Protein AF-0000000085952277 (afdb_homodimer)

Radius of gyration: 28.89 Å; Cα contacts (8 Å, |Δi|>4): 367; chains: 2; bounding box: 128×76×56 Å

Nearest PDB structures (foldseek):
  5wy4-assembly1_A  TM=2.335E-01  e=4.746E+00  Thermochaetoides thermophila DSM 1495
  7o3v-assembly1_I  TM=2.030E-01  e=6.833E+00  Escherichia coli
  6m6z-assembly1_D  TM=2.401E-01  e=1.126E+00  Escherichia coli
  7o3v-assembly1_I  TM=2.055E-01  e=8.198E+00  Escherichia coli

Foldseek 3Di:
DPDPPDDPPPPPPPPPPPPPPCVVPPVVVVVVVVVVVLVVVVVVVVPDDPPCDDPPVVVVQVVLLVVVQVVLVVVVVVLVVCVVPDDPPCVPSLLVNLVVLLVVLLVQLLDQDCSSPPPSCLVSSLVSLLSSLLSLLVCVVVPNCRCLCSLLVSVLSNLVSLLPVLVQNDDNRPSNVSSLVSLLSSLLNRQDPVSLVSSLVSLVVVLVVLVVVCVVPVPVVSSVSSNVSSVVSSVSSVVSNVVD/DPDPPDDPPPPPPPPPPPVPPVPVPPVVVVVVVVVVVLVVVVVVVVPPDPDPDDPPVVVVQVVLLVVVQVVLVVVVVVLVVCVVPDDPPCVPVLLVNLVVLLVVLLVQLLDQDCSSPPPSCLVSSLVSLLSSLLSLLVCVVVPNCRCLCSLLVSVLSNLVSLLPVLVQNDDNRPSNVSSLVSLLSSLLNRQDLVSLVVSLVSLVVVLVVLVVVCVVPVPVVSSVSSNVSSVVSSVSSVVSNVVD

Structure (mmCIF, N/CA/C/O backbone):
data_AF-0000000085952277-model_v1
#
loop_
_entity.id
_entity.type
_entity.pdbx_description
1 polymer 'Uncharacterized protein'
#
loop_
_atom_site.group_PDB
_atom_site.id
_atom_site.type_symbol
_atom_site.label_atom_id
_atom_site.label_alt_id
_atom_site.label_comp_id
_atom_site.label_asym_id
_atom_site.label_entity_id
_atom_site.label_seq_id
_atom_site.pdbx_PDB_ins_code
_atom_site.Cartn_x
_atom_site.Cartn_y
_atom_site.Cartn_z
_atom_site.occupancy
_atom_site.B_iso_or_equiv
_atom_site.auth_seq_id
_atom_site.auth_comp_id
_atom_site.auth_asym_id
_atom_site.auth_atom_id
_atom_site.pdbx_PDB_model_num
ATOM 1 N N . MET A 1 1 ? 59.969 20.516 -31.469 1 25.95 1 MET A N 1
ATOM 2 C CA . MET A 1 1 ? 58.812 20.672 -32.344 1 25.95 1 MET A CA 1
ATOM 3 C C . MET A 1 1 ? 57.594 19.953 -31.781 1 25.95 1 MET A C 1
ATOM 5 O O . MET A 1 1 ? 57.562 18.734 -31.688 1 25.95 1 MET A O 1
ATOM 9 N N . VAL A 1 2 ? 56.969 20.562 -30.719 1 31 2 VAL A N 1
ATOM 10 C CA . VAL A 1 2 ? 56 20.25 -29.656 1 31 2 VAL A CA 1
ATOM 11 C C . VAL A 1 2 ? 54.625 20.047 -30.266 1 31 2 VAL A C 1
ATOM 13 O O . VAL A 1 2 ? 54.094 20.938 -30.938 1 31 2 VAL A O 1
ATOM 16 N N . GLY A 1 3 ? 54.375 18.844 -30.797 1 26.98 3 GLY A N 1
ATOM 17 C CA . GLY A 1 3 ? 53.219 18.453 -31.578 1 26.98 3 GLY A CA 1
ATOM 18 C C . GLY A 1 3 ? 51.906 18.875 -30.953 1 26.98 3 GLY A C 1
ATOM 19 O O . GLY A 1 3 ? 51.812 18.953 -29.719 1 26.98 3 GLY A O 1
ATOM 20 N N . GLU A 1 4 ? 51.031 19.75 -31.609 1 25.86 4 GLU A N 1
ATOM 21 C CA . GLU A 1 4 ? 49.781 20.484 -31.422 1 25.86 4 GLU A CA 1
ATOM 22 C C . GLU A 1 4 ? 48.625 19.531 -31.109 1 25.86 4 GLU A C 1
ATOM 24 O O . GLU A 1 4 ? 48.25 18.719 -31.953 1 25.86 4 GLU A O 1
ATOM 29 N N . VAL A 1 5 ? 48.688 18.906 -29.953 1 27.78 5 VAL A N 1
ATOM 30 C CA . VAL A 1 5 ? 47.625 17.984 -29.594 1 27.78 5 VAL A CA 1
ATOM 31 C C . VAL A 1 5 ? 46.25 18.672 -29.766 1 27.78 5 VAL A C 1
ATOM 33 O O . VAL A 1 5 ? 45.969 19.672 -29.094 1 27.78 5 VAL A O 1
ATOM 36 N N . LYS A 1 6 ? 45.688 18.625 -30.938 1 25.23 6 LYS A N 1
ATOM 37 C CA . LYS A 1 6 ? 44.406 19.203 -31.344 1 25.23 6 LYS A CA 1
ATOM 38 C C . LYS A 1 6 ? 43.312 18.875 -30.312 1 25.23 6 LYS A C 1
ATOM 40 O O . LYS A 1 6 ? 43.281 17.781 -29.766 1 25.23 6 LYS A O 1
ATOM 45 N N . GLU A 1 7 ? 42.719 19.891 -29.75 1 22.47 7 GLU A N 1
ATOM 46 C CA . GLU A 1 7 ? 41.625 20.094 -28.781 1 22.47 7 GLU A CA 1
ATOM 47 C C . GLU A 1 7 ? 40.375 19.375 -29.219 1 22.47 7 GLU A C 1
ATOM 49 O O . GLU A 1 7 ? 39.875 19.594 -30.328 1 22.47 7 GLU A O 1
ATOM 54 N N . LYS A 1 8 ? 40.281 18.078 -28.922 1 27.97 8 LYS A N 1
ATOM 55 C CA . LYS A 1 8 ? 39.094 17.281 -29.219 1 27.97 8 LYS A CA 1
ATOM 56 C C . LYS A 1 8 ? 37.812 18.062 -28.969 1 27.97 8 LYS A C 1
ATOM 58 O O . LYS A 1 8 ? 37.688 18.75 -27.953 1 27.97 8 LYS A O 1
ATOM 63 N N . THR A 1 9 ? 37.188 18.469 -30.031 1 23.06 9 THR A N 1
ATOM 64 C CA . THR A 1 9 ? 35.938 19.188 -30.156 1 23.06 9 THR A CA 1
ATOM 65 C C . THR A 1 9 ? 34.875 18.609 -29.25 1 23.06 9 THR A C 1
ATOM 67 O O . THR A 1 9 ? 34.594 17.406 -29.281 1 23.06 9 THR A O 1
ATOM 70 N N . LYS A 1 10 ? 34.531 19.281 -28.141 1 24.97 10 LYS A N 1
ATOM 71 C CA . LYS A 1 10 ? 33.469 19.125 -27.156 1 24.97 10 LYS A CA 1
ATOM 72 C C . LYS A 1 10 ? 32.125 18.875 -27.859 1 24.97 10 LYS A C 1
ATOM 74 O O . LYS A 1 10 ? 31.656 19.703 -28.641 1 24.97 10 LYS A O 1
ATOM 79 N N . VAL A 1 11 ? 31.984 17.688 -28.391 1 25.67 11 VAL A N 1
ATOM 80 C CA . VAL A 1 11 ? 30.672 17.359 -28.922 1 25.67 11 VAL A CA 1
ATOM 81 C C . VAL A 1 11 ? 29.594 17.875 -27.969 1 25.67 11 VAL A C 1
ATOM 83 O O . VAL A 1 11 ? 29.562 17.5 -26.797 1 25.67 11 VAL A O 1
ATOM 86 N N . GLU A 1 12 ? 29.156 19.094 -28.141 1 23.73 12 GLU A N 1
ATOM 87 C CA . GLU A 1 12 ? 28.047 19.812 -27.531 1 23.73 12 GLU A CA 1
ATOM 88 C C . GLU A 1 12 ? 26.781 18.969 -27.531 1 23.73 12 GLU A C 1
ATOM 90 O O . GLU A 1 12 ? 26.281 18.594 -28.594 1 23.73 12 GLU A O 1
ATOM 95 N N . MET A 1 13 ? 26.766 18 -26.703 1 24.03 13 MET A N 1
ATOM 96 C CA . MET A 1 13 ? 25.531 17.234 -26.531 1 24.03 13 MET A CA 1
ATOM 97 C C . MET A 1 13 ? 24.328 18.172 -26.422 1 24.03 13 MET A C 1
ATOM 99 O O . MET A 1 13 ? 24.375 19.156 -25.672 1 24.03 13 MET A O 1
ATOM 103 N N . ASP A 1 14 ? 23.656 18.328 -27.484 1 24.89 14 ASP A N 1
ATOM 104 C CA . ASP A 1 14 ? 22.469 19.156 -27.594 1 24.89 14 ASP A CA 1
ATOM 105 C C . ASP A 1 14 ? 21.516 18.891 -26.422 1 24.89 14 ASP A C 1
ATOM 107 O O . ASP A 1 14 ? 21.172 17.75 -26.141 1 24.89 14 ASP A O 1
ATOM 111 N N . PRO A 1 15 ? 21.438 19.781 -25.375 1 24.91 15 PRO A N 1
ATOM 112 C CA . PRO A 1 15 ? 20.719 19.797 -24.109 1 24.91 15 PRO A CA 1
ATOM 113 C C . PRO A 1 15 ? 19.234 19.5 -24.25 1 24.91 15 PRO A C 1
ATOM 115 O O . PRO A 1 15 ? 18.516 19.422 -23.25 1 24.91 15 PRO A O 1
ATOM 118 N N . GLU A 1 16 ? 18.672 19.719 -25.438 1 24.97 16 GLU A N 1
ATOM 119 C CA . GLU A 1 16 ? 17.234 19.984 -25.469 1 24.97 16 GLU A CA 1
ATOM 120 C C . GLU A 1 16 ? 16.438 18.734 -25.094 1 24.97 16 GLU A C 1
ATOM 122 O O . GLU A 1 16 ? 15.25 18.812 -24.797 1 24.97 16 GLU A O 1
ATOM 127 N N . THR A 1 17 ? 16.891 17.609 -25.547 1 26.03 17 THR A N 1
ATOM 128 C CA . THR A 1 17 ? 15.812 16.625 -25.625 1 26.03 17 THR A CA 1
ATOM 129 C C . THR A 1 17 ? 15.398 16.156 -24.219 1 26.03 17 THR A C 1
ATOM 131 O O . THR A 1 17 ? 16.016 15.266 -23.656 1 26.03 17 THR A O 1
ATOM 134 N N . SER A 1 18 ? 15.289 17.109 -23.297 1 21.12 18 SER A N 1
ATOM 135 C CA . SER A 1 18 ? 14.875 16.766 -21.938 1 21.12 18 SER A CA 1
ATOM 136 C C . SER A 1 18 ? 13.547 16.016 -21.953 1 21.12 18 SER A C 1
ATOM 138 O O . SER A 1 18 ? 12.523 16.562 -22.359 1 21.12 18 SER A O 1
ATOM 140 N N . VAL A 1 19 ? 13.555 14.812 -22.297 1 26.55 19 VAL A N 1
ATOM 141 C CA . VAL A 1 19 ? 12.391 13.945 -22.156 1 26.55 19 VAL A CA 1
ATOM 142 C C . VAL A 1 19 ? 11.82 14.094 -20.75 1 26.55 19 VAL A C 1
ATOM 144 O O . VAL A 1 19 ? 12.414 13.625 -19.766 1 26.55 19 VAL A O 1
ATOM 147 N N . SER A 1 20 ? 11.43 15.367 -20.391 1 22.56 20 SER A N 1
ATOM 148 C CA . SER A 1 20 ? 10.68 15.648 -19.172 1 22.56 20 SER A CA 1
ATOM 149 C C . SER A 1 20 ? 9.516 14.672 -19.016 1 22.56 20 SER A C 1
ATOM 151 O O . SER A 1 20 ? 8.727 14.477 -19.938 1 22.56 20 SER A O 1
ATOM 153 N N . PHE A 1 21 ? 9.586 13.789 -18.156 1 23.69 21 PHE A N 1
ATOM 154 C CA . PHE A 1 21 ? 8.727 12.711 -17.672 1 23.69 21 PHE A CA 1
ATOM 155 C C . PHE A 1 21 ? 7.316 13.227 -17.422 1 23.69 21 PHE A C 1
ATOM 157 O O . PHE A 1 21 ? 7.094 14.023 -16.516 1 23.69 21 PHE A O 1
ATOM 164 N N . ASP A 1 22 ? 6.449 13.461 -18.438 1 25.16 22 ASP A N 1
ATOM 165 C CA . ASP A 1 22 ? 5.031 13.766 -18.594 1 25.16 22 ASP A CA 1
ATOM 166 C C . ASP A 1 22 ? 4.168 12.805 -17.781 1 25.16 22 ASP A C 1
ATOM 168 O O . ASP A 1 22 ? 2.979 12.641 -18.047 1 25.16 22 ASP A O 1
ATOM 172 N N . LEU A 1 23 ? 4.793 11.945 -17.109 1 25.41 23 LEU A N 1
ATOM 173 C CA . LEU A 1 23 ? 3.992 11.016 -16.312 1 25.41 23 LEU A CA 1
ATOM 174 C C . LEU A 1 23 ? 3.125 11.773 -15.312 1 25.41 23 LEU A C 1
ATOM 176 O O . LEU A 1 23 ? 2.148 11.227 -14.797 1 25.41 23 LEU A O 1
ATOM 180 N N . SER A 1 24 ? 3.463 13.023 -14.961 1 27.33 24 SER A N 1
ATOM 181 C CA . SER A 1 24 ? 2.773 13.852 -13.977 1 27.33 24 SER A CA 1
ATOM 182 C C . SER A 1 24 ? 1.347 14.164 -14.422 1 27.33 24 SER A C 1
ATOM 184 O O . SER A 1 24 ? 0.438 14.242 -13.586 1 27.33 24 SER A O 1
ATOM 186 N N . LEU A 1 25 ? 1.096 14.391 -15.703 1 26.22 25 LEU A N 1
ATOM 187 C CA . LEU A 1 25 ? -0.133 15.023 -16.172 1 26.22 25 LEU A CA 1
ATOM 188 C C . LEU A 1 25 ? -1.284 14.023 -16.203 1 26.22 25 LEU A C 1
ATOM 190 O O . LEU A 1 25 ? -2.414 14.359 -15.844 1 26.22 25 LEU A O 1
ATOM 194 N N . ALA A 1 26 ? -1.001 12.82 -16.609 1 28.67 26 ALA A N 1
ATOM 195 C CA . ALA A 1 26 ? -2.143 11.938 -16.828 1 28.67 26 ALA A CA 1
ATOM 196 C C . ALA A 1 26 ? -2.791 11.539 -15.516 1 28.67 26 ALA A C 1
ATOM 198 O O . ALA A 1 26 ? -4.02 11.5 -15.406 1 28.67 26 ALA A O 1
ATOM 199 N N . ALA A 1 27 ? -2.006 11.25 -14.586 1 28.81 27 ALA A N 1
ATOM 200 C CA . ALA A 1 27 ? -2.592 10.883 -13.297 1 28.81 27 ALA A CA 1
ATOM 201 C C . ALA A 1 27 ? -3.305 12.07 -12.664 1 28.81 27 ALA A C 1
ATOM 203 O O . ALA A 1 27 ? -4.293 11.898 -11.945 1 28.81 27 ALA A O 1
ATOM 204 N N . SER A 1 28 ? -2.955 13.25 -13.055 1 29.56 28 SER A N 1
ATOM 205 C CA . SER A 1 28 ? -3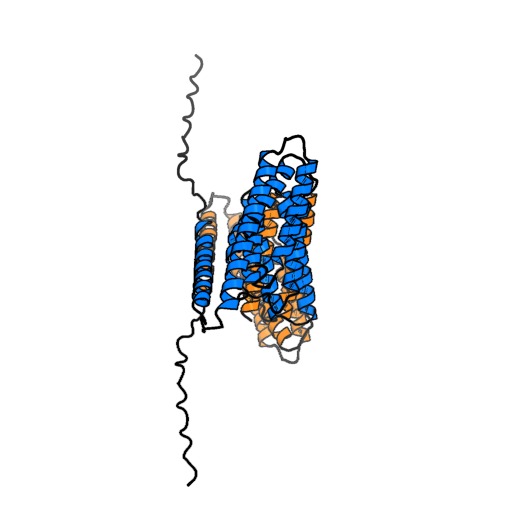.6 14.477 -12.594 1 29.56 28 SER A CA 1
ATOM 206 C C . SER A 1 28 ? -4.992 14.625 -13.195 1 29.56 28 SER A C 1
ATOM 208 O O . SER A 1 28 ? -5.93 15.039 -12.508 1 29.56 28 SER A O 1
ATOM 210 N N . HIS A 1 29 ? -5.129 14.18 -14.391 1 29.33 29 HIS A N 1
ATOM 211 C CA . HIS A 1 29 ? -6.395 14.469 -15.055 1 29.33 29 HIS A CA 1
ATOM 212 C C . HIS A 1 29 ? -7.52 13.609 -14.492 1 29.33 29 HIS A C 1
ATOM 214 O O . HIS A 1 29 ? -8.625 14.109 -14.258 1 29.33 29 HIS A O 1
ATOM 220 N N . GLU A 1 30 ? -7.219 12.344 -14.312 1 31.75 30 GLU A N 1
ATOM 221 C CA . GLU A 1 30 ? -8.312 11.523 -13.812 1 31.75 30 GLU A CA 1
ATOM 222 C C . GLU A 1 30 ? -8.703 11.922 -12.391 1 31.75 30 GLU A C 1
ATOM 224 O O . GLU A 1 30 ? -9.883 11.938 -12.047 1 31.75 30 GLU A O 1
ATOM 229 N N . PHE A 1 31 ? -7.812 12.336 -11.695 1 30.73 31 PHE A N 1
ATOM 230 C CA . PHE A 1 31 ? -8.109 12.891 -10.383 1 30.73 31 PHE A CA 1
ATOM 231 C C . PHE A 1 31 ? -8.891 14.188 -10.508 1 30.73 31 PHE A C 1
ATOM 233 O O . PHE A 1 31 ? -9.875 14.398 -9.789 1 30.73 31 PHE A O 1
ATOM 240 N N . HIS A 1 32 ? -8.516 14.945 -11.461 1 33.5 32 HIS A N 1
ATOM 241 C CA . HIS A 1 32 ? -9.281 16.156 -11.672 1 33.5 32 HIS A CA 1
ATOM 242 C C . HIS A 1 32 ? -10.703 15.844 -12.133 1 33.5 32 HIS A C 1
ATOM 244 O O . HIS A 1 32 ? -11.664 16.484 -11.68 1 33.5 32 HIS A O 1
ATOM 250 N N . ARG A 1 33 ? -10.805 14.875 -12.93 1 34.5 33 ARG A N 1
ATOM 251 C CA . ARG A 1 33 ? -12.148 14.547 -13.391 1 34.5 33 ARG A CA 1
ATOM 252 C C . ARG A 1 33 ? -13 13.977 -12.258 1 34.5 33 ARG A C 1
ATOM 254 O O . ARG A 1 33 ? -14.156 14.359 -12.094 1 34.5 33 ARG A O 1
ATOM 261 N N . ARG A 1 34 ? -12.461 13.211 -11.547 1 32.09 34 ARG A N 1
ATOM 262 C CA . ARG A 1 34 ? -13.227 12.672 -10.422 1 32.09 34 ARG A CA 1
ATOM 263 C C . ARG A 1 34 ? -13.469 13.742 -9.367 1 32.09 34 ARG A C 1
ATOM 265 O O . ARG A 1 34 ? -14.547 13.805 -8.773 1 32.09 34 ARG A O 1
ATOM 272 N N . ARG A 1 35 ? -12.578 14.633 -9.281 1 31.61 35 ARG A N 1
ATOM 273 C CA . ARG A 1 35 ? -12.789 15.805 -8.43 1 31.61 35 ARG A CA 1
ATOM 274 C C . ARG A 1 35 ? -13.945 16.656 -8.953 1 31.61 35 ARG A C 1
ATOM 276 O O . ARG A 1 35 ? -14.789 17.109 -8.172 1 31.61 35 ARG A O 1
ATOM 283 N N . LYS A 1 36 ? -13.875 16.766 -10.211 1 34.78 36 LYS A N 1
ATOM 284 C CA . LYS A 1 36 ? -14.961 17.562 -10.789 1 34.78 36 LYS A CA 1
ATOM 285 C C . LYS A 1 36 ? -16.312 16.891 -10.578 1 34.78 36 LYS A C 1
ATOM 287 O O . LYS A 1 36 ? -17.297 17.547 -10.227 1 34.78 36 LYS A O 1
ATOM 292 N N . ARG A 1 37 ? -16.312 15.688 -10.719 1 34.47 37 ARG A N 1
ATOM 293 C CA . ARG A 1 37 ? -17.594 15 -10.555 1 34.47 37 ARG A CA 1
ATOM 294 C C . ARG A 1 37 ? -18.047 15.031 -9.102 1 34.47 37 ARG A C 1
ATOM 296 O O . ARG A 1 37 ? -19.234 15.234 -8.828 1 34.47 37 ARG A O 1
ATOM 303 N N . ILE A 1 38 ? -17.125 14.883 -8.258 1 32.69 38 ILE A N 1
ATOM 304 C CA . ILE A 1 38 ? -17.484 14.945 -6.848 1 32.69 38 ILE A CA 1
ATOM 305 C C . ILE A 1 38 ? -17.891 16.375 -6.484 1 32.69 38 ILE A C 1
ATOM 307 O O . ILE A 1 38 ? -18.891 16.594 -5.801 1 32.69 38 ILE A O 1
ATOM 311 N N . LEU A 1 39 ? -17.109 17.25 -7.012 1 34.78 39 LEU A N 1
ATOM 312 C CA . LEU A 1 39 ? -17.484 18.641 -6.797 1 34.78 39 LEU A CA 1
ATOM 313 C C . LEU A 1 39 ? -18.812 18.953 -7.484 1 34.78 39 LEU A C 1
ATOM 315 O O . LEU A 1 39 ? -19.672 19.641 -6.922 1 34.78 39 LEU A O 1
ATOM 319 N N . GLU A 1 40 ? -18.969 18.438 -8.602 1 37.88 40 GLU A N 1
ATOM 320 C CA . GLU A 1 40 ? -20.234 18.625 -9.297 1 37.88 40 GLU A CA 1
ATOM 321 C C . GLU A 1 40 ? -21.375 17.938 -8.555 1 37.88 40 GLU A C 1
ATOM 323 O O . GLU A 1 40 ? -22.469 18.5 -8.438 1 37.88 40 GLU A O 1
ATOM 328 N N . ASN A 1 41 ? -21.109 16.828 -8.07 1 32.25 41 ASN A N 1
ATOM 329 C CA . ASN A 1 41 ? -22.156 16.172 -7.293 1 32.25 41 ASN A CA 1
ATOM 330 C C . ASN A 1 41 ? -22.391 16.875 -5.961 1 32.25 41 ASN A C 1
ATOM 332 O O . ASN A 1 41 ? -23.516 16.938 -5.477 1 32.25 41 ASN A O 1
ATOM 336 N N . MET A 1 42 ? -21.297 17.375 -5.445 1 30.84 42 MET A N 1
ATOM 337 C CA . MET A 1 42 ? -21.484 18.219 -4.266 1 30.84 42 MET A CA 1
ATOM 338 C C . MET A 1 42 ? -22.266 19.484 -4.617 1 30.84 42 MET A C 1
ATOM 340 O O . MET A 1 42 ? -23.047 19.969 -3.81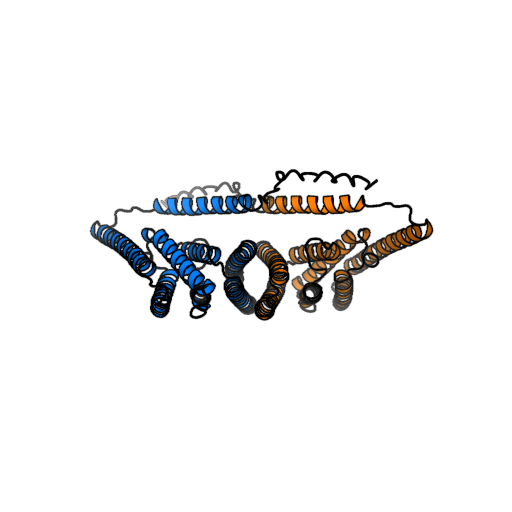2 1 30.84 42 MET A O 1
ATOM 344 N N . SER A 1 43 ? -21.969 19.922 -5.727 1 30.03 43 SER A N 1
ATOM 345 C CA . SER A 1 43 ? -22.766 21.062 -6.18 1 30.03 43 SER A CA 1
ATOM 346 C C . SER A 1 43 ? -24.234 20.688 -6.359 1 30.03 43 SER A C 1
ATOM 348 O O . SER A 1 43 ? -25.125 21.469 -6.023 1 30.03 43 SER A O 1
ATOM 350 N N . ASN A 1 44 ? -24.391 19.562 -6.918 1 33.22 44 ASN A N 1
ATOM 351 C CA . ASN A 1 44 ? -25.797 19.188 -7.109 1 33.22 44 ASN A CA 1
ATOM 352 C C . ASN A 1 44 ? -26.5 18.969 -5.777 1 33.22 44 ASN A C 1
ATOM 354 O O . ASN A 1 44 ? -27.719 19.125 -5.684 1 33.22 44 ASN A O 1
ATOM 358 N N . PHE A 1 45 ? -25.75 18.469 -4.832 1 29.89 45 PHE A N 1
ATOM 359 C CA . PHE A 1 45 ? -26.406 18.344 -3.541 1 29.89 45 PHE A CA 1
ATOM 360 C C . PHE A 1 45 ? -26.781 19.703 -2.982 1 29.89 45 PHE A C 1
ATOM 362 O O . PHE A 1 45 ? -27.625 19.812 -2.088 1 29.89 45 PHE A O 1
ATOM 369 N N . SER A 1 46 ? -26.031 20.641 -3.459 1 29.11 46 SER A N 1
ATOM 370 C CA . SER A 1 46 ? -26.453 21.969 -3.027 1 29.11 46 SER A CA 1
ATOM 371 C C . SER A 1 46 ? -27.844 22.297 -3.555 1 29.11 46 SER A C 1
ATOM 373 O O . SER A 1 46 ? -28.484 23.25 -3.098 1 29.11 46 SER A O 1
ATOM 375 N N . LEU A 1 47 ? -28.078 21.75 -4.723 1 29.78 47 LEU A N 1
ATOM 376 C CA . LEU A 1 47 ? -29.375 22.141 -5.234 1 29.78 47 LEU A CA 1
ATOM 377 C C . LEU A 1 47 ? -30.5 21.469 -4.441 1 29.78 47 LEU A C 1
ATOM 379 O O . LEU A 1 47 ? -31.672 21.609 -4.781 1 29.78 47 LEU A O 1
ATOM 383 N N . LEU A 1 48 ? -30.141 20.484 -3.668 1 27.11 48 LEU A N 1
ATOM 384 C CA . LEU A 1 48 ? -31.312 19.891 -3.035 1 27.11 48 LEU A CA 1
ATOM 385 C C . LEU A 1 48 ? -32.188 20.953 -2.402 1 27.11 48 LEU A C 1
ATOM 387 O O . LEU A 1 48 ? -31.766 22.094 -2.229 1 27.11 48 LEU A O 1
ATOM 391 N N . THR A 1 49 ? -33.031 20.391 -1.212 1 27.09 49 THR A N 1
ATOM 392 C CA . THR A 1 49 ? -34.375 20.656 -0.724 1 27.09 49 THR A CA 1
ATOM 393 C C . THR A 1 49 ? -34.438 22 -0.015 1 27.09 49 THR A C 1
ATOM 395 O O . THR A 1 49 ? -33.969 22.156 1.105 1 27.09 49 THR A O 1
ATOM 398 N N . THR A 1 50 ? -34.125 23.047 -0.618 1 26.58 50 THR A N 1
ATOM 399 C CA . THR A 1 50 ? -34.594 24.344 -0.108 1 26.58 50 THR A CA 1
ATOM 400 C C . THR A 1 50 ? -36.062 24.25 0.341 1 26.58 50 THR A C 1
ATOM 402 O O . THR A 1 50 ? -36.969 24.656 -0.387 1 26.58 50 THR A O 1
ATOM 405 N N . LYS A 1 51 ? -36.594 23.109 0.815 1 30.48 51 LYS A N 1
ATOM 406 C CA . LYS A 1 51 ? -37.938 23.344 1.356 1 30.48 51 LYS A CA 1
ATOM 407 C C . LYS A 1 51 ? -37.906 24.453 2.412 1 30.48 51 LYS A C 1
ATOM 409 O O . LYS A 1 51 ? -36.906 24.625 3.117 1 30.48 51 LYS A O 1
ATOM 414 N N . SER A 1 52 ? -38.875 25.344 2.475 1 28.16 52 SER A N 1
ATOM 415 C CA . SER A 1 52 ? -39.312 26.484 3.279 1 28.16 52 SER A CA 1
ATOM 416 C C . SER A 1 52 ? -39.219 26.188 4.77 1 28.16 52 SER A C 1
ATOM 418 O O . SER A 1 52 ? -40.156 25.672 5.375 1 28.16 52 SER A O 1
ATOM 420 N N . PHE A 1 53 ? -38.188 25.453 5.254 1 33.03 53 PHE A N 1
ATOM 421 C CA . PHE A 1 53 ? -38.25 25.453 6.711 1 33.03 53 PHE A CA 1
ATOM 422 C C . PHE A 1 53 ? -38.281 26.875 7.254 1 33.03 53 PHE A C 1
ATOM 424 O O . PHE A 1 53 ? -37.812 27.797 6.59 1 33.03 53 PHE A O 1
ATOM 431 N N . GLY A 1 54 ? -38.875 27.141 8.461 1 35.25 54 GLY A N 1
ATOM 432 C CA . GLY A 1 54 ? -39.156 28.406 9.109 1 35.25 54 GLY A CA 1
ATOM 433 C C . GLY A 1 54 ? -37.938 29.312 9.188 1 35.25 54 GLY A C 1
ATOM 434 O O . GLY A 1 54 ? -36.812 28.844 9.117 1 35.25 54 GLY A O 1
ATOM 435 N N . GLY A 1 55 ? -37.938 30.562 8.812 1 39.69 55 GLY A N 1
ATOM 436 C CA . GLY A 1 55 ? -37.094 31.75 8.695 1 39.69 55 GLY A CA 1
ATOM 437 C C . GLY A 1 55 ? -35.969 31.797 9.734 1 39.69 55 GLY A C 1
ATOM 438 O O . GLY A 1 55 ? -34.844 32.188 9.438 1 39.69 55 GLY A O 1
ATOM 439 N N . ASN A 1 56 ? -36.188 31.453 10.984 1 46.84 56 ASN A N 1
ATOM 440 C CA . ASN A 1 56 ? -35.281 31.672 12.117 1 46.84 56 ASN A CA 1
ATOM 441 C C . ASN A 1 56 ? -34.125 30.688 12.117 1 46.84 56 ASN A C 1
ATOM 443 O O . ASN A 1 56 ? -33 31.047 12.453 1 46.84 56 ASN A O 1
ATOM 447 N N . THR A 1 57 ? -34.25 29.469 11.758 1 48.25 57 THR A N 1
ATOM 448 C CA . THR A 1 57 ? -33.219 28.438 11.758 1 48.25 57 THR A CA 1
ATOM 449 C C . THR A 1 57 ? -32.25 28.672 10.617 1 48.25 57 THR A C 1
ATOM 451 O O . THR A 1 57 ? -31.047 28.406 10.766 1 48.25 57 THR A O 1
ATOM 454 N N . THR A 1 58 ? -32.625 29.219 9.578 1 49.59 58 THR A N 1
ATOM 455 C CA . THR A 1 58 ? -31.781 29.516 8.422 1 49.59 58 THR A CA 1
ATOM 456 C C . THR A 1 58 ? -30.812 30.656 8.75 1 49.59 58 THR A C 1
ATOM 458 O O . THR A 1 58 ? -29.641 30.594 8.383 1 49.59 58 THR A O 1
ATOM 461 N N . LEU A 1 59 ? -31.422 31.609 9.438 1 48 59 LEU A N 1
ATOM 462 C CA . LEU A 1 59 ? -30.578 32.75 9.797 1 48 59 LEU A CA 1
ATOM 463 C C . LEU A 1 59 ? -29.516 32.344 10.805 1 48 59 LEU A C 1
ATOM 465 O O . LEU A 1 59 ? -28.375 32.781 10.719 1 48 59 LEU A O 1
ATOM 469 N N . LYS A 1 60 ? -29.828 31.578 11.867 1 52.31 60 LYS A N 1
ATOM 470 C CA . LYS A 1 60 ? -28.859 31.078 12.852 1 52.31 60 LYS A CA 1
ATOM 471 C C . LYS A 1 60 ? -27.781 30.219 12.18 1 52.31 60 LYS A C 1
ATOM 473 O O . LYS A 1 60 ? -26.609 30.312 12.531 1 52.31 60 LYS A O 1
ATOM 478 N N . ARG A 1 61 ? -28.234 29.562 11.172 1 55.16 61 ARG A N 1
ATOM 479 C CA . ARG A 1 61 ? -27.312 28.719 10.43 1 55.16 61 ARG A CA 1
ATOM 480 C C . ARG A 1 61 ? -26.344 29.547 9.586 1 55.16 61 ARG A C 1
ATOM 482 O O . ARG A 1 61 ? -25.156 29.25 9.523 1 55.16 61 ARG A O 1
ATOM 489 N N . ILE A 1 62 ? -26.797 30.562 9.047 1 51.28 62 ILE A N 1
ATOM 490 C CA . ILE A 1 62 ? -25.969 31.438 8.234 1 51.28 62 ILE A CA 1
ATOM 491 C C . ILE A 1 62 ? -24.969 32.156 9.133 1 51.28 62 ILE A C 1
ATOM 493 O O . ILE A 1 62 ? -23.781 32.281 8.797 1 51.28 62 ILE A O 1
ATOM 497 N N . ARG A 1 63 ? -25.516 32.656 10.297 1 57.62 63 ARG A N 1
ATOM 498 C CA . ARG A 1 63 ? -24.625 33.344 11.227 1 57.62 63 ARG A CA 1
ATOM 499 C C . ARG A 1 63 ? -23.547 32.438 11.773 1 57.62 63 ARG A C 1
ATOM 501 O O . ARG A 1 63 ? -22.391 32.812 11.898 1 57.62 63 ARG A O 1
ATOM 508 N N . SER A 1 64 ? -23.984 31.234 12 1 71.75 64 SER A N 1
ATOM 509 C CA . SER A 1 64 ? -23.031 30.25 12.539 1 71.75 64 SER A CA 1
ATOM 510 C C . SER A 1 64 ? -21.984 29.875 11.5 1 71.75 64 SER A C 1
ATOM 512 O O . SER A 1 64 ? -20.812 29.734 11.82 1 71.75 64 SER A O 1
ATOM 514 N N . LEU A 1 65 ? -22.375 29.922 10.281 1 73.69 65 LEU A N 1
ATOM 515 C CA . LEU A 1 65 ? -21.453 29.594 9.195 1 73.69 65 LEU A CA 1
ATOM 516 C C . LEU A 1 65 ? -20.422 30.719 9 1 73.69 65 LEU A C 1
ATOM 518 O O . LEU A 1 65 ? -19.234 30.438 8.844 1 73.69 65 LEU A O 1
ATOM 522 N N . THR A 1 66 ? -20.953 31.859 9.047 1 76.5 66 THR A N 1
ATOM 523 C CA . THR A 1 66 ? -20.078 33.031 8.883 1 76.5 66 THR A CA 1
ATOM 524 C C . THR A 1 66 ? -19.109 33.125 10.055 1 76.5 66 THR A C 1
ATOM 526 O O . THR A 1 66 ? -17.938 33.469 9.867 1 76.5 66 THR A O 1
ATOM 529 N N . ALA A 1 67 ? -19.625 32.781 11.188 1 86.19 67 ALA A N 1
ATOM 530 C CA . ALA A 1 67 ? -18.781 32.844 12.375 1 86.19 67 ALA A CA 1
ATOM 531 C C . ALA A 1 67 ? -17.641 31.828 12.297 1 86.19 67 ALA A C 1
ATOM 533 O O . ALA A 1 67 ? -16.5 32.125 12.672 1 86.19 67 ALA A O 1
ATOM 534 N N . LYS A 1 68 ? -17.969 30.75 11.758 1 88 68 LYS A N 1
ATOM 535 C CA . LYS A 1 68 ? -16.938 29.719 11.641 1 88 68 LYS A CA 1
ATOM 536 C C . LYS A 1 68 ? -15.883 30.109 10.609 1 88 68 LYS A C 1
ATOM 538 O O . LYS A 1 68 ? -14.695 29.859 10.797 1 88 68 LYS A O 1
ATOM 543 N N . SER A 1 69 ? -16.328 30.719 9.594 1 87.69 69 SER A N 1
ATOM 544 C CA . SER A 1 69 ? -15.391 31.188 8.57 1 87.69 69 SER A CA 1
ATOM 545 C C . SER A 1 69 ? -14.445 32.25 9.125 1 87.69 69 SER A C 1
ATOM 547 O O . SER A 1 69 ? -13.234 32.188 8.891 1 87.69 69 SER A O 1
ATOM 549 N N . VAL A 1 70 ? -14.992 33.094 9.844 1 89 70 VAL A N 1
ATOM 550 C CA . VAL A 1 70 ? -14.188 34.156 10.445 1 89 70 VAL A CA 1
ATOM 551 C C . VAL A 1 70 ? -13.211 33.562 11.445 1 89 70 VAL A C 1
ATOM 553 O O . VAL A 1 70 ? -12.039 33.938 11.484 1 89 70 VAL A O 1
ATOM 556 N N . GLU A 1 71 ? -13.68 32.656 12.203 1 90.38 71 GLU A N 1
ATOM 557 C CA . GLU A 1 71 ? -12.836 31.984 13.188 1 90.38 71 GLU A CA 1
ATOM 558 C C . GLU A 1 71 ? -11.617 31.344 12.531 1 90.38 71 GLU A C 1
ATOM 560 O O . GLU A 1 71 ? -10.492 31.484 13.023 1 90.38 71 GLU A O 1
ATOM 565 N N . TRP A 1 72 ? -11.773 30.719 11.422 1 90.62 72 TRP A N 1
ATOM 566 C CA . TRP A 1 72 ? -10.68 30.047 10.734 1 90.62 72 TRP A CA 1
ATOM 567 C C . TRP A 1 72 ? -9.758 31.047 10.047 1 90.62 72 TRP A C 1
ATOM 569 O O . TRP A 1 72 ? -8.547 30.844 9.992 1 90.62 72 TRP A O 1
ATOM 579 N N . GLU A 1 73 ? -10.328 32.094 9.586 1 86.75 73 GLU A N 1
ATOM 580 C CA . GLU A 1 73 ? -9.5 33.156 9.023 1 86.75 73 GLU A CA 1
ATOM 581 C C . GLU A 1 73 ? -8.594 33.781 10.078 1 86.75 73 GLU A C 1
ATOM 583 O O . GLU A 1 73 ? -7.41 34.031 9.828 1 86.75 73 GLU A O 1
ATOM 588 N N . GLU A 1 74 ? -9.141 33.969 11.188 1 88.75 74 GLU A N 1
ATOM 589 C CA . GLU A 1 74 ? -8.367 34.5 12.297 1 88.75 74 GLU A CA 1
ATOM 590 C C . GLU A 1 74 ? -7.285 33.531 12.742 1 88.75 74 GLU A C 1
ATOM 592 O O . GLU A 1 74 ? -6.168 33.938 13.07 1 88.75 74 GLU A O 1
ATOM 597 N N . ARG A 1 75 ? -7.633 32.312 12.789 1 88 75 ARG A N 1
ATOM 598 C CA . ARG A 1 75 ? -6.66 31.266 13.133 1 88 75 ARG A CA 1
ATOM 599 C C . ARG A 1 75 ? -5.477 31.281 12.172 1 88 75 ARG A C 1
ATOM 601 O O . ARG A 1 75 ? -4.324 31.203 12.594 1 88 75 ARG A O 1
ATOM 608 N N . LEU A 1 76 ? -5.758 31.438 10.945 1 89.5 76 LEU A N 1
ATOM 609 C CA . LEU A 1 76 ? -4.719 31.484 9.922 1 89.5 76 LEU A CA 1
ATOM 610 C C . LEU A 1 76 ? -3.859 32.719 10.07 1 89.5 76 LEU A C 1
ATOM 612 O O . LEU A 1 76 ? -2.633 32.656 9.961 1 89.5 76 LEU A O 1
ATOM 616 N N . LYS A 1 77 ? -4.535 33.781 10.328 1 84.88 77 LYS A N 1
ATOM 617 C CA . LYS A 1 77 ? -3.818 35.031 10.523 1 84.88 77 LYS A CA 1
ATOM 618 C C . LYS A 1 77 ? -2.904 34.969 11.742 1 84.88 77 LYS A C 1
ATOM 620 O O . LYS A 1 77 ? -1.752 35.375 11.688 1 84.88 77 LYS A O 1
ATOM 625 N N . ARG A 1 78 ? -3.422 34.469 12.812 1 85.81 78 ARG A N 1
ATOM 626 C CA . ARG A 1 78 ? -2.627 34.312 14.023 1 85.81 78 ARG A CA 1
ATOM 627 C C . ARG A 1 78 ? -1.401 33.438 13.766 1 85.81 78 ARG A C 1
ATOM 629 O O . ARG A 1 78 ? -0.305 33.75 14.242 1 85.81 78 ARG A O 1
ATOM 636 N N . PHE A 1 79 ? -1.616 32.375 13.062 1 87.81 79 PHE A N 1
ATOM 637 C CA . PHE A 1 79 ? -0.509 31.469 12.734 1 87.81 79 PHE A CA 1
ATOM 638 C C . PHE A 1 79 ? 0.538 32.219 11.898 1 87.81 79 PHE A C 1
ATOM 640 O O . PHE A 1 79 ? 1.735 32.094 12.172 1 87.81 79 PHE A O 1
ATOM 647 N N . ALA A 1 80 ? 0.111 32.938 10.977 1 83.69 80 ALA A N 1
ATOM 648 C CA . ALA A 1 80 ? 1.014 33.688 10.109 1 83.69 80 ALA A CA 1
ATOM 649 C C . ALA A 1 80 ? 1.816 34.719 10.906 1 83.69 80 ALA A C 1
ATOM 651 O O . ALA A 1 80 ? 3.012 34.906 10.664 1 83.69 80 ALA A O 1
ATOM 652 N N . ASP A 1 81 ? 1.196 35.312 11.805 1 81.25 81 ASP A N 1
ATOM 653 C CA . ASP A 1 81 ? 1.85 36.312 12.648 1 81.25 81 ASP A CA 1
ATOM 654 C C . ASP A 1 81 ? 2.953 35.688 13.492 1 81.25 81 ASP A C 1
ATOM 656 O O . ASP A 1 81 ? 4.043 36.25 13.617 1 81.25 81 ASP A O 1
ATOM 660 N N . VAL A 1 82 ? 2.594 34.562 14.008 1 77.88 82 VAL A N 1
ATOM 661 C CA . VAL A 1 82 ? 3.566 33.844 14.836 1 77.88 82 VAL A CA 1
ATOM 662 C C . VAL A 1 82 ? 4.766 33.438 13.984 1 77.88 82 VAL A C 1
ATOM 664 O O . VAL A 1 82 ? 5.918 33.594 14.398 1 77.88 82 VAL A O 1
ATOM 667 N N . VAL A 1 83 ? 4.555 33 12.766 1 79.56 83 VAL A N 1
ATOM 668 C CA . VAL A 1 83 ? 5.617 32.531 11.875 1 79.56 83 VAL A CA 1
ATOM 669 C C . VAL A 1 83 ? 6.469 33.719 11.43 1 79.56 83 VAL A C 1
ATOM 671 O O . VAL A 1 83 ? 7.695 33.594 11.336 1 79.56 83 VAL A O 1
ATOM 674 N N . SER A 1 84 ? 5.762 34.812 11.188 1 76.62 84 SER A N 1
ATOM 675 C CA . SER A 1 84 ? 6.473 35.969 10.703 1 76.62 84 SER A CA 1
ATOM 676 C C . SER A 1 84 ? 7.324 36.594 11.805 1 76.62 84 SER A C 1
ATOM 678 O O . SER A 1 84 ? 8.344 37.25 11.523 1 76.62 84 SER A O 1
ATOM 680 N N . ASN A 1 85 ? 6.941 36.531 12.953 1 73.94 85 ASN A N 1
ATOM 681 C CA . ASN A 1 85 ? 7.656 37.125 14.07 1 73.94 85 ASN A CA 1
ATOM 682 C C . ASN A 1 85 ? 8.617 36.156 14.727 1 73.94 85 ASN A C 1
ATOM 684 O O . ASN A 1 85 ? 9.078 36.375 15.844 1 73.94 85 ASN A O 1
ATOM 688 N N . PHE A 1 86 ? 8.68 35.031 14.086 1 67.19 86 PHE A N 1
ATOM 689 C CA . PHE A 1 86 ? 9.539 34 14.672 1 67.19 86 PHE A CA 1
ATOM 690 C C . PHE A 1 86 ? 11.008 34.375 14.57 1 67.19 86 PHE A C 1
ATOM 692 O O . PHE A 1 86 ? 11.484 34.75 13.492 1 67.19 86 PHE A O 1
ATOM 699 N N . ASP A 1 87 ? 11.461 34.844 15.82 1 61.38 87 ASP A N 1
ATOM 700 C CA . ASP A 1 87 ? 12.914 35 15.859 1 61.38 87 ASP A CA 1
ATOM 701 C C . ASP A 1 87 ? 13.617 33.656 15.82 1 61.38 87 ASP A C 1
ATOM 703 O O . ASP A 1 87 ? 13.117 32.688 16.359 1 61.38 87 ASP A O 1
ATOM 707 N N 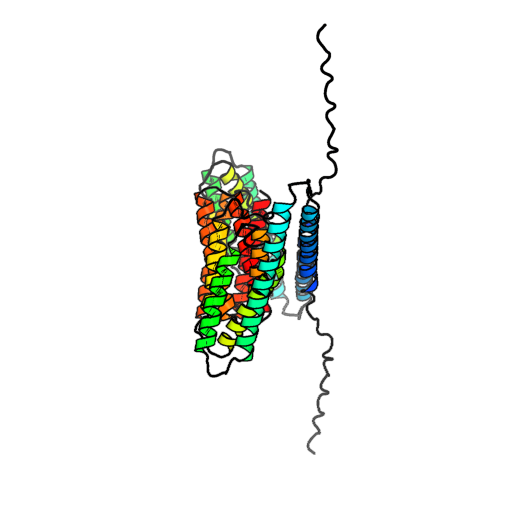. LYS A 1 88 ? 14.531 33.375 14.75 1 59.28 88 LYS A N 1
ATOM 708 C CA . LYS A 1 88 ? 15.32 32.156 14.617 1 59.28 88 LYS A CA 1
ATOM 709 C C . LYS A 1 88 ? 15.719 31.594 15.984 1 59.28 88 LYS A C 1
ATOM 711 O O . LYS A 1 88 ? 15.953 30.391 16.141 1 59.28 88 LYS A O 1
ATOM 716 N N . ASN A 1 89 ? 15.516 32.531 17.031 1 60.47 89 ASN A N 1
ATOM 717 C CA . ASN A 1 89 ? 16.031 32.156 18.328 1 60.47 89 ASN A CA 1
ATOM 718 C C . ASN A 1 89 ? 14.93 31.656 19.266 1 60.47 89 ASN A C 1
ATOM 720 O O . ASN A 1 89 ? 15.164 31.391 20.438 1 60.47 89 ASN A O 1
ATOM 724 N N . CYS A 1 90 ? 13.758 31.422 18.688 1 70.81 90 CYS A N 1
ATOM 725 C CA . CYS A 1 90 ? 12.773 30.969 19.672 1 70.81 90 CYS A CA 1
ATOM 726 C C . CYS A 1 90 ? 12.141 29.641 19.219 1 70.81 90 CYS A C 1
ATOM 728 O O . CYS A 1 90 ? 10.945 29.594 18.922 1 70.81 90 CYS A O 1
ATOM 730 N N . PRO A 1 91 ? 12.945 28.656 19.219 1 72.06 91 PRO A N 1
ATOM 731 C CA . PRO A 1 91 ? 12.492 27.328 18.781 1 72.06 91 PRO A CA 1
ATOM 732 C C . PRO A 1 91 ? 11.383 26.766 19.656 1 72.06 91 PRO A C 1
ATOM 734 O O . PRO A 1 91 ? 10.492 26.062 19.156 1 72.06 91 PRO A O 1
ATOM 737 N N . GLU A 1 92 ? 11.336 27.219 20.906 1 77.06 92 GLU A N 1
ATOM 738 C CA . GLU A 1 92 ? 10.359 26.688 21.844 1 77.06 92 GLU A CA 1
ATOM 739 C C . GLU A 1 92 ? 8.953 27.203 21.531 1 77.06 92 GLU A C 1
ATOM 741 O O . GLU A 1 92 ? 7.98 26.453 21.625 1 77.06 92 GLU A O 1
ATOM 746 N N . ARG A 1 93 ? 8.922 28.359 21.141 1 79.44 93 ARG A N 1
ATOM 747 C CA . ARG A 1 93 ? 7.629 28.953 20.797 1 79.44 93 ARG A CA 1
ATOM 748 C C . ARG A 1 93 ? 7.043 28.297 19.547 1 79.44 93 ARG A C 1
ATOM 750 O O . ARG A 1 93 ? 5.84 28.047 19.484 1 79.44 93 ARG A O 1
ATOM 757 N N . MET A 1 94 ? 7.898 28 18.656 1 83.44 94 MET A N 1
ATOM 758 C CA . MET A 1 94 ? 7.449 27.344 17.422 1 83.44 94 MET A CA 1
ATOM 759 C C . MET A 1 94 ? 6.902 25.953 17.719 1 83.44 94 MET A C 1
ATOM 761 O O . MET A 1 94 ? 5.891 25.547 17.156 1 83.44 94 MET A O 1
ATOM 765 N N . LYS A 1 95 ? 7.539 25.375 18.641 1 85.31 95 LYS A N 1
ATOM 766 C CA . LYS A 1 95 ? 7.098 24.047 19.047 1 85.31 95 LYS A CA 1
ATOM 767 C C . LYS A 1 95 ? 5.699 24.094 19.656 1 85.31 95 LYS A C 1
ATOM 769 O O . LYS A 1 95 ? 4.855 23.25 19.359 1 85.31 95 LYS A O 1
ATOM 774 N N . GLU A 1 96 ? 5.512 25.062 20.484 1 88.12 96 GLU A N 1
ATOM 775 C CA . GLU A 1 96 ? 4.207 25.203 21.125 1 88.12 96 GLU A CA 1
ATOM 776 C C . GLU A 1 96 ? 3.113 25.484 20.094 1 88.12 96 GLU A C 1
ATOM 778 O O . GLU A 1 96 ? 2.029 24.906 20.172 1 88.12 96 GLU A O 1
ATOM 783 N N . VAL A 1 97 ? 3.438 26.297 19.156 1 87.81 97 VAL A N 1
ATOM 784 C CA . VAL A 1 97 ? 2.488 26.672 18.109 1 87.81 97 VAL A CA 1
ATOM 785 C C . VAL A 1 97 ? 2.148 25.438 17.266 1 87.81 97 VAL A C 1
ATOM 787 O O . VAL A 1 97 ? 0.985 25.203 16.938 1 87.81 97 VAL A O 1
ATOM 790 N N . LEU A 1 98 ? 3.141 24.672 17.031 1 93.12 98 LEU A N 1
ATOM 791 C CA . LEU A 1 98 ? 2.943 23.469 16.219 1 93.12 98 LEU A CA 1
ATOM 792 C C . LEU A 1 98 ? 2.113 22.438 16.984 1 93.12 98 LEU A C 1
ATOM 794 O O . LEU A 1 98 ? 1.163 21.875 16.453 1 93.12 98 LEU A O 1
ATOM 798 N N . ASN A 1 99 ? 2.412 22.25 18.219 1 93.69 99 ASN A N 1
ATOM 799 C CA . ASN A 1 99 ? 1.665 21.312 19.031 1 93.69 99 ASN A CA 1
ATOM 800 C C . ASN A 1 99 ? 0.186 21.672 19.109 1 93.69 99 ASN A C 1
ATOM 802 O O . ASN A 1 99 ? -0.68 20.828 18.875 1 93.69 99 ASN A O 1
ATOM 806 N N . GLU A 1 100 ? -0.025 22.938 19.359 1 93.06 100 GLU A N 1
ATOM 807 C CA . GLU A 1 100 ? -1.403 23.406 19.438 1 93.06 100 GLU A CA 1
ATOM 808 C C . GLU A 1 100 ? -2.09 23.328 18.078 1 93.06 100 GLU A C 1
ATOM 810 O O . GLU A 1 100 ? -3.254 22.938 17.984 1 93.06 100 GLU A O 1
ATOM 815 N N . GLY A 1 101 ? -1.352 23.703 17.078 1 94.5 101 GLY A N 1
ATOM 816 C CA . GLY A 1 101 ? -1.898 23.672 15.734 1 94.5 101 GLY A CA 1
ATOM 817 C C . GLY A 1 101 ? -2.305 22.281 15.281 1 94.5 101 GLY A C 1
ATOM 818 O O . GLY A 1 101 ? -3.406 22.094 14.766 1 94.5 101 GLY A O 1
ATOM 819 N N . PHE A 1 102 ? -1.479 21.312 15.5 1 97.06 102 PHE A N 1
ATOM 820 C CA . PHE A 1 102 ? -1.771 19.953 15.086 1 97.06 102 PHE A CA 1
ATOM 821 C C . PHE A 1 102 ? -2.885 19.359 15.93 1 97.06 102 PHE A C 1
ATOM 823 O O . PHE A 1 102 ? -3.688 18.562 15.438 1 97.06 102 PHE A O 1
ATOM 830 N N . LYS A 1 103 ? -2.912 19.719 17.141 1 95.5 103 LYS A N 1
ATOM 831 C CA . LYS A 1 103 ? -4.008 19.281 18 1 95.5 103 LYS A CA 1
ATOM 832 C C . LYS A 1 103 ? -5.348 19.812 17.484 1 95.5 103 LYS A C 1
ATOM 834 O O . LYS A 1 103 ? -6.316 19.047 17.391 1 95.5 103 LYS A O 1
ATOM 839 N N . ASP A 1 104 ? -5.395 21.078 17.188 1 94 104 ASP A N 1
ATOM 840 C CA . ASP A 1 104 ? -6.602 21.703 16.672 1 94 104 ASP A CA 1
ATOM 841 C C . ASP A 1 104 ? -7.016 21.062 15.344 1 94 104 ASP A C 1
ATOM 843 O O . ASP A 1 104 ? -8.195 20.797 15.117 1 94 104 ASP A O 1
ATOM 847 N N . LEU A 1 105 ? -6.055 20.859 14.523 1 97.19 105 LEU A N 1
ATOM 848 C CA . LEU A 1 105 ? -6.34 20.281 13.219 1 97.19 105 LEU A CA 1
ATOM 849 C C . LEU A 1 105 ? -6.898 18.859 13.367 1 97.19 105 LEU A C 1
ATOM 851 O O . LEU A 1 105 ? -7.879 18.5 12.719 1 97.19 105 LEU A O 1
ATOM 855 N N . SER A 1 106 ? -6.289 18.109 14.219 1 97.31 106 SER A N 1
ATOM 856 C CA . SER A 1 106 ? -6.758 16.75 14.461 1 97.31 106 SER A CA 1
ATOM 857 C C . SER A 1 106 ? -8.203 16.734 14.945 1 97.31 106 SER A C 1
ATOM 859 O O . SER A 1 106 ? -9 15.906 14.516 1 97.31 106 SER A O 1
ATOM 861 N N . ALA A 1 107 ? -8.516 17.672 15.758 1 96.06 107 ALA A N 1
ATOM 862 C CA . ALA A 1 107 ? -9.859 17.766 16.328 1 96.06 107 ALA A CA 1
ATOM 863 C C . ALA A 1 107 ? -10.891 18.078 15.242 1 96.06 107 ALA A C 1
ATOM 865 O O . ALA A 1 107 ? -12.008 17.562 15.266 1 96.06 107 ALA A O 1
ATOM 866 N N . VAL A 1 108 ? -10.531 18.844 14.359 1 96.88 108 VAL A N 1
ATOM 867 C CA . VAL A 1 108 ? -11.484 19.266 13.344 1 96.88 108 VAL A CA 1
ATOM 868 C C . VAL A 1 108 ? -11.633 18.172 12.281 1 96.88 108 VAL A C 1
ATOM 870 O O . VAL A 1 108 ? -12.719 17.969 11.742 1 96.88 108 VAL A O 1
ATOM 873 N N . LEU A 1 109 ? -10.594 17.422 11.969 1 98 109 LEU A N 1
ATOM 874 C CA . LEU A 1 109 ? -10.594 16.453 10.891 1 98 109 LEU A CA 1
ATOM 875 C C . LEU A 1 109 ? -11.445 15.234 11.25 1 98 109 LEU A C 1
ATOM 877 O O . LEU A 1 109 ? -11.805 14.445 10.375 1 98 109 LEU A O 1
ATOM 881 N N . ILE A 1 110 ? -11.797 15.102 12.516 1 97.25 110 ILE A N 1
ATOM 882 C CA . ILE A 1 110 ? -12.602 13.945 12.898 1 97.25 110 ILE A CA 1
ATOM 883 C C . ILE A 1 110 ? -14.039 14.383 13.156 1 97.25 110 ILE A C 1
ATOM 885 O O . ILE A 1 110 ? -14.875 13.586 13.586 1 97.25 110 ILE A O 1
ATOM 889 N N . GLN A 1 111 ? -14.359 15.633 12.836 1 95.44 111 GLN A N 1
ATOM 890 C CA . GLN A 1 111 ? -15.719 16.125 13 1 95.44 111 GLN A CA 1
ATOM 891 C C . GLN A 1 111 ? -16.594 15.719 11.812 1 95.44 111 GLN A C 1
ATOM 893 O O . GLN A 1 111 ? -16.312 16.062 10.672 1 95.44 111 GLN A O 1
ATOM 898 N N . ILE A 1 112 ? -17.672 15.109 12.117 1 94.06 112 ILE A N 1
ATOM 899 C CA . ILE A 1 112 ? -18.594 14.625 11.102 1 94.06 112 ILE A CA 1
ATOM 900 C C . ILE A 1 112 ? -19.734 15.625 10.922 1 94.06 112 ILE A C 1
ATOM 902 O O . ILE A 1 112 ? -20.297 15.75 9.828 1 94.06 112 ILE A O 1
ATOM 906 N N . SER A 1 113 ? -20.016 16.344 11.961 1 91.31 113 SER A N 1
ATOM 907 C CA . SER A 1 113 ? -21.172 17.25 11.984 1 91.31 113 SER A CA 1
ATOM 908 C C . SER A 1 113 ? -20.969 18.422 11.039 1 91.31 113 SER A C 1
ATOM 910 O O . SER A 1 113 ? -19.906 19.062 11.055 1 91.31 113 SER A O 1
ATOM 912 N N . THR A 1 114 ? -21.969 18.781 10.352 1 89.56 114 THR A N 1
ATOM 913 C CA . THR A 1 114 ? -21.938 19.891 9.414 1 89.56 114 THR A CA 1
ATOM 914 C C . THR A 1 114 ? -21.922 21.234 10.156 1 89.56 114 THR A C 1
ATOM 916 O O . THR A 1 114 ? -21.453 22.234 9.625 1 89.56 114 THR A O 1
ATOM 919 N N . SER A 1 115 ? -22.469 21.203 11.312 1 89 115 SER A N 1
ATOM 920 C CA . SER A 1 115 ? -22.469 22.438 12.102 1 89 115 SER A CA 1
ATOM 921 C C . SER A 1 115 ? -21.078 22.766 12.625 1 89 115 SER A C 1
ATOM 923 O O . SER A 1 115 ? -20.719 23.938 12.742 1 89 115 SER A O 1
ATOM 925 N N . LYS A 1 116 ? -20.328 21.734 12.852 1 90 116 LYS A N 1
ATOM 926 C CA . LYS A 1 116 ? -18.984 21.938 13.398 1 90 116 LYS A CA 1
ATOM 927 C C . LYS A 1 116 ? -17.953 22.125 12.289 1 90 116 LYS A C 1
ATOM 929 O O . LYS A 1 116 ? -16.938 22.766 12.492 1 90 116 LYS A O 1
ATOM 934 N N . ARG A 1 117 ? -18.266 21.562 11.156 1 92.88 117 ARG A N 1
ATOM 935 C CA . ARG A 1 117 ? -17.375 21.656 10 1 92.88 117 ARG A CA 1
ATOM 936 C C . ARG A 1 117 ? -18.156 21.906 8.719 1 92.88 117 ARG A C 1
ATOM 938 O O . ARG A 1 117 ? -18.219 21.047 7.836 1 92.88 117 ARG A O 1
ATOM 945 N N . PRO A 1 118 ? -18.641 23.172 8.672 1 92.31 118 PRO A N 1
ATOM 946 C CA . PRO A 1 118 ? -19.391 23.516 7.465 1 92.31 118 PRO A CA 1
ATOM 947 C C . PRO A 1 118 ? -18.5 23.625 6.23 1 92.31 118 PRO A C 1
ATOM 949 O O . PRO A 1 118 ? -17.281 23.797 6.352 1 92.31 118 PRO A O 1
ATOM 952 N N . LEU A 1 119 ? -19.047 23.562 5.082 1 91.5 119 LEU A N 1
ATOM 953 C CA . LEU A 1 119 ? -18.344 23.531 3.803 1 91.5 119 LEU A CA 1
ATOM 954 C C . LEU A 1 119 ? -17.516 24.797 3.621 1 91.5 119 LEU A C 1
ATOM 956 O O . LEU A 1 119 ? -16.422 24.75 3.035 1 91.5 119 LEU A O 1
ATOM 960 N N . CYS A 1 120 ? -17.984 25.891 4.152 1 90.69 120 CYS A N 1
ATOM 961 C CA . CYS A 1 120 ? -17.359 27.188 3.91 1 90.69 120 CYS A CA 1
ATOM 962 C C . CYS A 1 120 ? -15.992 27.25 4.57 1 90.69 120 CYS A C 1
ATOM 964 O O . CYS A 1 120 ? -15.18 28.125 4.23 1 90.69 120 CYS A O 1
ATOM 966 N N . VAL A 1 121 ? -15.656 26.312 5.445 1 94.25 121 VAL A N 1
ATOM 967 C CA . VAL A 1 121 ? -14.375 26.406 6.148 1 94.25 121 VAL A CA 1
ATOM 968 C C . VAL A 1 121 ? -13.383 25.406 5.566 1 94.25 121 VAL A C 1
ATOM 970 O O . VAL A 1 121 ? -12.227 25.359 5.988 1 94.25 121 VAL A O 1
ATOM 973 N N . PHE A 1 122 ? -13.68 24.625 4.578 1 95.06 122 PHE A N 1
ATOM 974 C CA . PHE A 1 122 ? -12.852 23.547 4.035 1 95.06 122 PHE A CA 1
ATOM 975 C C . PHE A 1 122 ? -11.523 24.094 3.523 1 95.06 122 PHE A C 1
ATOM 977 O O . PHE A 1 122 ? -10.461 23.578 3.871 1 95.06 122 PHE A O 1
ATOM 984 N N . GLN A 1 123 ? -11.664 25.125 2.816 1 93.44 123 GLN A N 1
ATOM 985 C CA . GLN A 1 123 ? -10.461 25.703 2.215 1 93.44 123 GLN A CA 1
ATOM 986 C C . GLN A 1 123 ? -9.516 26.25 3.281 1 93.44 123 GLN A C 1
ATOM 988 O O . GLN A 1 123 ? -8.297 26.094 3.176 1 93.44 123 GLN A O 1
ATOM 993 N N . SER A 1 124 ? -10.094 26.906 4.227 1 92.94 124 SER A N 1
ATOM 994 C CA . SER A 1 124 ? -9.281 27.453 5.305 1 92.94 124 SER A CA 1
ATOM 995 C C . SER A 1 124 ? -8.602 26.359 6.105 1 92.94 124 SER A C 1
ATOM 997 O O . SER A 1 124 ? -7.43 26.484 6.48 1 92.94 124 SER A O 1
ATOM 999 N N . ILE A 1 125 ? -9.312 25.297 6.312 1 96.06 125 ILE A N 1
ATOM 1000 C CA . ILE A 1 125 ? -8.75 24.156 7.027 1 96.06 125 ILE A CA 1
ATOM 1001 C C . ILE A 1 125 ? -7.586 23.578 6.23 1 96.06 125 ILE A C 1
ATOM 1003 O O . ILE A 1 125 ? -6.527 23.281 6.793 1 96.06 125 ILE A O 1
ATOM 1007 N N . ASN A 1 126 ? -7.746 23.469 4.953 1 96.5 126 ASN A N 1
ATOM 1008 C CA . ASN A 1 126 ? -6.695 22.953 4.078 1 96.5 126 ASN A CA 1
ATOM 1009 C C . ASN A 1 126 ? -5.449 23.828 4.121 1 96.5 126 ASN A C 1
ATOM 1011 O O . ASN A 1 126 ? -4.336 23.328 4.277 1 96.5 126 ASN A O 1
ATOM 1015 N N . ALA A 1 127 ? -5.688 25.047 4.062 1 93.44 127 ALA A N 1
ATOM 1016 C CA . ALA A 1 127 ? -4.578 26 4.094 1 93.44 127 ALA A CA 1
ATOM 1017 C C . ALA A 1 127 ? -3.832 25.922 5.426 1 93.44 127 ALA A C 1
ATOM 1019 O O . ALA A 1 127 ? -2.6 25.984 5.453 1 93.44 127 ALA A O 1
ATOM 1020 N N . PHE A 1 128 ? -4.574 25.859 6.43 1 94.81 128 PHE A N 1
ATOM 1021 C CA . PHE A 1 128 ? -4 25.75 7.766 1 94.81 128 PHE A CA 1
ATOM 1022 C C . PHE A 1 128 ? -3.148 24.484 7.887 1 94.81 128 PHE A C 1
ATOM 1024 O O . PHE A 1 128 ? -2.035 24.531 8.414 1 94.81 128 PHE A O 1
ATOM 1031 N N . ALA A 1 129 ? -3.682 23.359 7.352 1 97.56 129 ALA A N 1
ATOM 1032 C CA . ALA A 1 129 ? -2.969 22.094 7.395 1 97.56 129 ALA A CA 1
ATOM 1033 C C . ALA A 1 129 ? -1.639 22.188 6.648 1 97.56 129 ALA A C 1
ATOM 1035 O O . ALA A 1 129 ? -0.6 21.766 7.168 1 97.56 129 ALA A O 1
ATOM 1036 N N . ILE A 1 130 ? -1.668 22.75 5.508 1 96 130 ILE A N 1
ATOM 1037 C CA . ILE A 1 130 ? -0.471 22.891 4.688 1 96 130 ILE A CA 1
ATOM 1038 C C . ILE A 1 130 ? 0.547 23.781 5.406 1 96 130 ILE A C 1
ATOM 1040 O O . ILE A 1 130 ? 1.736 23.453 5.453 1 96 130 ILE A O 1
ATOM 1044 N N . ALA A 1 131 ? 0.08 24.828 5.957 1 93.5 131 ALA A N 1
ATOM 1045 C CA . ALA A 1 131 ? 0.956 25.75 6.672 1 93.5 131 ALA A CA 1
ATOM 1046 C C . ALA A 1 131 ? 1.64 25.062 7.848 1 93.5 131 ALA A C 1
ATOM 1048 O O . ALA A 1 131 ? 2.838 25.25 8.07 1 93.5 131 ALA A O 1
ATOM 1049 N N . LEU A 1 132 ? 0.902 24.312 8.562 1 94.94 132 LEU A N 1
ATOM 1050 C CA . LEU A 1 132 ? 1.449 23.578 9.695 1 94.94 132 LEU A CA 1
ATOM 1051 C C . LEU A 1 132 ? 2.559 22.625 9.258 1 94.94 132 LEU A C 1
ATOM 1053 O O . LEU A 1 132 ? 3.627 22.594 9.867 1 94.94 132 LEU A O 1
ATOM 1057 N N . VAL A 1 133 ? 2.312 21.875 8.203 1 96.5 133 VAL A N 1
ATOM 1058 C CA . VAL A 1 133 ? 3.293 20.922 7.707 1 96.5 133 VAL A CA 1
ATOM 1059 C C . VAL A 1 133 ? 4.547 21.656 7.242 1 96.5 133 VAL A C 1
ATOM 1061 O O . VAL A 1 133 ? 5.668 21.25 7.57 1 96.5 133 VAL A O 1
ATOM 1064 N N . LYS A 1 134 ? 4.344 22.719 6.543 1 91.88 134 LYS A N 1
ATOM 1065 C CA . LYS A 1 134 ? 5.488 23.484 6.047 1 91.88 134 LYS A CA 1
ATOM 1066 C C . LYS A 1 134 ? 6.336 24.016 7.199 1 91.88 134 LYS A C 1
ATOM 1068 O O . LYS A 1 134 ? 7.566 23.984 7.133 1 91.88 134 LYS A O 1
ATOM 1073 N N . LEU A 1 135 ? 5.684 24.5 8.188 1 91.5 135 LEU A N 1
ATOM 1074 C CA . LEU A 1 135 ? 6.422 25 9.352 1 91.5 135 LEU A CA 1
ATOM 1075 C C . LEU A 1 135 ? 7.164 23.859 10.047 1 91.5 135 LEU A C 1
ATOM 1077 O O . LEU A 1 135 ? 8.328 24.016 10.43 1 91.5 135 LEU A O 1
ATOM 1081 N N . GLN A 1 136 ? 6.516 22.781 10.234 1 93.69 136 GLN A N 1
ATOM 1082 C CA . GLN A 1 136 ? 7.141 21.609 10.859 1 93.69 136 GLN A CA 1
ATOM 1083 C C . GLN A 1 136 ? 8.344 21.141 10.047 1 93.69 136 GLN A C 1
ATOM 1085 O O . GLN A 1 136 ? 9.391 20.812 10.617 1 93.69 136 GLN A O 1
ATOM 1090 N N . GLN A 1 137 ? 8.203 21.125 8.734 1 92.75 137 GLN A N 1
ATOM 1091 C CA . GLN A 1 137 ? 9.289 20.703 7.859 1 92.75 137 GLN A CA 1
ATOM 1092 C C . GLN A 1 137 ? 10.453 21.688 7.91 1 92.75 137 GLN A C 1
ATOM 1094 O O . GLN A 1 137 ? 11.617 21.281 7.879 1 92.75 137 GLN A O 1
ATOM 1099 N N . TRP A 1 138 ? 10.125 22.922 7.957 1 86.94 138 TRP A N 1
ATOM 1100 C CA . TRP A 1 138 ? 11.164 23.938 8.117 1 86.94 138 TRP A CA 1
ATOM 1101 C C . TRP A 1 138 ? 11.984 23.672 9.375 1 86.94 138 TRP A C 1
ATOM 1103 O O . TRP A 1 138 ? 13.219 23.703 9.336 1 86.94 138 TRP A O 1
ATOM 1113 N N . ARG A 1 139 ? 11.281 23.359 10.398 1 87.88 139 ARG A N 1
ATOM 1114 C CA . ARG A 1 139 ? 11.969 23.078 11.656 1 87.88 139 ARG A CA 1
ATOM 1115 C C . ARG A 1 139 ? 12.844 21.828 11.531 1 87.88 139 ARG A C 1
ATOM 1117 O O . ARG A 1 139 ? 14 21.828 11.969 1 87.88 139 ARG A O 1
ATOM 1124 N N . SER A 1 140 ? 12.289 20.812 10.953 1 85.75 140 SER A N 1
ATOM 1125 C CA . SER A 1 140 ? 13.031 19.562 10.766 1 85.75 140 SER A CA 1
ATOM 1126 C C . SER A 1 140 ? 14.266 19.766 9.906 1 85.75 140 SER A C 1
ATOM 1128 O O . SER A 1 140 ? 15.352 19.281 10.234 1 85.75 140 SER A O 1
ATOM 1130 N N . ASN A 1 141 ? 14.172 20.516 8.891 1 85.5 141 ASN A N 1
ATOM 1131 C CA . ASN A 1 141 ? 15.266 20.766 7.961 1 85.5 141 ASN A CA 1
ATOM 1132 C C . ASN A 1 141 ? 16.344 21.656 8.586 1 85.5 141 ASN A C 1
ATOM 1134 O O . ASN A 1 141 ? 17.484 21.656 8.125 1 85.5 141 ASN A O 1
ATOM 1138 N N . ASN A 1 142 ? 15.953 22.375 9.602 1 83.94 142 ASN A N 1
ATOM 1139 C CA . ASN A 1 142 ? 16.906 23.25 10.273 1 83.94 142 ASN A CA 1
ATOM 1140 C C . ASN A 1 142 ? 17.469 22.609 11.531 1 83.94 142 ASN A C 1
ATOM 1142 O O . ASN A 1 142 ? 18.016 23.297 12.398 1 83.94 142 ASN A O 1
ATOM 1146 N N . GLY A 1 143 ? 17.281 21.266 11.703 1 82.94 143 GLY A N 1
ATOM 1147 C CA . GLY A 1 143 ? 17.969 20.5 12.727 1 82.94 143 GLY A CA 1
ATOM 1148 C C . GLY A 1 143 ? 17.156 20.344 14.008 1 82.94 143 GLY A C 1
ATOM 1149 O O . GLY A 1 143 ? 17.656 19.812 15 1 82.94 143 GLY A O 1
ATOM 1150 N N . TYR A 1 144 ? 15.906 20.859 14.039 1 82.69 144 TYR A N 1
ATOM 1151 C CA . TYR A 1 144 ? 15.055 20.688 15.211 1 82.69 144 TYR A CA 1
ATOM 1152 C C . TYR A 1 144 ? 14.266 19.391 15.125 1 82.69 144 TYR A C 1
ATOM 1154 O O . TYR A 1 144 ? 13.352 19.266 14.297 1 82.69 144 TYR A O 1
ATOM 1162 N N . GLU A 1 145 ? 14.578 18.484 15.898 1 78.62 145 GLU A N 1
ATOM 1163 C CA . GLU A 1 145 ? 13.984 17.156 15.789 1 78.62 145 GLU A CA 1
ATOM 1164 C C . GLU A 1 145 ? 12.695 17.062 16.609 1 78.62 145 GLU A C 1
ATOM 1166 O O . GLU A 1 145 ? 11.875 16.172 16.391 1 78.62 145 GLU A O 1
ATOM 1171 N N . GLU A 1 146 ? 12.609 18.047 17.531 1 78.75 146 GLU A N 1
ATOM 1172 C CA . GLU A 1 146 ? 11.406 18.031 18.359 1 78.75 146 GLU A CA 1
ATOM 1173 C C . GLU A 1 146 ? 10.156 18.312 17.516 1 78.75 146 GLU A C 1
ATOM 1175 O O . GLU A 1 146 ? 10.117 19.297 16.766 1 78.75 146 GLU A O 1
ATOM 1180 N N . GLY A 1 147 ? 9.227 17.344 17.375 1 81.88 147 GLY A N 1
ATOM 1181 C CA . GLY A 1 147 ? 7.988 17.516 16.625 1 81.88 147 GLY A CA 1
ATOM 1182 C C . GLY A 1 147 ? 7.938 16.703 15.352 1 81.88 147 GLY A C 1
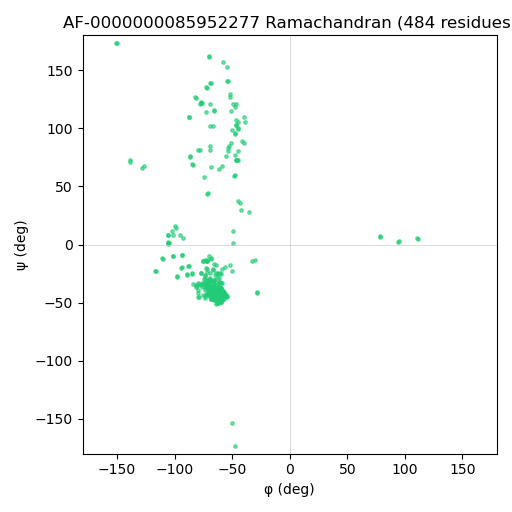ATOM 1183 O O . GLY A 1 147 ? 6.98 16.812 14.578 1 81.88 147 GLY A O 1
ATOM 1184 N N . ASP A 1 148 ? 8.961 15.922 15.195 1 83.62 148 ASP A N 1
ATOM 1185 C CA . ASP A 1 148 ? 9.031 15.117 13.984 1 83.62 148 ASP A CA 1
ATOM 1186 C C . ASP A 1 148 ? 7.887 14.109 13.93 1 83.62 148 ASP A C 1
ATOM 1188 O O . ASP A 1 148 ? 7.531 13.617 12.852 1 83.62 148 ASP A O 1
ATOM 1192 N N . GLU A 1 149 ? 7.312 13.906 15.086 1 92.31 149 GLU A N 1
ATOM 1193 C CA . GLU A 1 149 ? 6.273 12.883 15.164 1 92.31 149 GLU A CA 1
ATOM 1194 C C . GLU A 1 149 ? 4.887 13.484 14.953 1 92.31 149 GLU A C 1
ATOM 1196 O O . GLU A 1 149 ? 3.908 12.75 14.789 1 92.31 149 GLU A O 1
ATOM 1201 N N . LEU A 1 150 ? 4.812 14.812 14.922 1 95.94 150 LEU A N 1
ATOM 1202 C CA . LEU A 1 150 ? 3.523 15.492 14.945 1 95.94 150 LEU A CA 1
ATOM 1203 C C . LEU A 1 150 ? 2.674 15.094 13.75 1 95.94 150 LEU A C 1
ATOM 1205 O O . LEU A 1 150 ? 1.476 14.836 13.891 1 95.94 150 LEU A O 1
ATOM 1209 N N . ILE A 1 151 ? 3.318 15.055 12.609 1 97.44 151 ILE A N 1
ATOM 1210 C CA . ILE A 1 151 ? 2.576 14.711 11.398 1 97.44 151 ILE A CA 1
ATOM 1211 C C . ILE A 1 151 ? 2.088 13.266 11.484 1 97.44 151 ILE A C 1
ATOM 1213 O O . ILE A 1 151 ? 0.914 12.984 11.234 1 97.44 151 ILE A O 1
ATOM 1217 N N . ALA A 1 152 ? 2.969 12.367 11.875 1 96.81 152 ALA A N 1
ATOM 1218 C CA . ALA A 1 152 ? 2.598 10.961 12.016 1 96.81 152 ALA A CA 1
ATOM 1219 C C . ALA A 1 152 ? 1.484 10.781 13.047 1 96.81 152 ALA A C 1
ATOM 1221 O O . ALA A 1 152 ? 0.548 10.008 12.836 1 96.81 152 ALA A O 1
ATOM 1222 N N . ASP A 1 153 ? 1.571 11.531 14.117 1 96.88 153 ASP A N 1
ATOM 1223 C CA . ASP A 1 153 ? 0.562 11.461 15.164 1 96.88 153 ASP A CA 1
ATOM 1224 C C . ASP A 1 153 ? -0.805 11.898 14.648 1 96.88 153 ASP A C 1
ATOM 1226 O O . ASP A 1 153 ? -1.82 11.266 14.945 1 96.88 153 ASP A O 1
ATOM 1230 N N . LEU A 1 154 ? -0.797 12.961 13.969 1 98.38 154 LEU A N 1
ATOM 1231 C CA . LEU A 1 154 ? -2.049 13.453 13.406 1 98.38 154 LEU A CA 1
ATOM 1232 C C . LEU A 1 154 ? -2.66 12.438 12.453 1 98.38 154 LEU A C 1
ATOM 1234 O O . LEU A 1 154 ? -3.861 12.164 12.516 1 98.38 154 LEU A O 1
ATOM 1238 N N . VAL A 1 155 ? -1.828 11.898 11.594 1 98.56 155 VAL A N 1
ATOM 1239 C CA . VAL A 1 155 ? -2.301 10.914 10.625 1 98.56 155 VAL A CA 1
ATOM 1240 C C . VAL A 1 155 ? -2.865 9.695 11.352 1 98.56 155 VAL A C 1
ATOM 1242 O O . VAL A 1 155 ? -3.949 9.219 11.016 1 98.56 155 VAL A O 1
ATOM 1245 N N . HIS A 1 156 ? -2.205 9.234 12.352 1 98.31 156 HIS A N 1
ATOM 1246 C CA . HIS A 1 156 ? -2.631 8.07 13.117 1 98.31 156 HIS A CA 1
ATOM 1247 C C . HIS A 1 156 ? -3.988 8.312 13.773 1 98.31 156 HIS A C 1
ATOM 1249 O O . HIS A 1 156 ? -4.895 7.484 13.641 1 98.31 156 HIS A O 1
ATOM 1255 N N . LYS A 1 157 ? -4.098 9.406 14.398 1 97.44 157 LYS A N 1
ATOM 1256 C CA . LYS A 1 157 ? -5.332 9.734 15.102 1 97.44 157 LYS A CA 1
ATOM 1257 C C . LYS A 1 157 ? -6.492 9.898 14.125 1 97.44 157 LYS A C 1
ATOM 1259 O O . LYS A 1 157 ? -7.582 9.375 14.359 1 97.44 157 LYS A O 1
ATOM 1264 N N . THR A 1 158 ? -6.207 10.617 13.102 1 98.5 158 THR A N 1
ATOM 1265 C CA . THR A 1 158 ? -7.246 10.898 12.117 1 98.5 158 THR A CA 1
ATOM 1266 C C . THR A 1 158 ? -7.715 9.609 11.445 1 98.5 158 THR A C 1
ATOM 1268 O O . THR A 1 158 ? -8.914 9.32 11.414 1 98.5 158 THR A O 1
ATOM 1271 N N . LEU A 1 159 ? -6.785 8.812 10.953 1 98.44 159 LEU A N 1
ATOM 1272 C CA . LEU A 1 159 ? -7.148 7.57 10.281 1 98.44 159 LEU A CA 1
ATOM 1273 C C . LEU A 1 159 ? -7.754 6.574 11.266 1 98.44 159 LEU A C 1
ATOM 1275 O O . LEU A 1 159 ? -8.695 5.852 10.922 1 98.44 159 LEU A O 1
ATOM 1279 N N . GLY A 1 160 ? -7.242 6.559 12.445 1 97.31 160 GLY A N 1
ATOM 1280 C CA . GLY A 1 160 ? -7.82 5.691 13.469 1 97.31 160 GLY A CA 1
ATOM 1281 C C . GLY A 1 160 ? -9.289 5.969 13.719 1 97.31 160 GLY A C 1
ATOM 1282 O O . GLY A 1 160 ? -10.094 5.039 13.828 1 97.31 160 GLY A O 1
ATOM 1283 N N . TYR A 1 161 ? -9.633 7.211 13.797 1 97.94 161 TYR A N 1
ATOM 1284 C CA . TYR A 1 161 ? -11.023 7.59 13.992 1 97.94 161 TYR A CA 1
ATOM 1285 C C . TYR A 1 161 ? -11.891 7.117 12.828 1 97.94 161 TYR A C 1
ATOM 1287 O O . TYR A 1 161 ? -12.914 6.465 13.031 1 97.94 161 TYR A O 1
ATOM 1295 N N . TRP A 1 162 ? -11.484 7.402 11.641 1 97.25 162 TRP A N 1
ATOM 1296 C CA . TRP A 1 162 ? -12.32 7.176 10.469 1 97.25 162 TRP A CA 1
ATOM 1297 C C . TRP A 1 162 ? -12.445 5.688 10.164 1 97.25 162 TRP A C 1
ATOM 1299 O O . TRP A 1 162 ? -13.5 5.219 9.734 1 97.25 162 TRP A O 1
ATOM 1309 N N . LEU A 1 163 ? -11.336 4.898 10.375 1 96.12 163 LEU A N 1
ATOM 1310 C CA . LEU A 1 163 ? -11.398 3.455 10.172 1 96.12 163 LEU A CA 1
ATOM 1311 C C . LEU A 1 163 ? -12.43 2.818 11.094 1 96.12 163 LEU A C 1
ATOM 1313 O O . LEU A 1 163 ? -13.023 1.792 10.75 1 96.12 163 LEU A O 1
ATOM 1317 N N . ASN A 1 164 ? -12.688 3.51 12.211 1 94.19 164 ASN A N 1
ATOM 1318 C CA . ASN A 1 164 ? -13.648 2.986 13.172 1 94.19 164 ASN A CA 1
ATOM 1319 C C . ASN A 1 164 ? -15.047 3.553 12.938 1 94.19 164 ASN A C 1
ATOM 1321 O O . ASN A 1 164 ? -16.031 3.01 13.438 1 94.19 164 ASN A O 1
ATOM 1325 N N . ALA A 1 165 ? -15.117 4.645 12.258 1 93.75 165 ALA A N 1
ATOM 1326 C CA . ALA A 1 165 ? -16.406 5.254 11.945 1 93.75 165 ALA A CA 1
ATOM 1327 C C . ALA A 1 165 ? -17.031 4.625 10.695 1 93.75 165 ALA A C 1
ATOM 1329 O O . ALA A 1 165 ? -17.25 5.312 9.695 1 93.75 165 ALA A O 1
ATOM 1330 N N . ARG A 1 166 ? -17.453 3.404 10.727 1 89.44 166 ARG A N 1
ATOM 1331 C CA . ARG A 1 166 ? -17.812 2.555 9.594 1 89.44 166 ARG A CA 1
ATOM 1332 C C . ARG A 1 166 ? -18.984 3.152 8.805 1 89.44 166 ARG A C 1
ATOM 1334 O O . ARG A 1 166 ? -19.016 3.051 7.578 1 89.44 166 ARG A O 1
ATOM 1341 N N . THR A 1 167 ? -19.812 3.869 9.438 1 92.06 167 THR A N 1
ATOM 1342 C CA . THR A 1 167 ? -21 4.43 8.789 1 92.06 167 THR A CA 1
ATOM 1343 C C . THR A 1 167 ? -20.625 5.637 7.938 1 92.06 167 THR A C 1
ATOM 1345 O O . THR A 1 167 ? -21.297 5.934 6.945 1 92.06 167 THR A O 1
ATOM 1348 N N . HIS A 1 168 ? -19.547 6.238 8.289 1 94.31 168 HIS A N 1
ATOM 1349 C CA . HIS A 1 168 ? -19.203 7.492 7.633 1 94.31 168 HIS A CA 1
ATOM 1350 C C . HIS A 1 168 ? -17.969 7.324 6.738 1 94.31 168 HIS A C 1
ATOM 1352 O O . HIS A 1 168 ? -17.703 8.172 5.887 1 94.31 168 HIS A O 1
ATOM 1358 N N . PHE A 1 169 ? -17.312 6.238 6.883 1 95.25 169 PHE A N 1
ATOM 1359 C CA . PHE A 1 169 ? -16.078 6.012 6.129 1 95.25 169 PHE A CA 1
ATOM 1360 C C . PHE A 1 169 ? -16.391 5.398 4.766 1 95.25 169 PHE A C 1
ATOM 1362 O O . PHE A 1 169 ? -16.141 4.215 4.543 1 95.25 169 PHE A O 1
ATOM 1369 N N . ASN A 1 170 ? -16.859 6.262 3.943 1 92.44 170 ASN A N 1
ATOM 1370 C CA . ASN A 1 170 ? -17.203 5.867 2.58 1 92.44 170 ASN A CA 1
ATOM 1371 C C . ASN A 1 170 ? -17.047 7.027 1.603 1 92.44 170 ASN A C 1
ATOM 1373 O O . ASN A 1 170 ? -16.828 8.164 2.016 1 92.44 170 ASN A O 1
ATOM 1377 N N . GLU A 1 171 ? -17.203 6.73 0.348 1 89.38 171 GLU A N 1
ATOM 1378 C CA . GLU A 1 171 ? -16.844 7.68 -0.703 1 89.38 171 GLU A CA 1
ATOM 1379 C C . GLU A 1 171 ? -17.844 8.828 -0.782 1 89.38 171 GLU A C 1
ATOM 1381 O O . GLU A 1 171 ? -17.562 9.875 -1.36 1 89.38 171 GLU A O 1
ATOM 1386 N N . TRP A 1 172 ? -18.938 8.664 -0.16 1 89.88 172 TRP A N 1
ATOM 1387 C CA . TRP A 1 172 ? -20.016 9.648 -0.305 1 89.88 172 TRP A CA 1
ATOM 1388 C C . TRP A 1 172 ? -20.062 10.586 0.9 1 89.88 172 TRP A C 1
ATOM 1390 O O . TRP A 1 172 ? -20.781 11.586 0.891 1 89.88 172 TRP A O 1
ATOM 1400 N N . ASP A 1 173 ? -19.344 10.25 1.858 1 94.25 173 ASP A N 1
ATOM 1401 C CA . ASP A 1 173 ? -19.344 11.07 3.064 1 94.25 173 ASP A CA 1
ATOM 1402 C C . ASP A 1 173 ? -18.516 12.336 2.863 1 94.25 173 ASP A C 1
ATOM 1404 O O . ASP A 1 173 ? -17.312 12.266 2.588 1 94.25 173 ASP A O 1
ATOM 1408 N N . ARG A 1 174 ? -19.125 13.406 3.047 1 94.19 174 ARG A N 1
ATOM 1409 C CA . ARG A 1 174 ? -18.5 14.688 2.777 1 94.19 174 ARG A CA 1
ATOM 1410 C C . ARG A 1 174 ? -17.359 14.953 3.762 1 94.19 174 ARG A C 1
ATOM 1412 O O . ARG A 1 174 ? -16.328 15.516 3.389 1 94.19 174 ARG A O 1
ATOM 1419 N N . ALA A 1 175 ? -17.609 14.664 4.961 1 96.44 175 ALA A N 1
ATOM 1420 C CA . ALA A 1 175 ? -16.609 14.922 5.992 1 96.44 175 ALA A CA 1
ATOM 1421 C C . ALA A 1 175 ? -15.344 14.102 5.742 1 96.44 175 ALA A C 1
ATOM 1423 O O . ALA A 1 175 ? -14.234 14.633 5.812 1 96.44 175 ALA A O 1
ATOM 1424 N N . TRP A 1 176 ? -15.539 12.883 5.355 1 97.56 176 TRP A N 1
ATOM 1425 C CA . TRP A 1 176 ? -14.391 12.039 5.035 1 97.56 176 TRP A CA 1
ATOM 1426 C C . TRP A 1 176 ? -13.703 12.523 3.762 1 97.56 176 TRP A C 1
ATOM 1428 O O . TRP A 1 176 ? -12.469 12.609 3.707 1 97.56 176 TRP A O 1
ATOM 1438 N N . ALA A 1 177 ? -14.461 12.859 2.826 1 97.06 177 ALA A N 1
ATOM 1439 C CA . ALA A 1 177 ? -13.883 13.352 1.579 1 97.06 177 ALA A CA 1
ATOM 1440 C C . ALA A 1 177 ? -12.984 14.555 1.828 1 97.06 177 ALA A C 1
ATOM 1442 O O . ALA A 1 177 ? -11.891 14.656 1.264 1 97.06 177 ALA A O 1
ATOM 1443 N N . HIS A 1 178 ? -13.453 15.391 2.611 1 97.69 178 HIS A N 1
ATOM 1444 C CA . HIS A 1 178 ? -12.648 16.562 2.943 1 97.69 178 HIS A CA 1
ATOM 1445 C C . HIS A 1 178 ? -11.406 16.172 3.746 1 97.69 178 HIS A C 1
ATOM 1447 O O . HIS A 1 178 ? -10.312 16.656 3.471 1 97.69 178 HIS A O 1
ATOM 1453 N N . THR A 1 179 ? -11.562 15.344 4.762 1 98.38 179 THR A N 1
ATOM 1454 C CA . THR A 1 179 ? -10.43 14.867 5.551 1 98.38 179 THR A CA 1
ATOM 1455 C C . THR A 1 179 ? -9.375 14.234 4.648 1 98.38 179 THR A C 1
ATOM 1457 O O . THR A 1 179 ? -8.18 14.5 4.801 1 98.38 179 THR A O 1
ATOM 1460 N N . ARG A 1 180 ? -9.852 13.43 3.717 1 98.12 180 ARG A N 1
ATOM 1461 C CA . ARG A 1 180 ? -8.945 12.781 2.773 1 98.12 180 ARG A CA 1
ATOM 1462 C C . ARG A 1 180 ? -8.172 13.812 1.961 1 98.12 180 ARG A C 1
ATOM 1464 O O . ARG A 1 180 ? -6.961 13.68 1.766 1 98.12 180 ARG A O 1
ATOM 1471 N N . THR A 1 181 ? -8.812 14.789 1.553 1 97.81 181 THR A N 1
ATOM 1472 C CA . THR A 1 181 ? -8.18 15.859 0.788 1 97.81 181 THR A CA 1
ATOM 1473 C C . THR A 1 181 ? -7.109 16.562 1.623 1 97.81 181 THR A C 1
ATOM 1475 O O . THR A 1 181 ? -6.004 16.812 1.143 1 97.81 181 THR A O 1
ATOM 1478 N N . VAL A 1 182 ? -7.461 16.859 2.795 1 98.44 182 VAL A N 1
ATOM 1479 C CA . VAL A 1 182 ? -6.527 17.531 3.684 1 98.44 182 VAL A CA 1
ATOM 1480 C C . VAL A 1 182 ? -5.293 16.672 3.906 1 98.44 182 VAL A C 1
ATOM 1482 O O . VAL A 1 182 ? -4.16 17.141 3.816 1 98.44 182 VAL A O 1
ATOM 1485 N N . LEU A 1 183 ? -5.512 15.383 4.18 1 98.69 183 LEU A N 1
ATOM 1486 C CA . LEU A 1 183 ? -4.402 14.461 4.391 1 98.69 183 LEU A CA 1
ATOM 1487 C C . LEU A 1 183 ? -3.502 14.398 3.162 1 98.69 183 LEU A C 1
ATOM 1489 O O . LEU A 1 183 ? -2.277 14.461 3.281 1 98.69 183 LEU A O 1
ATOM 1493 N N . VAL A 1 184 ? -4.094 14.32 2.02 1 98.5 184 VAL A N 1
ATOM 1494 C CA . VAL A 1 184 ? -3.336 14.25 0.774 1 98.5 184 VAL A CA 1
ATOM 1495 C C . VAL A 1 184 ? -2.48 15.5 0.612 1 98.5 184 VAL A C 1
ATOM 1497 O O . VAL A 1 184 ? -1.285 15.414 0.32 1 98.5 184 VAL A O 1
ATOM 1500 N N . ASP A 1 185 ? -3.064 16.594 0.859 1 97.75 185 ASP A N 1
ATOM 1501 C CA . ASP A 1 185 ? -2.346 17.859 0.716 1 97.75 185 ASP A CA 1
ATOM 1502 C C . ASP A 1 185 ? -1.209 17.953 1.731 1 97.75 185 ASP A C 1
ATOM 1504 O O . ASP A 1 185 ? -0.118 18.422 1.405 1 97.75 185 ASP A O 1
ATOM 1508 N N . MET A 1 186 ? -1.493 17.531 2.896 1 98.31 186 MET A N 1
ATOM 1509 C CA . MET A 1 186 ? -0.452 17.531 3.92 1 98.31 186 MET A CA 1
ATOM 1510 C C . MET A 1 186 ? 0.722 16.656 3.492 1 98.31 186 MET A C 1
ATOM 1512 O O . MET A 1 186 ? 1.874 17.078 3.531 1 98.31 186 MET A O 1
ATOM 1516 N N . LEU A 1 187 ? 0.427 15.484 3.049 1 98.38 187 LEU A N 1
ATOM 1517 C CA . LEU A 1 187 ? 1.453 14.5 2.713 1 98.38 187 LEU A CA 1
ATOM 1518 C C . LEU A 1 187 ? 2.285 14.969 1.524 1 98.38 187 LEU A C 1
ATOM 1520 O O . LEU A 1 187 ? 3.494 14.734 1.475 1 98.38 187 LEU A O 1
ATOM 1524 N N . ARG A 1 188 ? 1.752 15.68 0.68 1 97.5 188 ARG A N 1
ATOM 1525 C CA . ARG A 1 188 ? 2.428 16.172 -0.517 1 97.5 188 ARG A CA 1
ATOM 1526 C C . ARG A 1 188 ? 3.383 17.312 -0.18 1 97.5 188 ARG A C 1
ATOM 1528 O O . ARG A 1 188 ? 4.227 17.688 -0.997 1 97.5 188 ARG A O 1
ATOM 1535 N N . ASN A 1 189 ? 3.244 17.828 0.979 1 95.94 189 ASN A N 1
ATOM 1536 C CA . ASN A 1 189 ? 4.062 18.984 1.333 1 95.94 189 ASN A CA 1
ATOM 1537 C C . ASN A 1 189 ? 5.176 18.594 2.305 1 95.94 189 ASN A C 1
ATOM 1539 O O . ASN A 1 189 ? 5.914 19.469 2.777 1 95.94 189 ASN A O 1
ATOM 1543 N N . ILE A 1 190 ? 5.242 17.328 2.652 1 96.94 190 ILE A N 1
ATOM 1544 C CA . ILE A 1 190 ? 6.367 16.859 3.465 1 96.94 190 ILE A CA 1
ATOM 1545 C C . ILE A 1 190 ? 7.637 16.828 2.617 1 96.94 190 ILE A C 1
ATOM 1547 O O . ILE A 1 190 ? 7.629 16.312 1.499 1 96.94 190 ILE A O 1
ATOM 1551 N N . THR A 1 191 ? 8.75 17.328 3.123 1 94.25 191 THR A N 1
ATOM 1552 C CA . THR A 1 191 ? 9.984 17.391 2.352 1 94.25 191 THR A CA 1
ATOM 1553 C C . THR A 1 191 ? 11.07 16.516 2.98 1 94.25 191 THR A C 1
ATOM 1555 O O . THR A 1 191 ? 12.047 16.172 2.322 1 94.25 191 THR A O 1
ATOM 1558 N N . SER A 1 192 ? 10.992 16.219 4.199 1 92.75 192 SER A N 1
ATOM 1559 C CA . SER A 1 192 ? 11.953 15.367 4.887 1 92.75 192 SER A CA 1
ATOM 1560 C C . SER A 1 192 ? 11.711 13.898 4.562 1 92.75 192 SER A C 1
ATOM 1562 O O . SER A 1 192 ? 10.648 13.359 4.863 1 92.75 192 SER A O 1
ATOM 1564 N N . VAL A 1 193 ? 12.727 13.234 4.004 1 91.44 193 VAL A N 1
ATOM 1565 C CA . VAL A 1 193 ? 12.633 11.828 3.646 1 91.44 193 VAL A CA 1
ATOM 1566 C C . VAL A 1 193 ? 12.328 10.992 4.891 1 91.44 193 VAL A C 1
ATOM 1568 O O . VAL A 1 193 ? 11.492 10.086 4.852 1 91.44 193 VAL A O 1
ATOM 1571 N N . LYS A 1 194 ? 12.914 11.398 5.945 1 89.62 194 LYS A N 1
ATOM 1572 C CA . LYS A 1 194 ? 12.711 10.688 7.203 1 89.62 194 LYS A CA 1
ATOM 1573 C C . LYS A 1 194 ? 11.25 10.742 7.637 1 89.62 194 LYS A C 1
ATOM 1575 O O . LYS A 1 194 ? 10.672 9.734 8.039 1 89.62 194 LYS A O 1
ATOM 1580 N N . THR A 1 195 ? 10.68 11.906 7.535 1 94.19 195 THR A N 1
ATOM 1581 C CA . THR A 1 195 ? 9.281 12.078 7.914 1 94.19 195 THR A CA 1
ATOM 1582 C C . THR A 1 195 ? 8.367 11.281 6.992 1 94.19 195 THR A C 1
ATOM 1584 O O . THR A 1 195 ? 7.418 10.633 7.453 1 94.19 195 THR A O 1
ATOM 1587 N N . ILE A 1 196 ? 8.672 11.305 5.707 1 96.44 196 ILE A N 1
ATOM 1588 C CA . ILE A 1 196 ? 7.863 10.57 4.738 1 96.44 196 ILE A CA 1
ATOM 1589 C C . ILE A 1 196 ? 7.895 9.078 5.07 1 96.44 196 ILE A C 1
ATOM 1591 O O . ILE A 1 196 ? 6.848 8.43 5.125 1 96.44 196 ILE A O 1
ATOM 1595 N N . ILE A 1 197 ? 9.062 8.539 5.332 1 94.75 197 ILE A N 1
ATOM 1596 C CA . ILE A 1 197 ? 9.227 7.117 5.602 1 94.75 197 ILE A CA 1
ATOM 1597 C C . ILE A 1 197 ? 8.5 6.75 6.895 1 94.75 197 ILE A C 1
ATOM 1599 O O . ILE A 1 197 ? 7.844 5.707 6.969 1 94.75 197 ILE A O 1
ATOM 1603 N N . ASN A 1 198 ? 8.57 7.605 7.832 1 94.19 198 ASN A N 1
ATOM 1604 C CA . ASN A 1 198 ? 7.902 7.348 9.102 1 94.19 198 ASN A CA 1
ATOM 1605 C C . ASN A 1 198 ? 6.387 7.305 8.938 1 94.19 198 ASN A C 1
ATOM 1607 O O . ASN A 1 198 ? 5.719 6.422 9.484 1 94.19 198 ASN A O 1
ATOM 1611 N N . VAL A 1 199 ? 5.891 8.258 8.281 1 97.69 199 VAL A N 1
ATOM 1612 C CA . VAL A 1 199 ? 4.449 8.305 8.055 1 97.69 199 VAL A CA 1
ATOM 1613 C C . VAL A 1 199 ? 4.02 7.102 7.219 1 97.69 199 VAL A C 1
ATOM 1615 O O . VAL A 1 199 ? 2.99 6.477 7.496 1 97.69 199 VAL A O 1
ATOM 1618 N N . LYS A 1 200 ? 4.746 6.809 6.23 1 97.44 200 LYS A N 1
ATOM 1619 C CA . LYS A 1 200 ? 4.453 5.656 5.383 1 97.44 200 LYS A CA 1
ATOM 1620 C C . LYS A 1 200 ? 4.461 4.363 6.191 1 97.44 200 LYS A C 1
ATOM 1622 O O . LYS A 1 200 ? 3.594 3.508 6.012 1 97.44 200 LYS A O 1
ATOM 1627 N N . HIS A 1 201 ? 5.484 4.211 7.016 1 96.75 201 HIS A N 1
ATOM 1628 C CA . HIS A 1 201 ? 5.559 3.059 7.91 1 96.75 201 HIS A CA 1
ATOM 1629 C C . HIS A 1 201 ? 4.312 2.957 8.781 1 96.75 201 HIS A C 1
ATOM 1631 O O . HIS A 1 201 ? 3.777 1.864 8.984 1 96.75 201 HIS A O 1
ATOM 1637 N N . LEU A 1 202 ? 3.934 4.035 9.258 1 97.19 202 LEU A N 1
ATOM 1638 C CA . LEU A 1 202 ? 2.734 4.086 10.094 1 97.19 202 LEU A CA 1
ATOM 1639 C C . LEU A 1 202 ? 1.514 3.605 9.312 1 97.19 202 LEU A C 1
ATOM 1641 O O . LEU A 1 202 ? 0.757 2.762 9.797 1 97.19 202 LEU A O 1
ATOM 1645 N N . ILE A 1 203 ? 1.327 4.121 8.164 1 98.19 203 ILE A N 1
ATOM 1646 C CA . ILE A 1 203 ? 0.168 3.777 7.348 1 98.19 203 ILE A CA 1
ATOM 1647 C C . ILE A 1 203 ? 0.221 2.299 6.973 1 98.19 203 ILE A C 1
ATOM 1649 O O . ILE A 1 203 ? -0.794 1.602 7.023 1 98.19 203 ILE A O 1
ATOM 1653 N N . ALA A 1 204 ? 1.397 1.832 6.602 1 97 204 ALA A N 1
ATOM 1654 C CA . ALA A 1 204 ? 1.574 0.418 6.281 1 97 204 ALA A CA 1
ATOM 1655 C C . ALA A 1 204 ? 1.226 -0.463 7.477 1 97 204 ALA A C 1
ATOM 1657 O O . ALA A 1 204 ? 0.608 -1.519 7.32 1 97 204 ALA A O 1
ATOM 1658 N N . SER A 1 205 ? 1.628 -0.033 8.609 1 96.44 205 SER A N 1
ATOM 1659 C CA . SER A 1 205 ? 1.308 -0.766 9.836 1 96.44 205 SER A CA 1
ATOM 1660 C C . SER A 1 205 ? -0.197 -0.8 10.078 1 96.44 205 SER A C 1
ATOM 1662 O O . SER A 1 205 ? -0.749 -1.842 10.438 1 96.44 205 SER A O 1
ATOM 1664 N N . MET A 1 206 ? -0.808 0.276 9.914 1 97.19 206 MET A N 1
ATOM 1665 C CA . MET A 1 206 ? -2.258 0.337 10.07 1 97.19 206 MET A CA 1
ATOM 1666 C C . MET A 1 206 ? -2.957 -0.563 9.062 1 97.19 206 MET A C 1
ATOM 1668 O O . MET A 1 206 ? -3.963 -1.199 9.375 1 97.19 206 MET A O 1
ATOM 1672 N N . LEU A 1 207 ? -2.461 -0.572 7.836 1 97.62 207 LEU A N 1
ATOM 1673 C CA . LEU A 1 207 ? -3.014 -1.434 6.797 1 97.62 207 LEU A CA 1
ATOM 1674 C C . LEU A 1 207 ? -2.91 -2.902 7.195 1 97.62 207 LEU A C 1
ATOM 1676 O O . LEU A 1 207 ? -3.869 -3.662 7.039 1 97.62 207 LEU A O 1
ATOM 1680 N N . THR A 1 208 ? -1.735 -3.289 7.742 1 95.62 208 THR A N 1
ATOM 1681 C CA . THR A 1 208 ? -1.526 -4.66 8.195 1 95.62 208 THR A CA 1
ATOM 1682 C C . THR A 1 208 ? -2.547 -5.043 9.258 1 95.62 208 THR A C 1
ATOM 1684 O O . THR A 1 208 ? -3.139 -6.121 9.203 1 95.62 208 THR A O 1
ATOM 1687 N N . GLU A 1 209 ? -2.76 -4.156 10.141 1 95 209 GLU A N 1
ATOM 1688 C CA . GLU A 1 209 ? -3.73 -4.391 11.203 1 95 209 GLU A CA 1
ATOM 1689 C C . GLU A 1 209 ? -5.148 -4.477 10.648 1 95 209 GLU A C 1
ATOM 1691 O O . GLU A 1 209 ? -5.918 -5.359 11.039 1 95 209 GLU A O 1
ATOM 1696 N N . LEU A 1 210 ? -5.469 -3.604 9.82 1 96 210 LEU A N 1
ATOM 1697 C CA . LEU A 1 210 ? -6.789 -3.584 9.195 1 96 210 LEU A CA 1
ATOM 1698 C C . LEU A 1 210 ? -7.066 -4.898 8.477 1 96 210 LEU A C 1
ATOM 1700 O O . LEU A 1 210 ? -8.148 -5.469 8.609 1 96 210 LEU A O 1
ATOM 1704 N N . LEU A 1 211 ? -6.121 -5.344 7.73 1 95.25 211 LEU A N 1
ATOM 1705 C CA . LEU A 1 211 ? -6.289 -6.562 6.941 1 95.25 211 LEU A CA 1
ATOM 1706 C C . LEU A 1 211 ? -6.434 -7.777 7.848 1 95.25 211 LEU A C 1
ATOM 1708 O O . LEU A 1 211 ? -7.223 -8.68 7.562 1 95.25 211 LEU A O 1
ATOM 1712 N N . SER A 1 212 ? -5.609 -7.785 8.961 1 92.81 212 SER A N 1
ATOM 1713 C CA . SER A 1 212 ? -5.766 -8.844 9.953 1 92.81 212 SER A CA 1
ATOM 1714 C C . SER A 1 212 ? -7.18 -8.859 10.523 1 92.81 212 SER A C 1
ATOM 1716 O O . SER A 1 212 ? -7.793 -9.922 10.648 1 92.81 212 SER A O 1
ATOM 1718 N N . TYR A 1 213 ? -7.645 -7.707 10.82 1 91.44 213 TYR A N 1
ATOM 1719 C CA . TYR A 1 213 ? -8.992 -7.566 11.344 1 91.44 213 TYR A CA 1
ATOM 1720 C C . TYR A 1 213 ? -10.031 -8.008 10.312 1 91.44 213 TYR A C 1
ATOM 1722 O O . TYR A 1 213 ? -10.977 -8.727 10.648 1 91.44 213 TYR A O 1
ATOM 1730 N N . THR A 1 214 ? -9.906 -7.578 9.109 1 90.5 214 THR A N 1
ATOM 1731 C CA . THR A 1 214 ? -10.82 -7.91 8.023 1 90.5 214 THR A CA 1
ATOM 1732 C C . THR A 1 214 ? -10.875 -9.422 7.809 1 90.5 214 THR A C 1
ATOM 1734 O O . THR A 1 214 ? -11.953 -9.984 7.598 1 90.5 214 THR A O 1
ATOM 1737 N N . ALA A 1 215 ? -9.703 -10.055 7.84 1 87.75 215 ALA A N 1
ATOM 1738 C CA . ALA A 1 215 ? -9.633 -11.5 7.668 1 87.75 215 ALA A CA 1
ATOM 1739 C C . ALA A 1 215 ? -10.375 -12.227 8.781 1 87.75 215 ALA A C 1
ATOM 1741 O O . ALA A 1 215 ? -11.055 -13.234 8.539 1 87.75 215 ALA A O 1
ATOM 1742 N N . LYS A 1 216 ? -10.336 -11.727 9.961 1 88.94 216 LYS A N 1
ATOM 1743 C CA . LYS A 1 216 ? -10.93 -12.359 11.141 1 88.94 216 LYS A CA 1
ATOM 1744 C C . LYS A 1 216 ? -12.438 -12.125 11.188 1 88.94 216 LYS A C 1
ATOM 1746 O O . LYS A 1 216 ? -13.203 -13.047 11.469 1 88.94 216 LYS A O 1
ATOM 1751 N N . GLU A 1 217 ? -12.953 -10.883 10.93 1 85.81 217 GLU A N 1
ATOM 1752 C CA . GLU A 1 217 ? -14.352 -10.492 11.094 1 85.81 217 GLU A CA 1
ATOM 1753 C C . GLU A 1 217 ? -15.172 -10.844 9.859 1 85.81 217 GLU A C 1
ATOM 1755 O O . GLU A 1 217 ? -16.406 -10.961 9.938 1 85.81 217 GLU A O 1
ATOM 1760 N N . GLY A 1 218 ? -14.555 -10.945 8.734 1 83.12 218 GLY A N 1
ATOM 1761 C CA . GLY A 1 218 ? -15.266 -11.25 7.504 1 83.12 218 GLY A CA 1
ATOM 1762 C C . GLY A 1 218 ? -15.984 -10.047 6.918 1 83.12 218 GLY A C 1
ATOM 1763 O O . GLY A 1 218 ? -16.828 -10.195 6.027 1 83.12 218 GLY A O 1
ATOM 1764 N N . SER A 1 219 ? -15.82 -8.82 7.461 1 81.19 219 SER A N 1
ATOM 1765 C CA . SER A 1 219 ? -16.391 -7.59 6.918 1 81.19 219 SER A CA 1
ATOM 1766 C C . SER A 1 219 ? -15.594 -7.082 5.727 1 81.19 219 SER A C 1
ATOM 1768 O O . SER A 1 219 ? -14.875 -6.082 5.836 1 81.19 219 SER A O 1
ATOM 1770 N N . TYR A 1 220 ? -15.812 -7.602 4.617 1 83.44 220 TYR A N 1
ATOM 1771 C CA . TYR A 1 220 ? -14.922 -7.406 3.48 1 83.44 220 TYR A CA 1
ATOM 1772 C C . TYR A 1 220 ? -15.188 -6.07 2.801 1 83.44 220 TYR A C 1
ATOM 1774 O O . TYR A 1 220 ? -14.258 -5.367 2.404 1 83.44 220 TYR A O 1
ATOM 1782 N N . ALA A 1 221 ? -16.438 -5.684 2.773 1 85.56 221 ALA A N 1
ATOM 1783 C CA . ALA A 1 221 ? -16.734 -4.445 2.059 1 85.56 221 ALA A CA 1
ATOM 1784 C C . ALA A 1 221 ? -16.047 -3.254 2.709 1 85.56 221 ALA A C 1
ATOM 1786 O O . ALA A 1 221 ? -15.352 -2.484 2.033 1 85.56 221 ALA A O 1
ATOM 1787 N N . HIS A 1 222 ? -16.172 -3.168 3.977 1 89.38 222 HIS A N 1
ATOM 1788 C CA . HIS A 1 222 ? -15.516 -2.096 4.719 1 89.38 222 HIS A CA 1
ATOM 1789 C C . HIS A 1 222 ? -14 -2.227 4.652 1 89.38 222 HIS A C 1
ATOM 1791 O O . HIS A 1 222 ? -13.297 -1.238 4.438 1 89.38 222 HIS A O 1
ATOM 1797 N N . GLY A 1 223 ? -13.555 -3.416 4.746 1 91.81 223 GLY A N 1
ATOM 1798 C CA . GLY A 1 223 ? -12.125 -3.664 4.707 1 91.81 223 GLY A CA 1
ATOM 1799 C C . GLY A 1 223 ? -11.492 -3.309 3.377 1 91.81 223 GLY A C 1
ATOM 1800 O O . GLY A 1 223 ? -10.398 -2.742 3.336 1 91.81 223 GLY A O 1
ATOM 1801 N N . VAL A 1 224 ? -12.211 -3.604 2.354 1 92 224 VAL A N 1
ATOM 1802 C CA . VAL A 1 224 ? -11.695 -3.352 1.013 1 92 224 VAL A CA 1
ATOM 1803 C C . VAL A 1 224 ? -11.602 -1.848 0.769 1 92 224 VAL A C 1
ATOM 1805 O O . VAL A 1 224 ? -10.562 -1.345 0.333 1 92 224 VAL A O 1
ATOM 1808 N N . TYR A 1 225 ? -12.656 -1.146 1.107 1 94.12 225 TYR A N 1
ATOM 1809 C CA . TYR A 1 225 ? -12.633 0.302 0.936 1 94.12 225 TYR A CA 1
ATOM 1810 C C . TYR A 1 225 ? -11.547 0.939 1.8 1 94.12 225 TYR A C 1
ATOM 1812 O O . TYR A 1 225 ? -10.789 1.787 1.328 1 94.12 225 TYR A O 1
ATOM 1820 N N . ALA A 1 226 ? -11.5 0.529 3.027 1 95.75 226 ALA A N 1
ATOM 1821 C CA . ALA A 1 226 ? -10.516 1.073 3.961 1 95.75 226 ALA A CA 1
ATOM 1822 C C . ALA A 1 226 ? -9.102 0.824 3.465 1 95.75 226 ALA A C 1
ATOM 1824 O O . ALA A 1 226 ? -8.25 1.718 3.518 1 95.75 226 ALA A O 1
ATOM 1825 N N . SER A 1 227 ? -8.875 -0.367 2.994 1 95.25 227 SER A N 1
ATOM 1826 C CA . SER A 1 227 ? -7.551 -0.705 2.48 1 95.25 227 SER A CA 1
ATOM 1827 C C . SER A 1 227 ? -7.188 0.157 1.276 1 95.25 227 SER A C 1
ATOM 1829 O O . SER A 1 227 ? -6.047 0.605 1.147 1 95.25 227 SER A O 1
ATOM 1831 N N . GLU A 1 228 ? -8.102 0.393 0.462 1 95.75 228 GLU A N 1
ATOM 1832 C CA . GLU A 1 228 ? -7.883 1.237 -0.708 1 95.75 228 GLU A CA 1
ATOM 1833 C C . GLU A 1 228 ? -7.492 2.654 -0.3 1 95.75 228 GLU A C 1
ATOM 1835 O O . GLU A 1 228 ? -6.602 3.256 -0.903 1 95.75 228 GLU A O 1
ATOM 1840 N N . GLN A 1 229 ? -8.172 3.129 0.654 1 97.25 229 GLN A N 1
ATOM 1841 C CA . GLN A 1 229 ? -7.879 4.48 1.121 1 97.25 229 GLN A CA 1
ATOM 1842 C C . GLN A 1 229 ? -6.469 4.574 1.695 1 97.25 229 GLN A C 1
ATOM 1844 O O . GLN A 1 229 ? -5.738 5.523 1.41 1 97.25 229 GLN A O 1
ATOM 1849 N N . LEU A 1 230 ? -6.078 3.633 2.471 1 97.88 230 LEU A N 1
ATOM 1850 C CA . LEU A 1 230 ? -4.746 3.627 3.059 1 97.88 230 LEU A CA 1
ATOM 1851 C C . LEU A 1 230 ? -3.676 3.473 1.981 1 97.88 230 LEU A C 1
ATOM 1853 O O . LEU A 1 230 ? -2.648 4.152 2.02 1 97.88 230 LEU A O 1
ATOM 1857 N N . GLU A 1 231 ? -3.93 2.625 1.02 1 96.81 231 GLU A N 1
ATOM 1858 C CA . GLU A 1 231 ? -3.004 2.418 -0.091 1 96.81 231 GLU A CA 1
ATOM 1859 C C . GLU A 1 231 ? -2.832 3.695 -0.91 1 96.81 231 GLU A C 1
ATOM 1861 O O . GLU A 1 231 ? -1.735 3.984 -1.394 1 96.81 231 GLU A O 1
ATOM 1866 N N . HIS A 1 232 ? -3.904 4.332 -1.046 1 96.25 232 HIS A N 1
ATOM 1867 C CA . HIS A 1 232 ? -3.836 5.598 -1.769 1 96.25 232 HIS A CA 1
ATOM 1868 C C . HIS A 1 232 ? -2.904 6.582 -1.07 1 96.25 232 HIS A C 1
ATOM 1870 O O . HIS A 1 232 ? -2.068 7.215 -1.717 1 96.25 232 HIS A O 1
ATOM 1876 N N . LEU A 1 233 ? -3.057 6.684 0.165 1 98 233 LEU A N 1
ATOM 1877 C CA . LEU A 1 233 ? -2.193 7.582 0.923 1 98 233 LEU A CA 1
ATOM 1878 C C . LEU A 1 233 ? -0.738 7.133 0.845 1 98 233 LEU A C 1
ATOM 1880 O O . LEU A 1 233 ? 0.168 7.961 0.736 1 98 233 LEU A O 1
ATOM 1884 N N . GLU A 1 234 ? -0.494 5.836 0.891 1 97.12 234 GLU A N 1
ATOM 1885 C CA . GLU A 1 234 ? 0.854 5.301 0.724 1 97.12 234 GLU A CA 1
ATOM 1886 C C . GLU A 1 234 ? 1.444 5.703 -0.625 1 97.12 234 GLU A C 1
ATOM 1888 O O . GLU A 1 234 ? 2.619 6.066 -0.71 1 97.12 234 GLU A O 1
ATOM 1893 N N . SER A 1 235 ? 0.606 5.57 -1.608 1 94.81 235 SER A N 1
ATOM 1894 C CA . SER A 1 235 ? 1.071 5.902 -2.951 1 94.81 235 SER A CA 1
ATOM 1895 C C . SER A 1 235 ? 1.447 7.375 -3.059 1 94.81 235 SER A C 1
ATOM 1897 O O . SER A 1 235 ? 2.406 7.73 -3.75 1 94.81 235 SER A O 1
ATOM 1899 N N . ILE A 1 236 ? 0.714 8.195 -2.406 1 97.12 236 ILE A N 1
ATOM 1900 C CA . ILE A 1 236 ? 1.023 9.617 -2.383 1 97.12 236 ILE A CA 1
ATOM 1901 C C . ILE A 1 236 ? 2.4 9.836 -1.76 1 97.12 236 ILE A C 1
ATOM 1903 O O . ILE A 1 236 ? 3.195 10.641 -2.262 1 97.12 236 ILE A O 1
ATOM 1907 N N . LEU A 1 237 ? 2.641 9.156 -0.721 1 97.81 237 LEU A N 1
ATOM 1908 C CA . LEU A 1 237 ? 3.92 9.289 -0.031 1 97.81 237 LEU A CA 1
ATOM 1909 C C . LEU A 1 237 ? 5.062 8.766 -0.895 1 97.81 237 LEU A C 1
ATOM 1911 O O . LEU A 1 237 ? 6.16 9.328 -0.89 1 97.81 237 LEU A O 1
ATOM 1915 N N . THR A 1 238 ? 4.805 7.691 -1.636 1 94 238 THR A N 1
ATOM 1916 C CA . THR A 1 238 ? 5.812 7.184 -2.561 1 94 238 THR A CA 1
ATOM 1917 C C . THR A 1 238 ? 6.113 8.211 -3.646 1 94 238 THR A C 1
ATOM 1919 O O . THR A 1 238 ? 7.277 8.445 -3.979 1 94 238 THR A O 1
ATOM 1922 N N . GLN A 1 239 ? 5.109 8.789 -4.141 1 94 239 GLN A N 1
ATOM 1923 C CA . GLN A 1 239 ? 5.297 9.852 -5.121 1 94 239 GLN A CA 1
ATOM 1924 C C . GLN A 1 239 ? 6.105 11.008 -4.531 1 94 239 GLN A C 1
ATOM 1926 O O . GLN A 1 239 ? 6.984 11.562 -5.199 1 94 239 GLN A O 1
ATOM 1931 N N . GLN A 1 240 ? 5.793 11.289 -3.328 1 95.44 240 GLN A N 1
ATOM 1932 C CA . GLN A 1 240 ? 6.496 12.375 -2.658 1 95.44 240 GLN A CA 1
ATOM 1933 C C . GLN A 1 240 ? 7.969 12.039 -2.461 1 95.44 240 GLN A C 1
ATOM 1935 O O . GLN A 1 240 ? 8.828 12.922 -2.539 1 95.44 240 GLN A O 1
ATOM 1940 N N . LEU A 1 241 ? 8.305 10.828 -2.189 1 93.88 241 LEU A N 1
ATOM 1941 C CA . LEU A 1 241 ? 9.688 10.391 -2.045 1 93.88 241 LEU A CA 1
ATOM 1942 C C . LEU A 1 241 ? 10.469 10.609 -3.336 1 93.88 241 LEU A C 1
ATOM 1944 O O . LEU A 1 241 ? 11.641 10.977 -3.301 1 93.88 241 LEU A O 1
ATOM 1948 N N . TYR A 1 242 ? 9.828 10.398 -4.461 1 91.19 242 TYR A N 1
ATOM 1949 C CA . TYR A 1 242 ? 10.492 10.602 -5.742 1 91.19 242 TYR A CA 1
ATOM 1950 C C . TYR A 1 242 ? 10.703 12.086 -6.016 1 91.19 242 TYR A C 1
ATOM 1952 O O . TYR A 1 242 ? 11.625 12.461 -6.746 1 91.19 242 TYR A O 1
ATOM 1960 N N . ARG A 1 243 ? 9.906 12.867 -5.391 1 90.81 243 ARG A N 1
ATOM 1961 C CA . ARG A 1 243 ? 9.961 14.297 -5.648 1 90.81 243 ARG A CA 1
ATOM 1962 C C . ARG A 1 243 ? 11.047 14.969 -4.809 1 90.81 243 ARG A C 1
ATOM 1964 O O . ARG A 1 243 ? 11.648 15.953 -5.238 1 90.81 243 ARG A O 1
ATOM 1971 N N . VAL A 1 244 ? 11.258 14.508 -3.672 1 89.19 244 VAL A N 1
ATOM 1972 C CA . VAL A 1 244 ? 12.188 15.18 -2.77 1 89.19 244 VAL A CA 1
ATOM 1973 C C . VAL A 1 244 ? 13.57 14.539 -2.879 1 89.19 244 VAL A C 1
ATOM 1975 O O . VAL A 1 244 ? 14.586 15.234 -2.861 1 89.19 244 VAL A O 1
ATOM 1978 N N . MET B 1 1 ? -69.875 -2.703 -5.109 1 26.05 1 MET B N 1
ATOM 1979 C CA . MET B 1 1 ? -69.375 -1.921 -6.23 1 26.05 1 MET B CA 1
ATOM 1980 C C . MET B 1 1 ? -67.875 -1.619 -6.051 1 26.05 1 MET B C 1
ATOM 1982 O O . MET B 1 1 ? -67.562 -0.726 -5.285 1 26.05 1 MET B O 1
ATOM 1986 N N . VAL B 1 2 ? -67.062 -2.68 -5.945 1 31.83 2 VAL B N 1
ATOM 1987 C CA . VAL B 1 2 ? -65.688 -2.932 -5.453 1 31.83 2 VAL B CA 1
ATOM 1988 C C . VAL B 1 2 ? -64.688 -2.287 -6.395 1 31.83 2 VAL B C 1
ATOM 1990 O O . VAL B 1 2 ? -64.688 -2.559 -7.598 1 31.83 2 VAL B O 1
ATOM 1993 N N . GLY B 1 3 ? -64.438 -0.96 -6.164 1 26.69 3 GLY B N 1
ATOM 1994 C CA . GLY B 1 3 ? -63.688 -0.053 -7.008 1 26.69 3 GLY B CA 1
ATOM 1995 C C . GLY B 1 3 ? -62.344 -0.621 -7.438 1 26.69 3 GLY B C 1
ATOM 1996 O O . GLY B 1 3 ? -61.75 -1.434 -6.723 1 26.69 3 GLY B O 1
ATOM 1997 N N . GLU B 1 4 ? -62.031 -0.794 -8.797 1 26.34 4 GLU B N 1
ATOM 1998 C CA . GLU B 1 4 ? -61.031 -1.34 -9.703 1 26.34 4 GLU B CA 1
ATOM 1999 C C . GLU B 1 4 ? -59.688 -0.644 -9.508 1 26.34 4 GLU B C 1
ATOM 2001 O O . GLU B 1 4 ? -59.531 0.548 -9.789 1 26.34 4 GLU B O 1
ATOM 2006 N N . VAL B 1 5 ? -59.094 -0.825 -8.289 1 28.7 5 VAL B N 1
ATOM 2007 C CA . VAL B 1 5 ? -57.844 -0.134 -8.047 1 28.7 5 VAL B CA 1
ATOM 2008 C C . VAL B 1 5 ? -56.875 -0.387 -9.211 1 28.7 5 VAL B C 1
ATOM 2010 O O . VAL B 1 5 ? -56.562 -1.537 -9.523 1 28.7 5 VAL B O 1
ATOM 2013 N N . LYS B 1 6 ? -56.75 0.537 -10.164 1 26.42 6 LYS B N 1
ATOM 2014 C CA . LYS B 1 6 ? -55.969 0.619 -11.391 1 26.42 6 LYS B CA 1
ATOM 2015 C C . LYS B 1 6 ? -54.5 0.308 -11.125 1 26.42 6 LYS B C 1
ATOM 2017 O O . LYS B 1 6 ? -53.938 0.753 -10.125 1 26.42 6 LYS B O 1
ATOM 2022 N N . GLU B 1 7 ? -53.969 -0.792 -11.688 1 22.84 7 GLU B N 1
ATOM 2023 C CA . GLU B 1 7 ? -52.656 -1.414 -11.703 1 22.84 7 GLU B CA 1
ATOM 2024 C C . GLU B 1 7 ? -51.594 -0.419 -12.125 1 22.84 7 GLU B C 1
ATOM 2026 O O . GLU B 1 7 ? -51.688 0.185 -13.195 1 22.84 7 GLU B O 1
ATOM 2031 N N . LYS B 1 8 ? -51.062 0.388 -11.156 1 29.41 8 LYS B N 1
ATOM 2032 C CA . LYS B 1 8 ? -50 1.359 -11.391 1 29.41 8 LYS B CA 1
ATOM 2033 C C . LYS B 1 8 ? -48.938 0.812 -12.359 1 29.41 8 LYS B C 1
ATOM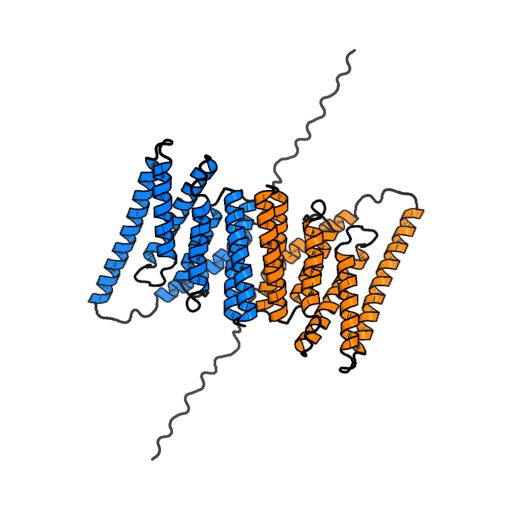 2035 O O . LYS B 1 8 ? -48.562 -0.356 -12.273 1 29.41 8 LYS B O 1
ATOM 2040 N N . THR B 1 9 ? -48.906 1.366 -13.539 1 23.73 9 THR B N 1
ATOM 2041 C CA . THR B 1 9 ? -48.062 1.126 -14.695 1 23.73 9 THR B CA 1
ATOM 2042 C C . THR B 1 9 ? -46.594 1.032 -14.273 1 23.73 9 THR B C 1
ATOM 2044 O O . THR B 1 9 ? -46.062 1.949 -13.648 1 23.73 9 THR B O 1
ATOM 2047 N N . LYS B 1 10 ? -46 -0.21 -14.188 1 27.58 10 LYS B N 1
ATOM 2048 C CA . LYS B 1 10 ? -44.625 -0.602 -14.008 1 27.58 10 LYS B CA 1
ATOM 2049 C C . LYS B 1 10 ? -43.688 0.215 -14.914 1 27.58 10 LYS B C 1
ATOM 2051 O O . LYS B 1 10 ? -43.812 0.156 -16.141 1 27.58 10 LYS B O 1
ATOM 2056 N N . VAL B 1 11 ? -43.531 1.522 -14.508 1 27.47 11 VAL B N 1
ATOM 2057 C CA . VAL B 1 11 ? -42.5 2.262 -15.25 1 27.47 11 VAL B CA 1
ATOM 2058 C C . VAL B 1 11 ? -41.281 1.369 -15.508 1 27.47 11 VAL B C 1
ATOM 2060 O O . VAL B 1 11 ? -40.656 0.877 -14.562 1 27.47 11 VAL B O 1
ATOM 2063 N N . GLU B 1 12 ? -41.312 0.627 -16.594 1 24.58 12 GLU B N 1
ATOM 2064 C CA . GLU B 1 12 ? -40.25 -0.193 -17.188 1 24.58 12 GLU B CA 1
ATOM 2065 C C . GLU B 1 12 ? -38.938 0.568 -17.266 1 24.58 12 GLU B C 1
ATOM 2067 O O . GLU B 1 12 ? -38.812 1.585 -17.953 1 24.58 12 GLU B O 1
ATOM 2072 N N . MET B 1 13 ? -38.312 0.762 -16.109 1 24.88 13 MET B N 1
ATOM 2073 C CA . MET B 1 13 ? -37 1.347 -16.125 1 24.88 13 MET B CA 1
ATOM 2074 C C . MET B 1 13 ? -36.094 0.669 -17.156 1 24.88 13 MET B C 1
ATOM 2076 O O . MET B 1 13 ? -36.031 -0.56 -17.219 1 24.88 13 MET B O 1
ATOM 2080 N N . ASP B 1 14 ? -36.062 1.277 -18.281 1 25.42 14 ASP B N 1
ATOM 2081 C CA . ASP B 1 14 ? -35.25 0.805 -19.375 1 25.42 14 ASP B CA 1
ATOM 2082 C C . ASP B 1 14 ? -33.844 0.421 -18.891 1 25.42 14 ASP B C 1
ATOM 2084 O O . ASP B 1 14 ? -33.156 1.221 -18.234 1 25.42 14 ASP B O 1
ATOM 2088 N N . PRO B 1 15 ? -33.531 -0.884 -18.672 1 25.95 15 PRO B N 1
ATOM 2089 C CA . PRO B 1 15 ? -32.375 -1.571 -18.109 1 25.95 15 PRO B CA 1
ATOM 2090 C C . PRO B 1 15 ? -31.062 -1.131 -18.766 1 25.95 15 PRO B C 1
ATOM 2092 O O . PRO B 1 15 ? -30 -1.66 -18.438 1 25.95 15 PRO B O 1
ATOM 2095 N N . GLU B 1 16 ? -31.125 -0.512 -19.938 1 25.3 16 GLU B N 1
ATOM 2096 C CA . GLU B 1 16 ? -29.953 -0.543 -20.797 1 25.3 16 GLU B CA 1
ATOM 2097 C C . GLU B 1 16 ? -28.812 0.285 -20.203 1 25.3 16 GLU B C 1
ATOM 2099 O O . GLU B 1 16 ? -27.656 0.162 -20.625 1 25.3 16 GLU B O 1
ATOM 2104 N N . THR B 1 17 ? -29.156 1.396 -19.625 1 26.58 17 THR B N 1
ATOM 2105 C CA . THR B 1 17 ? -28.031 2.326 -19.578 1 26.58 17 THR B CA 1
ATOM 2106 C C . THR B 1 17 ? -26.969 1.851 -18.578 1 26.58 17 THR B C 1
ATOM 2108 O O . THR B 1 17 ? -27.109 2.078 -17.375 1 26.58 17 THR B O 1
ATOM 2111 N N . SER B 1 18 ? -26.672 0.566 -18.625 1 21.48 18 SER B N 1
ATOM 2112 C CA . SER B 1 18 ? -25.656 0.023 -17.734 1 21.48 18 SER B CA 1
ATOM 2113 C C . SER B 1 18 ? -24.344 0.794 -17.844 1 21.48 18 SER B C 1
ATOM 2115 O O . SER B 1 18 ? -23.75 0.869 -18.922 1 21.48 18 SER B O 1
ATOM 2117 N N . VAL B 1 19 ? -24.25 1.893 -17.203 1 26.52 19 VAL B N 1
ATOM 2118 C CA . VAL B 1 19 ? -23 2.639 -17.078 1 26.52 19 VAL B CA 1
ATOM 2119 C C . VAL B 1 19 ? -21.875 1.691 -16.672 1 26.52 19 VAL B C 1
ATOM 2121 O O . VAL B 1 19 ? -21.828 1.223 -15.531 1 26.52 19 VAL B O 1
ATOM 2124 N N . SER B 1 20 ? -21.625 0.671 -17.547 1 22.97 20 SER B N 1
ATOM 2125 C CA . SER B 1 20 ? -20.453 -0.181 -17.406 1 22.97 20 SER B CA 1
ATOM 2126 C C . SER B 1 20 ? -19.188 0.648 -17.172 1 22.97 20 SER B C 1
ATOM 2128 O O . SER B 1 20 ? -18.875 1.542 -17.969 1 22.97 20 SER B O 1
ATOM 2130 N N . PHE B 1 21 ? -18.781 0.832 -16.031 1 23.92 21 PHE B N 1
ATOM 2131 C CA . PHE B 1 21 ? -17.625 1.511 -15.469 1 23.92 21 PHE B CA 1
ATOM 2132 C C . PHE B 1 21 ? -16.359 1.145 -16.25 1 23.92 21 PHE B C 1
ATOM 2134 O O . PHE B 1 21 ? -15.945 -0.015 -16.25 1 23.92 21 PHE B O 1
ATOM 2141 N N . ASP B 1 22 ? -16.031 1.735 -17.438 1 24.8 22 ASP B N 1
ATOM 2142 C CA . ASP B 1 22 ? -14.906 1.769 -18.359 1 24.8 22 ASP B CA 1
ATOM 2143 C C . ASP B 1 22 ? -13.602 2.059 -17.609 1 24.8 22 ASP B C 1
ATOM 2145 O O . ASP B 1 22 ? -12.961 3.088 -17.844 1 24.8 22 ASP B O 1
ATOM 2149 N N . LEU B 1 23 ? -13.641 1.995 -16.359 1 25.23 23 LEU B N 1
ATOM 2150 C CA . LEU B 1 23 ? -12.398 2.195 -15.617 1 25.23 23 LEU B CA 1
ATOM 2151 C C . LEU B 1 23 ? -11.328 1.206 -16.078 1 25.23 23 LEU B C 1
ATOM 2153 O O . LEU B 1 23 ? -10.148 1.385 -15.773 1 25.23 23 LEU B O 1
ATOM 2157 N N . SER B 1 24 ? -11.688 0.094 -16.734 1 27.09 24 SER B N 1
ATOM 2158 C CA . SER B 1 24 ? -10.797 -0.979 -17.172 1 27.09 24 SER B CA 1
ATOM 2159 C C . SER B 1 24 ? -9.789 -0.479 -18.188 1 27.09 24 SER B C 1
ATOM 2161 O O . SER B 1 24 ? -8.633 -0.91 -18.203 1 27.09 24 SER B O 1
ATOM 2163 N N . LEU B 1 25 ? -10.164 0.391 -19.109 1 26.14 25 LEU B N 1
ATOM 2164 C CA . LEU B 1 25 ? -9.422 0.627 -20.344 1 26.14 25 LEU B CA 1
ATOM 2165 C C . LEU B 1 25 ? -8.227 1.543 -20.094 1 26.14 25 LEU B C 1
ATOM 2167 O O . LEU B 1 25 ? -7.145 1.326 -20.641 1 26.14 25 LEU B O 1
ATOM 2171 N N . ALA B 1 26 ? -8.43 2.555 -19.297 1 28.33 26 ALA B N 1
ATOM 2172 C CA . ALA B 1 26 ? -7.355 3.541 -19.234 1 28.33 26 ALA B CA 1
ATOM 2173 C C . ALA B 1 26 ? -6.133 2.98 -18.516 1 28.33 26 ALA B C 1
ATOM 2175 O O . ALA B 1 26 ? -4.996 3.207 -18.938 1 28.33 26 ALA B O 1
ATOM 2176 N N . ALA B 1 27 ? -6.359 2.309 -17.469 1 29 27 ALA B N 1
ATOM 2177 C CA . ALA B 1 27 ? -5.219 1.74 -16.75 1 29 27 ALA B CA 1
ATOM 2178 C C . ALA B 1 27 ? -4.535 0.66 -17.578 1 29 27 ALA B C 1
ATOM 2180 O O . ALA B 1 27 ? -3.324 0.456 -17.469 1 29 27 ALA B O 1
ATOM 2181 N N . SER B 1 28 ? -5.215 0.102 -18.531 1 29.77 28 SER B N 1
ATOM 2182 C CA . SER B 1 28 ? -4.691 -0.892 -19.453 1 29.77 28 SER B CA 1
ATOM 2183 C C . SER B 1 28 ? -3.74 -0.258 -20.469 1 29.77 28 SER B C 1
ATOM 2185 O O . SER B 1 28 ? -2.701 -0.833 -20.797 1 29.77 28 SER B O 1
ATOM 2187 N N . HIS B 1 29 ? -4.062 0.942 -20.812 1 29.41 29 HIS B N 1
ATOM 2188 C CA . HIS B 1 29 ? -3.283 1.498 -21.906 1 29.41 29 HIS B CA 1
ATOM 2189 C C . HIS B 1 29 ? -1.875 1.865 -21.453 1 29.41 29 HIS B C 1
ATOM 2191 O O . HIS B 1 29 ? -0.899 1.582 -22.156 1 29.41 29 HIS B O 1
ATOM 2197 N N . GLU B 1 30 ? -1.821 2.521 -20.312 1 31.58 30 GLU B N 1
ATOM 2198 C CA . GLU B 1 30 ? -0.478 2.924 -19.906 1 31.58 30 GLU B CA 1
ATOM 2199 C C . GLU B 1 30 ? 0.386 1.71 -19.578 1 31.58 30 GLU B C 1
ATOM 2201 O O . GLU B 1 30 ? 1.575 1.682 -19.891 1 31.58 30 GLU B O 1
ATOM 2206 N N . PHE B 1 31 ? -0.194 0.747 -19.125 1 30.59 31 PHE B N 1
ATOM 2207 C CA . PHE B 1 31 ? 0.513 -0.512 -18.922 1 30.59 31 PHE B CA 1
ATOM 2208 C C . PHE B 1 31 ? 0.906 -1.133 -20.25 1 30.59 31 PHE B C 1
ATOM 2210 O O . PHE B 1 31 ? 2.035 -1.6 -20.422 1 30.59 31 PHE B O 1
ATOM 2217 N N . HIS B 1 32 ? -0.011 -1.021 -21.156 1 33.5 32 HIS B N 1
ATOM 2218 C CA . HIS B 1 32 ? 0.344 -1.531 -22.484 1 33.5 32 HIS B CA 1
ATOM 2219 C C . HIS B 1 32 ? 1.477 -0.72 -23.094 1 33.5 32 HIS B C 1
ATOM 2221 O O . HIS B 1 32 ? 2.387 -1.283 -23.719 1 33.5 32 HIS B O 1
ATOM 2227 N N . ARG B 1 33 ? 1.443 0.522 -22.859 1 34.62 33 ARG B N 1
ATOM 2228 C CA . ARG B 1 33 ? 2.508 1.324 -23.453 1 34.62 33 ARG B CA 1
ATOM 2229 C C . ARG B 1 33 ? 3.848 1.043 -22.781 1 34.62 33 ARG B C 1
ATOM 2231 O O . ARG B 1 33 ? 4.867 0.896 -23.453 1 34.62 33 ARG B O 1
ATOM 2238 N N . ARG B 1 34 ? 3.822 0.926 -21.594 1 32.69 34 ARG B N 1
ATOM 2239 C CA . ARG B 1 34 ? 5.074 0.629 -20.906 1 32.69 34 ARG B CA 1
ATOM 2240 C C . ARG B 1 34 ? 5.531 -0.796 -21.203 1 32.69 34 ARG B C 1
ATOM 2242 O O . ARG B 1 34 ? 6.727 -1.049 -21.359 1 32.69 34 ARG B O 1
ATOM 2249 N N . ARG B 1 35 ? 4.617 -1.648 -21.391 1 31.78 35 ARG B N 1
ATOM 2250 C CA . ARG B 1 35 ? 4.941 -2.992 -21.875 1 31.78 35 ARG B CA 1
ATOM 2251 C C . ARG B 1 35 ? 5.598 -2.945 -23.25 1 31.78 35 ARG B C 1
ATOM 2253 O O . ARG B 1 35 ? 6.586 -3.639 -23.484 1 31.78 35 ARG B O 1
ATOM 2260 N N . LYS B 1 36 ? 4.973 -2.109 -24 1 34.53 36 LYS B N 1
ATOM 2261 C CA . LYS B 1 36 ? 5.543 -2.01 -25.344 1 34.53 36 LYS B CA 1
ATOM 2262 C C . LYS B 1 36 ? 6.957 -1.442 -25.297 1 34.53 36 LYS B C 1
ATOM 2264 O O . LYS B 1 36 ? 7.852 -1.94 -25.984 1 34.53 36 LYS B O 1
ATOM 2269 N N . ARG B 1 37 ? 7.125 -0.539 -24.5 1 34.66 37 ARG B N 1
ATOM 2270 C CA . ARG B 1 37 ? 8.453 0.057 -24.453 1 34.66 37 ARG B CA 1
ATOM 2271 C C . ARG B 1 37 ? 9.469 -0.916 -23.844 1 34.66 37 ARG B C 1
ATOM 2273 O O . ARG B 1 37 ? 10.594 -1.022 -24.328 1 34.66 37 ARG B O 1
ATOM 2280 N N . ILE B 1 38 ? 9.031 -1.597 -22.859 1 32.94 38 ILE B N 1
ATOM 2281 C CA . ILE B 1 38 ? 9.922 -2.592 -22.281 1 32.94 38 ILE B CA 1
ATOM 2282 C C . ILE B 1 38 ? 10.164 -3.717 -23.281 1 32.94 38 ILE B C 1
ATOM 2284 O O . ILE B 1 38 ? 11.305 -4.145 -23.484 1 32.94 38 ILE B O 1
ATOM 2288 N N . LEU B 1 39 ? 9.078 -4.074 -23.875 1 34.91 39 LEU B N 1
ATOM 2289 C CA . LEU B 1 39 ? 9.242 -5.078 -24.922 1 34.91 39 LEU B CA 1
ATOM 2290 C C . LEU B 1 39 ? 10.062 -4.523 -26.078 1 34.91 39 LEU B C 1
ATOM 2292 O O . LEU B 1 39 ? 10.914 -5.223 -26.641 1 34.91 39 LEU B O 1
ATOM 2296 N N . GLU B 1 40 ? 9.844 -3.342 -26.375 1 37.59 40 GLU B N 1
ATOM 2297 C CA . GLU B 1 40 ? 10.641 -2.711 -27.438 1 37.59 40 GLU B CA 1
ATOM 2298 C C . GLU B 1 40 ? 12.102 -2.564 -27.016 1 37.59 40 GLU B C 1
ATOM 2300 O O . GLU B 1 40 ? 13.008 -2.807 -27.812 1 37.59 40 GLU B O 1
ATOM 2305 N N . ASN B 1 41 ? 12.266 -2.213 -25.828 1 32.25 41 ASN B N 1
ATOM 2306 C CA . ASN B 1 41 ? 13.648 -2.129 -25.359 1 32.25 41 ASN B CA 1
ATOM 2307 C C . ASN B 1 41 ? 14.281 -3.512 -25.234 1 32.25 41 ASN B C 1
ATOM 2309 O O . ASN B 1 41 ? 15.469 -3.68 -25.5 1 32.25 41 ASN B O 1
ATOM 2313 N N . MET B 1 42 ? 13.438 -4.434 -24.828 1 30.97 42 MET B N 1
ATOM 2314 C CA . MET B 1 42 ? 13.93 -5.809 -24.859 1 30.97 42 MET B CA 1
ATOM 2315 C C . MET B 1 42 ? 14.227 -6.25 -26.297 1 30.97 42 MET B C 1
ATOM 2317 O O . MET B 1 42 ? 15.195 -6.977 -26.531 1 30.97 42 MET B O 1
ATOM 2321 N N . SER B 1 43 ? 13.398 -5.816 -27.109 1 30.38 43 SER B N 1
ATOM 2322 C CA . SER B 1 43 ? 13.68 -6.105 -28.516 1 30.38 43 SER B CA 1
ATOM 2323 C C . SER B 1 43 ? 14.969 -5.426 -28.969 1 30.38 43 SER B C 1
ATOM 2325 O O . SER B 1 43 ? 15.75 -6.012 -29.719 1 30.38 43 SER B O 1
ATOM 2327 N N . ASN B 1 44 ? 15.094 -4.238 -28.531 1 33.34 44 ASN B N 1
ATOM 2328 C CA . ASN B 1 44 ? 16.312 -3.568 -28.969 1 33.34 44 ASN B CA 1
ATOM 2329 C C . ASN B 1 44 ? 17.562 -4.227 -28.375 1 33.34 44 ASN B C 1
ATOM 2331 O O . ASN B 1 44 ? 18.641 -4.168 -28.969 1 33.34 44 ASN B O 1
ATOM 2335 N N . PHE B 1 45 ? 17.391 -4.707 -27.172 1 30.48 45 PHE B N 1
ATOM 2336 C CA . PHE B 1 45 ? 18.562 -5.406 -26.641 1 30.48 45 PHE B CA 1
ATOM 2337 C C . PHE B 1 45 ? 18.859 -6.656 -27.469 1 30.48 45 PHE B C 1
ATOM 2339 O O . PHE B 1 45 ? 19.969 -7.191 -27.406 1 30.48 45 PHE B O 1
ATOM 2346 N N . SER B 1 46 ? 17.797 -7.102 -28.031 1 29.25 46 SER B N 1
ATOM 2347 C CA . SER B 1 46 ? 18.078 -8.227 -28.922 1 29.25 46 SER B CA 1
ATOM 2348 C C . SER B 1 46 ? 19 -7.809 -30.062 1 29.25 46 SER B C 1
ATOM 2350 O O . SER B 1 46 ? 19.562 -8.656 -30.766 1 29.25 46 SER B O 1
ATOM 2352 N N . LEU B 1 47 ? 18.781 -6.578 -30.438 1 29.97 47 LEU B N 1
ATOM 2353 C CA . LEU B 1 47 ? 19.656 -6.223 -31.547 1 29.97 47 LEU B CA 1
ATOM 2354 C C . LEU B 1 47 ? 21.109 -6.094 -31.094 1 29.97 47 LEU B C 1
ATOM 2356 O O . LEU B 1 47 ? 21.969 -5.664 -31.859 1 29.97 47 LEU B O 1
ATOM 2360 N N . LEU B 1 48 ? 21.328 -6.113 -29.812 1 27.48 48 LEU B N 1
ATOM 2361 C CA . LEU B 1 48 ? 22.75 -5.988 -29.516 1 27.48 48 LEU B CA 1
ATOM 2362 C C . LEU B 1 48 ? 23.562 -6.945 -30.375 1 27.48 48 LEU B C 1
ATOM 2364 O O . LEU B 1 48 ? 23.016 -7.91 -30.922 1 27.48 48 LEU B O 1
ATOM 2368 N N . THR B 1 49 ? 25.078 -6.961 -29.984 1 28.08 49 THR B N 1
ATOM 2369 C CA . THR B 1 49 ? 26.344 -7.188 -30.672 1 28.08 49 THR B CA 1
ATOM 2370 C C . THR B 1 49 ? 26.469 -8.648 -31.094 1 28.08 49 THR B C 1
ATOM 2372 O O . THR B 1 49 ? 26.594 -9.531 -30.234 1 28.08 49 THR B O 1
ATOM 2375 N N . THR B 1 50 ? 25.719 -9.148 -31.969 1 27.36 50 THR B N 1
ATOM 2376 C CA . THR B 1 50 ? 26.109 -10.32 -32.75 1 27.36 50 THR B CA 1
ATOM 2377 C C . THR B 1 50 ? 27.609 -10.289 -33.031 1 27.36 50 THR B C 1
ATOM 2379 O O . THR B 1 50 ? 28.016 -9.922 -34.156 1 27.36 50 THR B O 1
ATOM 2382 N N . LYS B 1 51 ? 28.484 -9.688 -32.219 1 30.88 51 LYS B N 1
ATOM 2383 C CA . LYS B 1 51 ? 29.859 -9.953 -32.625 1 30.88 51 LYS B CA 1
ATOM 2384 C C . LYS B 1 51 ? 30.125 -11.445 -32.75 1 30.88 51 LYS B C 1
ATOM 2386 O O . LYS B 1 51 ? 29.516 -12.25 -32.031 1 30.88 51 LYS B O 1
ATOM 2391 N N . SER B 1 52 ? 30.891 -11.93 -33.75 1 29.11 52 SER B N 1
ATOM 2392 C CA . SER B 1 52 ? 31.453 -13.172 -34.25 1 29.11 52 SER B CA 1
ATOM 2393 C C . SER B 1 52 ? 32.031 -14.023 -33.125 1 29.11 52 SER B C 1
ATOM 2395 O O . SER B 1 52 ? 33.219 -13.906 -32.781 1 29.11 52 SER B O 1
ATOM 2397 N N . PHE B 1 53 ? 31.438 -14.055 -31.891 1 33.12 53 PHE B N 1
ATOM 2398 C CA . PHE B 1 53 ? 32.156 -15.039 -31.109 1 33.12 53 PHE B CA 1
ATOM 2399 C C . PHE B 1 53 ? 32.125 -16.406 -31.781 1 33.12 53 PHE B C 1
ATOM 2401 O O . PHE B 1 53 ? 31.234 -16.672 -32.594 1 33.12 53 PHE B O 1
ATOM 2408 N N . GLY B 1 54 ? 33.094 -17.344 -31.5 1 35.94 54 GLY B N 1
ATOM 2409 C CA . GLY B 1 54 ? 33.344 -18.625 -32.094 1 35.94 54 GLY B CA 1
ATOM 2410 C C . GLY B 1 54 ? 32.125 -19.531 -32.156 1 35.94 54 GLY B C 1
ATOM 2411 O O . GLY B 1 54 ? 31.203 -19.375 -31.359 1 35.94 54 GLY B O 1
ATOM 2412 N N . GLY B 1 55 ? 31.672 -20.125 -33.219 1 40.62 55 GLY B N 1
ATOM 2413 C CA . GLY B 1 55 ? 30.641 -21.016 -33.75 1 40.62 55 GLY B CA 1
ATOM 2414 C C . GLY B 1 55 ? 30.125 -21.984 -32.688 1 40.62 55 GLY B C 1
ATOM 2415 O O . GLY B 1 55 ? 28.922 -22.234 -32.625 1 40.62 55 GLY B O 1
ATOM 2416 N N . ASN B 1 56 ? 30.906 -22.578 -31.828 1 48.06 56 ASN B N 1
ATOM 2417 C CA . ASN B 1 56 ? 30.578 -23.688 -30.938 1 48.06 56 ASN B CA 1
ATOM 2418 C C . ASN B 1 56 ? 29.766 -23.234 -29.734 1 48.06 56 ASN B C 1
ATOM 2420 O O . ASN B 1 56 ? 28.844 -23.922 -29.297 1 48.06 56 ASN B O 1
ATOM 2424 N N . THR B 1 57 ? 29.969 -22.094 -29.188 1 49.62 57 THR B N 1
ATOM 2425 C CA . THR B 1 57 ? 29.266 -21.578 -28.016 1 49.62 57 THR B CA 1
ATOM 2426 C C . THR B 1 57 ? 27.859 -21.141 -28.391 1 49.62 57 THR B C 1
ATOM 2428 O O . THR B 1 57 ? 26.922 -21.297 -27.609 1 49.62 57 THR B O 1
ATOM 2431 N N . THR B 1 58 ? 27.625 -20.734 -29.531 1 50.38 58 THR B N 1
ATOM 2432 C CA . THR B 1 58 ? 26.328 -20.312 -30.016 1 50.38 58 THR B CA 1
ATOM 2433 C C . THR B 1 58 ? 25.391 -21.516 -30.203 1 50.38 58 THR B C 1
ATOM 2435 O O . THR B 1 58 ? 24.219 -21.438 -29.844 1 50.38 58 THR B O 1
ATOM 2438 N N . LEU B 1 59 ? 26.047 -22.531 -30.75 1 48.59 59 LEU B N 1
ATOM 2439 C CA . LEU B 1 59 ? 25.25 -23.734 -30.969 1 48.59 59 LEU B CA 1
ATOM 2440 C C . LEU B 1 59 ? 24.844 -24.359 -29.641 1 48.59 59 LEU B C 1
ATOM 2442 O O . LEU B 1 59 ? 23.703 -24.828 -29.5 1 48.59 59 LEU B O 1
ATOM 2446 N N . LYS B 1 60 ? 25.703 -24.5 -28.594 1 52.53 60 LYS B N 1
ATOM 2447 C CA . LYS B 1 60 ? 25.391 -25.031 -27.281 1 52.53 60 LYS B CA 1
ATOM 2448 C C . LYS B 1 60 ? 24.328 -24.172 -26.594 1 52.53 60 LYS B C 1
ATOM 2450 O O . LYS B 1 60 ? 23.422 -24.703 -25.938 1 52.53 60 LYS B O 1
ATOM 2455 N N . ARG B 1 61 ? 24.406 -22.953 -26.906 1 56.53 61 ARG B N 1
ATOM 2456 C CA . ARG B 1 61 ? 23.453 -22.016 -26.328 1 56.53 61 ARG B CA 1
ATOM 2457 C C . ARG B 1 61 ? 22.078 -22.188 -26.953 1 56.53 61 ARG B C 1
ATOM 2459 O O . ARG B 1 61 ? 21.062 -22.156 -26.266 1 56.53 61 ARG B O 1
ATOM 2466 N N . ILE B 1 62 ? 22.016 -22.406 -28.172 1 52.06 62 ILE B N 1
ATOM 2467 C CA . ILE B 1 62 ? 20.75 -22.609 -28.875 1 52.06 62 ILE B CA 1
ATOM 2468 C C . ILE B 1 62 ? 20.109 -23.922 -28.438 1 52.06 62 ILE B C 1
ATOM 2470 O O . ILE B 1 62 ? 18.906 -23.984 -28.172 1 52.06 62 ILE B O 1
ATOM 2474 N N . ARG B 1 63 ? 21.016 -24.953 -28.344 1 58.28 63 ARG B N 1
ATOM 2475 C CA . ARG B 1 63 ? 20.5 -26.25 -27.922 1 58.28 63 ARG B CA 1
ATOM 2476 C C . ARG B 1 63 ? 19.969 -26.203 -26.484 1 58.28 63 ARG B C 1
ATOM 2478 O O . ARG B 1 63 ? 18.938 -26.781 -26.172 1 58.28 63 ARG B O 1
ATOM 2485 N N . SER B 1 64 ? 20.688 -25.453 -25.703 1 71.56 64 SER B N 1
ATOM 2486 C CA . SER B 1 64 ? 20.281 -25.328 -24.312 1 71.56 64 SER B CA 1
ATOM 2487 C C . SER B 1 64 ? 18.984 -24.531 -24.172 1 71.56 64 SER B C 1
ATOM 2489 O O . SER B 1 64 ? 18.109 -24.891 -23.391 1 71.56 64 SER B O 1
ATOM 2491 N N . LEU B 1 65 ? 18.781 -23.656 -25.094 1 74.56 65 LEU B N 1
ATOM 2492 C CA . LEU B 1 65 ? 17.578 -22.844 -25.078 1 74.56 65 LEU B CA 1
ATOM 2493 C C . LEU B 1 65 ? 16.359 -23.672 -25.531 1 74.56 65 LEU B C 1
ATOM 2495 O O . LEU B 1 65 ? 15.305 -23.594 -24.906 1 74.56 65 LEU B O 1
ATOM 2499 N N . THR B 1 66 ? 16.625 -24.375 -26.531 1 76.69 66 THR B N 1
ATOM 2500 C CA . THR B 1 66 ? 15.547 -25.234 -27.047 1 76.69 66 THR B CA 1
ATOM 2501 C C . THR B 1 66 ? 15.18 -26.297 -26.031 1 76.69 66 THR B C 1
ATOM 2503 O O . THR B 1 66 ? 14 -26.625 -25.859 1 76.69 66 THR B O 1
ATOM 2506 N N . ALA B 1 67 ? 16.188 -26.766 -25.375 1 86.06 67 ALA B N 1
ATOM 2507 C CA . ALA B 1 67 ? 15.938 -27.812 -24.375 1 86.06 67 ALA B CA 1
ATOM 2508 C C . ALA B 1 67 ? 15.102 -27.266 -23.219 1 86.06 67 ALA B C 1
ATOM 2510 O O . ALA B 1 67 ? 14.203 -27.953 -22.719 1 86.06 67 ALA B O 1
ATOM 2511 N N . LYS B 1 68 ? 15.367 -26.094 -22.906 1 88.31 68 LYS B N 1
ATOM 2512 C CA . LYS B 1 68 ? 14.609 -25.484 -21.812 1 88.31 68 LYS B CA 1
ATOM 2513 C C . LYS B 1 68 ? 13.156 -25.234 -22.219 1 88.31 68 LYS B C 1
ATOM 2515 O O . LYS B 1 68 ? 12.242 -25.406 -21.406 1 88.31 68 LYS B O 1
ATOM 2520 N N . SER B 1 69 ? 12.984 -24.859 -23.406 1 87.88 69 SER B N 1
ATOM 2521 C CA . SER B 1 69 ? 11.633 -24.641 -23.906 1 87.88 69 SER B CA 1
ATOM 2522 C C . SER B 1 69 ? 10.828 -25.938 -23.906 1 87.88 69 SER B C 1
ATOM 2524 O O . SER B 1 69 ? 9.672 -25.953 -23.484 1 87.88 69 SER B O 1
ATOM 2526 N N . VAL B 1 70 ? 11.461 -26.922 -24.344 1 88.88 70 VAL B N 1
ATOM 2527 C CA . VAL B 1 70 ? 10.812 -28.234 -24.391 1 88.88 70 VAL B CA 1
ATOM 2528 C C . VAL B 1 70 ? 10.492 -28.703 -22.969 1 88.88 70 VAL B C 1
ATOM 2530 O O . VAL B 1 70 ? 9.398 -29.219 -22.703 1 88.88 70 VAL B O 1
ATOM 2533 N N . GLU B 1 71 ? 11.398 -28.516 -22.109 1 90.38 71 GLU B N 1
ATOM 2534 C CA . GLU B 1 71 ? 11.203 -28.906 -20.703 1 90.38 71 GLU B CA 1
ATOM 2535 C C . GLU B 1 71 ? 9.969 -28.219 -20.109 1 90.38 71 GLU B C 1
ATOM 2537 O O . GLU B 1 71 ? 9.164 -28.875 -19.438 1 90.38 71 GLU B O 1
ATOM 2542 N N . TRP B 1 72 ? 9.75 -27 -20.391 1 90.75 72 TRP B N 1
ATOM 2543 C CA . TRP B 1 72 ? 8.625 -26.25 -19.844 1 90.75 72 TRP B CA 1
ATOM 2544 C C . TRP B 1 72 ? 7.324 -26.625 -20.531 1 90.75 72 TRP B C 1
ATOM 2546 O O . TRP B 1 72 ? 6.266 -26.672 -19.906 1 90.75 72 TRP B O 1
ATOM 2556 N N . GLU B 1 73 ? 7.426 -26.938 -21.781 1 86.44 73 GLU B N 1
ATOM 2557 C CA . GLU B 1 73 ? 6.246 -27.422 -22.484 1 86.44 73 GLU B CA 1
ATOM 2558 C C . GLU B 1 73 ? 5.777 -28.766 -21.922 1 86.44 73 GLU B C 1
ATOM 2560 O O . GLU B 1 73 ? 4.578 -28.984 -21.734 1 86.44 73 GLU B O 1
ATOM 2565 N N . GLU B 1 74 ? 6.699 -29.547 -21.656 1 88.38 74 GLU B N 1
ATOM 2566 C CA . GLU B 1 74 ? 6.383 -30.844 -21.062 1 88.38 74 GLU B CA 1
ATOM 2567 C C . GLU B 1 74 ? 5.801 -30.688 -19.656 1 88.38 74 GLU B C 1
ATOM 2569 O O . GLU B 1 74 ? 4.879 -31.406 -19.281 1 88.38 74 GLU B O 1
ATOM 2574 N N . ARG B 1 75 ? 6.375 -29.812 -18.922 1 88 75 ARG B N 1
ATOM 2575 C CA . ARG B 1 75 ? 5.863 -29.516 -17.594 1 88 75 ARG B CA 1
ATOM 2576 C C . ARG B 1 75 ? 4.402 -29.078 -17.656 1 88 75 ARG B C 1
ATOM 2578 O O . ARG B 1 75 ? 3.58 -29.531 -16.859 1 88 75 ARG B O 1
ATOM 2585 N N . LEU B 1 76 ? 4.086 -28.281 -18.594 1 89.31 76 LEU B N 1
ATOM 2586 C CA . LEU B 1 76 ? 2.725 -27.797 -18.766 1 89.31 76 LEU B CA 1
ATOM 2587 C C . LEU B 1 76 ? 1.788 -28.922 -19.188 1 89.31 76 LEU B C 1
ATOM 2589 O O . LEU B 1 76 ? 0.669 -29.031 -18.672 1 89.31 76 LEU B O 1
ATOM 2593 N N . LYS B 1 77 ? 2.289 -29.688 -20.047 1 84.25 77 LYS B N 1
ATOM 2594 C CA . LYS B 1 77 ? 1.495 -30.828 -20.5 1 84.25 77 LYS B CA 1
ATOM 2595 C C . LYS B 1 77 ? 1.222 -31.797 -19.359 1 84.25 77 LYS B C 1
ATOM 2597 O O . LYS B 1 77 ? 0.096 -32.281 -19.203 1 84.25 77 LYS B O 1
ATOM 2602 N N . ARG B 1 78 ? 2.227 -32.094 -18.625 1 85.44 78 ARG B N 1
ATOM 2603 C CA . ARG B 1 78 ? 2.07 -33 -17.469 1 85.44 78 ARG B CA 1
ATOM 2604 C C . ARG B 1 78 ? 1.041 -32.438 -16.484 1 85.44 78 ARG B C 1
ATOM 2606 O O . ARG B 1 78 ? 0.215 -33.188 -15.961 1 85.44 78 ARG B O 1
ATOM 2613 N N . PHE B 1 79 ? 1.128 -31.172 -16.234 1 87.31 79 PHE B N 1
ATOM 2614 C CA . PHE B 1 79 ? 0.177 -30.516 -15.344 1 87.31 79 PHE B CA 1
ATOM 2615 C C . PHE B 1 79 ? -1.242 -30.641 -15.883 1 87.31 79 PHE B C 1
ATOM 2617 O O . PHE B 1 79 ? -2.172 -30.969 -15.148 1 87.31 79 PHE B O 1
ATOM 2624 N N . ALA B 1 80 ? -1.388 -30.422 -17.094 1 82.94 80 ALA B N 1
ATOM 2625 C CA . ALA B 1 80 ? -2.697 -30.5 -17.75 1 82.94 80 ALA B CA 1
ATOM 2626 C C . ALA B 1 80 ? -3.266 -31.906 -17.656 1 82.94 80 ALA B C 1
ATOM 2628 O O . ALA B 1 80 ? -4.461 -32.094 -17.422 1 82.94 80 ALA B O 1
ATOM 2629 N N . ASP B 1 81 ? -2.461 -32.844 -17.844 1 80 81 ASP B N 1
ATOM 2630 C CA . ASP B 1 81 ? -2.875 -34.219 -17.766 1 80 81 ASP B CA 1
ATOM 2631 C C . ASP B 1 81 ? -3.379 -34.594 -16.375 1 80 81 ASP B C 1
ATOM 2633 O O . ASP B 1 81 ? -4.391 -35.281 -16.219 1 80 81 ASP B O 1
ATOM 2637 N N . VAL B 1 82 ? -2.629 -34.094 -15.414 1 76.81 82 VAL B N 1
ATOM 2638 C CA . VAL B 1 82 ? -3.016 -34.344 -14.031 1 76.81 82 VAL B CA 1
ATOM 2639 C C . VAL B 1 82 ? -4.367 -33.688 -13.742 1 76.81 82 VAL B C 1
ATOM 2641 O O . VAL B 1 82 ? -5.238 -34.312 -13.125 1 76.81 82 VAL B O 1
ATOM 2644 N N . VAL B 1 83 ? -4.609 -32.5 -14.234 1 78.38 83 VAL B N 1
ATOM 2645 C CA . VAL B 1 83 ? -5.84 -31.766 -13.984 1 78.38 83 VAL B CA 1
ATOM 2646 C C . VAL B 1 83 ? -7.008 -32.438 -14.711 1 78.38 83 VAL B C 1
ATOM 2648 O O . VAL B 1 83 ? -8.109 -32.531 -14.164 1 78.38 83 VAL B O 1
ATOM 2651 N N . SER B 1 84 ? -6.68 -32.875 -15.898 1 75.81 84 SER B N 1
ATOM 2652 C CA . SER B 1 84 ? -7.73 -33.5 -16.703 1 75.81 84 SER B CA 1
ATOM 2653 C C . SER B 1 84 ? -8.141 -34.844 -16.125 1 75.81 84 SER B C 1
ATOM 2655 O O . SER B 1 84 ? -9.281 -35.281 -16.297 1 75.81 84 SER B O 1
ATOM 2657 N N . ASN B 1 85 ? -7.293 -35.5 -15.547 1 72.81 85 ASN B N 1
ATOM 2658 C CA . ASN B 1 85 ? -7.574 -36.844 -15.008 1 72.81 85 ASN B CA 1
ATOM 2659 C C . ASN B 1 85 ? -7.945 -36.781 -13.531 1 72.81 85 ASN B C 1
ATOM 2661 O O . ASN B 1 85 ? -7.891 -37.781 -12.828 1 72.81 85 ASN B O 1
ATOM 2665 N N . PHE B 1 86 ? -8.094 -35.531 -13.117 1 65.31 86 PHE B N 1
ATOM 2666 C CA . PHE B 1 86 ? -8.398 -35.406 -11.703 1 65.31 86 PHE B CA 1
ATOM 2667 C C . PHE B 1 86 ? -9.773 -35.969 -11.375 1 65.31 86 PHE B C 1
ATOM 2669 O O . PHE B 1 86 ? -10.766 -35.625 -12.016 1 65.31 86 PHE B O 1
ATOM 2676 N N . ASP B 1 87 ? -9.602 -37.25 -10.789 1 60.78 87 ASP B N 1
ATOM 2677 C CA . ASP B 1 87 ? -10.836 -37.812 -10.227 1 60.78 87 ASP B CA 1
ATOM 2678 C C . ASP B 1 87 ? -11.219 -37.094 -8.938 1 60.78 87 ASP B C 1
ATOM 2680 O O . ASP B 1 87 ? -10.344 -36.75 -8.133 1 60.78 87 ASP B O 1
ATOM 2684 N N . LYS B 1 88 ? -12.414 -36.312 -8.891 1 59.66 88 LYS B N 1
ATOM 2685 C CA . LYS B 1 88 ? -12.938 -35.625 -7.711 1 59.66 88 LYS B CA 1
ATOM 2686 C C . LYS B 1 88 ? -12.555 -36.375 -6.43 1 59.66 88 LYS B C 1
ATOM 2688 O O . LYS B 1 88 ? -12.484 -35.75 -5.359 1 59.66 88 LYS B O 1
ATOM 2693 N N . ASN B 1 89 ? -12.07 -37.656 -6.645 1 61.16 89 ASN B N 1
ATOM 2694 C CA . ASN B 1 89 ? -11.852 -38.5 -5.461 1 61.16 89 ASN B CA 1
ATOM 2695 C C . ASN B 1 89 ? -10.367 -38.531 -5.086 1 61.16 89 ASN B C 1
ATOM 2697 O O . ASN B 1 89 ? -9.992 -39.25 -4.152 1 61.16 89 ASN B O 1
ATOM 2701 N N . CYS B 1 90 ? -9.57 -37.688 -5.742 1 69.94 90 CYS B N 1
ATOM 2702 C CA . CYS B 1 90 ? -8.18 -37.812 -5.309 1 69.94 90 CYS B CA 1
ATOM 2703 C C . CYS B 1 90 ? -7.598 -36.469 -4.934 1 69.94 90 CYS B C 1
ATOM 2705 O O . CYS B 1 90 ? -6.664 -35.969 -5.578 1 69.94 90 CYS B O 1
ATOM 2707 N N . PRO B 1 91 ? -8.133 -35.938 -3.912 1 72.19 91 PRO B N 1
ATOM 2708 C CA . PRO B 1 91 ? -7.68 -34.625 -3.463 1 72.19 91 PRO B CA 1
ATOM 2709 C C . PRO B 1 91 ? -6.215 -34.594 -3.037 1 72.19 91 PRO B C 1
ATOM 2711 O O . PRO B 1 91 ? -5.523 -33.594 -3.205 1 72.19 91 PRO B O 1
ATOM 2714 N N . GLU B 1 92 ? -5.715 -35.781 -2.648 1 77 92 GLU B N 1
ATOM 2715 C CA . GLU B 1 92 ? -4.34 -35.844 -2.168 1 77 92 GLU B CA 1
ATOM 2716 C C . GLU B 1 92 ? -3.344 -35.719 -3.314 1 77 92 GLU B C 1
ATOM 2718 O O . GLU B 1 92 ? -2.305 -35.062 -3.16 1 77 92 GLU B O 1
ATOM 2723 N N . ARG B 1 93 ? -3.729 -36.219 -4.375 1 78.81 93 ARG B N 1
ATOM 2724 C CA . ARG B 1 93 ? -2.855 -36.125 -5.543 1 78.81 93 ARG B CA 1
ATOM 2725 C C . ARG B 1 93 ? -2.752 -34.688 -6.035 1 78.81 93 ARG B C 1
ATOM 2727 O O . ARG B 1 93 ? -1.672 -34.219 -6.414 1 78.81 93 ARG B O 1
ATOM 2734 N N . MET B 1 94 ? -3.832 -34 -5.969 1 82.88 94 MET B N 1
ATOM 2735 C CA . MET B 1 94 ? -3.836 -32.594 -6.387 1 82.88 94 MET B CA 1
ATOM 2736 C C . MET B 1 94 ? -2.959 -31.766 -5.469 1 82.88 94 MET B C 1
ATOM 2738 O O . MET B 1 94 ? -2.232 -30.875 -5.934 1 82.88 94 MET B O 1
ATOM 2742 N N . LYS B 1 95 ? -3.016 -32.125 -4.258 1 85.06 95 LYS B N 1
ATOM 2743 C CA . LYS B 1 95 ? -2.197 -31.438 -3.277 1 85.06 95 LYS B CA 1
ATOM 2744 C C . LYS B 1 95 ? -0.711 -31.625 -3.566 1 85.06 95 LYS B C 1
ATOM 2746 O O . LYS B 1 95 ? 0.064 -30.656 -3.502 1 85.06 95 LYS B O 1
ATOM 2751 N N . GLU B 1 96 ? -0.382 -32.812 -3.881 1 87.81 96 GLU B N 1
ATOM 2752 C CA . GLU B 1 96 ? 1.015 -33.125 -4.184 1 87.81 96 GLU B CA 1
ATOM 2753 C C . GLU B 1 96 ? 1.483 -32.375 -5.426 1 87.81 96 GLU B C 1
ATOM 2755 O O . GLU B 1 96 ? 2.584 -31.812 -5.445 1 87.81 96 GLU B O 1
ATOM 2760 N N . VAL B 1 97 ? 0.646 -32.312 -6.383 1 87.44 97 VAL B N 1
ATOM 2761 C CA . VAL B 1 97 ? 0.962 -31.656 -7.637 1 87.44 97 VAL B CA 1
ATOM 2762 C C . VAL B 1 97 ? 1.132 -30.156 -7.395 1 87.44 97 VAL B C 1
ATOM 2764 O O . VAL B 1 97 ? 2.057 -29.531 -7.922 1 87.44 97 VAL B O 1
ATOM 2767 N N . LEU B 1 98 ? 0.291 -29.656 -6.586 1 93.06 98 LEU B N 1
ATOM 2768 C CA . LEU B 1 98 ? 0.353 -28.234 -6.27 1 93.06 98 LEU B CA 1
ATOM 2769 C C . LEU B 1 98 ? 1.609 -27.906 -5.469 1 93.06 98 LEU B C 1
ATOM 2771 O O . LEU B 1 98 ? 2.322 -26.953 -5.785 1 93.06 98 LEU B O 1
ATOM 2775 N N . ASN B 1 99 ? 1.911 -28.703 -4.516 1 93.5 99 ASN B N 1
ATOM 2776 C CA . ASN B 1 99 ? 3.102 -28.484 -3.701 1 93.5 99 ASN B CA 1
ATOM 2777 C C . ASN B 1 99 ? 4.371 -28.5 -4.547 1 93.5 99 ASN B C 1
ATOM 2779 O O . ASN B 1 99 ? 5.199 -27.594 -4.449 1 93.5 99 ASN B O 1
ATOM 2783 N N . GLU B 1 100 ? 4.422 -29.5 -5.387 1 93 100 GLU B N 1
ATOM 2784 C CA . GLU B 1 100 ? 5.578 -29.609 -6.266 1 93 100 GLU B CA 1
ATOM 2785 C C . GLU B 1 100 ? 5.613 -28.469 -7.277 1 93 100 GLU B C 1
ATOM 2787 O O . GLU B 1 100 ? 6.676 -27.891 -7.547 1 93 100 GLU B O 1
ATOM 2792 N N . GLY B 1 101 ? 4.461 -28.156 -7.793 1 94.44 101 GLY B N 1
ATOM 2793 C CA . GLY B 1 101 ? 4.367 -27.078 -8.766 1 94.44 101 GLY B CA 1
ATOM 2794 C C . GLY B 1 101 ? 4.801 -25.734 -8.219 1 94.44 101 GLY B C 1
ATOM 2795 O O . GLY B 1 101 ? 5.586 -25.031 -8.844 1 94.44 101 GLY B O 1
ATOM 2796 N N . PHE B 1 102 ? 4.348 -25.391 -7.051 1 97 102 PHE B N 1
ATOM 2797 C CA . PHE B 1 102 ? 4.688 -24.109 -6.449 1 97 102 PHE B CA 1
ATOM 2798 C C . PHE B 1 102 ? 6.152 -24.078 -6.023 1 97 102 PHE B C 1
ATOM 2800 O O . PHE B 1 102 ? 6.797 -23.031 -6.09 1 97 102 PHE B O 1
ATOM 2807 N N . LYS B 1 103 ? 6.621 -25.172 -5.609 1 95.38 103 LYS B N 1
ATOM 2808 C CA . LYS B 1 103 ? 8.047 -25.266 -5.285 1 95.38 103 LYS B CA 1
ATOM 2809 C C . LYS B 1 103 ? 8.906 -25 -6.52 1 95.38 103 LYS B C 1
ATOM 2811 O O . LYS B 1 103 ? 9.852 -24.219 -6.469 1 95.38 103 LYS B O 1
ATOM 2816 N N . ASP B 1 104 ? 8.562 -25.656 -7.609 1 93.88 104 ASP B N 1
ATOM 2817 C CA . ASP B 1 104 ? 9.281 -25.469 -8.867 1 93.88 104 ASP B CA 1
ATOM 2818 C C . ASP B 1 104 ? 9.195 -24.016 -9.344 1 93.88 104 ASP B C 1
ATOM 2820 O O . ASP B 1 104 ? 10.195 -23.453 -9.781 1 93.88 104 ASP B O 1
ATOM 2824 N N . LEU B 1 105 ? 8.031 -23.5 -9.258 1 97.19 105 LEU B N 1
ATOM 2825 C CA . LEU B 1 105 ? 7.836 -22.125 -9.703 1 97.19 105 LEU B CA 1
ATOM 2826 C C . LEU B 1 105 ? 8.664 -21.156 -8.867 1 97.19 105 LEU B C 1
ATOM 2828 O O . LEU B 1 105 ? 9.312 -20.266 -9.406 1 97.19 105 LEU B O 1
ATOM 2832 N N . SER B 1 106 ? 8.641 -21.344 -7.586 1 97.25 106 SER B N 1
ATOM 2833 C CA . SER B 1 106 ? 9.422 -20.5 -6.691 1 97.25 106 SER B CA 1
ATOM 2834 C C . SER B 1 106 ? 10.906 -20.547 -7.031 1 97.25 106 SER B C 1
ATOM 2836 O O . SER B 1 106 ? 11.586 -19.516 -7.035 1 97.25 106 SER B O 1
ATOM 2838 N N . ALA B 1 107 ? 11.359 -21.703 -7.359 1 96.12 107 ALA B N 1
ATOM 2839 C CA . ALA B 1 107 ? 12.773 -21.906 -7.68 1 96.12 107 ALA B CA 1
ATOM 2840 C C . ALA B 1 107 ? 13.148 -21.156 -8.961 1 96.12 107 ALA B C 1
ATOM 2842 O O . ALA B 1 107 ? 14.242 -20.594 -9.062 1 96.12 107 ALA B O 1
ATOM 2843 N N . VAL B 1 108 ? 12.305 -21.141 -9.852 1 96.88 108 VAL B N 1
ATOM 2844 C CA . VAL B 1 108 ? 12.625 -20.531 -11.141 1 96.88 108 VAL B CA 1
ATOM 2845 C C . VAL B 1 108 ? 12.516 -19 -11.031 1 96.88 108 VAL B C 1
ATOM 2847 O O . VAL B 1 108 ? 13.273 -18.281 -11.672 1 96.88 108 VAL B O 1
ATOM 2850 N N . LEU B 1 109 ? 11.609 -18.469 -10.242 1 98.06 109 LEU B N 1
ATOM 2851 C CA . LEU B 1 109 ? 11.328 -17.047 -10.172 1 98.06 109 LEU B CA 1
ATOM 2852 C C . LEU B 1 109 ? 12.469 -16.297 -9.477 1 98.06 109 LEU B C 1
ATOM 2854 O O . LEU B 1 109 ? 12.562 -15.078 -9.578 1 98.06 109 LEU B O 1
ATOM 2858 N N . ILE B 1 110 ? 13.352 -17.031 -8.82 1 97.25 110 ILE B N 1
ATOM 2859 C CA . ILE B 1 110 ? 14.453 -16.359 -8.141 1 97.25 110 ILE B CA 1
ATOM 2860 C C . ILE B 1 110 ? 15.75 -16.562 -8.93 1 97.25 110 ILE B C 1
ATOM 2862 O O . ILE B 1 110 ? 16.828 -16.156 -8.492 1 97.25 110 ILE B O 1
ATOM 2866 N N . GLN B 1 111 ? 15.641 -17.141 -10.125 1 95.31 111 GLN B N 1
ATOM 2867 C CA . GLN B 1 111 ? 16.812 -17.344 -10.969 1 95.31 111 GLN B CA 1
ATOM 2868 C C . GLN B 1 111 ? 17.156 -16.062 -11.734 1 95.31 111 GLN B C 1
ATOM 2870 O O . GLN B 1 111 ? 16.328 -15.555 -12.5 1 95.31 111 GLN B O 1
ATOM 2875 N N . ILE B 1 112 ? 18.328 -15.648 -11.602 1 94.19 112 ILE B N 1
ATOM 2876 C CA . ILE B 1 112 ? 18.797 -14.422 -12.242 1 94.19 112 ILE B CA 1
ATOM 2877 C C . ILE B 1 112 ? 19.531 -14.766 -13.539 1 94.19 112 ILE B C 1
ATOM 2879 O O . ILE B 1 112 ? 19.516 -13.977 -14.484 1 94.19 112 ILE B O 1
ATOM 2883 N N . SER B 1 113 ? 20.078 -15.938 -13.578 1 91.31 113 SER B N 1
ATOM 2884 C CA . SER B 1 113 ? 20.922 -16.344 -14.703 1 91.31 113 SER B CA 1
ATOM 2885 C C . SER B 1 113 ? 20.109 -16.531 -15.977 1 91.31 113 SER B C 1
ATOM 2887 O O . SER B 1 113 ? 19.047 -17.172 -15.953 1 91.31 113 SER B O 1
ATOM 2889 N N . THR B 1 114 ? 20.625 -16.094 -17.062 1 89.69 114 THR B N 1
ATOM 2890 C CA . THR B 1 114 ? 19.984 -16.203 -18.359 1 89.69 114 THR B CA 1
ATOM 2891 C C . THR B 1 114 ? 20.031 -17.641 -18.875 1 89.69 114 THR B C 1
ATOM 2893 O O . THR B 1 114 ? 19.188 -18.062 -19.672 1 89.69 114 THR B O 1
ATOM 2896 N N . SER B 1 115 ? 21.016 -18.344 -18.422 1 89 115 SER B N 1
ATOM 2897 C CA . SER B 1 115 ? 21.125 -19.734 -18.828 1 89 115 SER B CA 1
ATOM 2898 C C . SER B 1 115 ? 20.047 -20.594 -18.172 1 89 115 SER B C 1
ATOM 2900 O O . SER B 1 115 ? 19.562 -21.547 -18.766 1 89 115 SER B O 1
ATOM 2902 N N . LYS B 1 116 ? 19.688 -20.203 -17 1 90.06 116 LYS B N 1
ATOM 2903 C CA . LYS B 1 116 ? 18.719 -20.984 -16.25 1 90.06 116 LYS B CA 1
ATOM 2904 C C . LYS B 1 116 ? 17.297 -20.516 -16.562 1 90.06 116 LYS B C 1
ATOM 2906 O O . LYS B 1 116 ? 16.344 -21.297 -16.453 1 90.06 116 LYS B O 1
ATOM 2911 N N . ARG B 1 117 ? 17.188 -19.281 -16.969 1 92.81 117 ARG B N 1
ATOM 2912 C CA . ARG B 1 117 ? 15.891 -18.688 -17.297 1 92.81 117 ARG B CA 1
ATOM 2913 C C . ARG B 1 117 ? 15.977 -17.828 -18.547 1 92.81 117 ARG B C 1
ATOM 2915 O O . ARG B 1 117 ? 15.82 -16.609 -18.469 1 92.81 117 ARG B O 1
ATOM 2922 N N . PRO B 1 118 ? 16.141 -18.547 -19.672 1 92.19 118 PRO B N 1
ATOM 2923 C CA . PRO B 1 118 ? 16.219 -17.781 -20.922 1 92.19 118 PRO B CA 1
ATOM 2924 C C . PRO B 1 118 ? 14.875 -17.172 -21.297 1 92.19 118 PRO B C 1
ATOM 2926 O O . PRO B 1 118 ? 13.828 -17.609 -20.828 1 92.19 118 PRO B O 1
ATOM 2929 N N . LEU B 1 119 ? 14.859 -16.219 -22.141 1 91.38 119 LEU B N 1
ATOM 2930 C CA . LEU B 1 119 ? 13.695 -15.445 -22.547 1 91.38 119 LEU B CA 1
ATOM 2931 C C . LEU B 1 119 ? 12.625 -16.344 -23.172 1 91.38 119 LEU B C 1
ATOM 2933 O O . LEU B 1 119 ? 11.43 -16.109 -22.984 1 91.38 119 LEU B O 1
ATOM 2937 N N . CYS B 1 120 ? 13.078 -17.375 -23.844 1 90.81 120 CYS B N 1
ATOM 2938 C CA . CYS B 1 120 ? 12.164 -18.203 -24.609 1 90.81 120 CYS B CA 1
ATOM 2939 C C . CYS B 1 120 ? 11.227 -18.984 -23.703 1 90.81 120 CYS B C 1
ATOM 2941 O O . CYS B 1 120 ? 10.203 -19.5 -24.156 1 90.81 120 CYS B O 1
ATOM 2943 N N . VAL B 1 121 ? 11.492 -19.016 -22.391 1 94.31 121 VAL B N 1
ATOM 2944 C CA . VAL B 1 121 ? 10.648 -19.812 -21.516 1 94.31 121 VAL B CA 1
ATOM 2945 C C . VAL B 1 121 ? 9.727 -18.906 -20.703 1 94.31 121 VAL B C 1
ATOM 2947 O O . VAL B 1 121 ? 8.898 -19.391 -19.922 1 94.31 121 VAL B O 1
ATOM 2950 N N . PHE B 1 122 ? 9.719 -17.625 -20.844 1 95.12 122 PHE B N 1
ATOM 2951 C CA . PHE B 1 122 ? 8.969 -16.656 -20.047 1 95.12 122 PHE B CA 1
ATOM 2952 C C . PHE B 1 122 ? 7.469 -16.922 -20.141 1 95.12 122 PHE B C 1
ATOM 2954 O O . PHE B 1 122 ? 6.781 -17.016 -19.125 1 95.12 122 PHE B O 1
ATOM 2961 N N . GLN B 1 123 ? 7.082 -17.125 -21.328 1 93.44 123 GLN B N 1
ATOM 2962 C CA . GLN B 1 123 ? 5.652 -17.312 -21.547 1 93.44 123 GLN B CA 1
ATOM 2963 C C . GLN B 1 123 ? 5.172 -18.625 -20.906 1 93.44 123 GLN B C 1
ATOM 2965 O O . GLN B 1 123 ? 4.082 -18.672 -20.344 1 93.44 123 GLN B O 1
ATOM 2970 N N . SER B 1 124 ? 5.953 -19.609 -21.078 1 92.88 124 SER B N 1
ATOM 2971 C CA . SER B 1 124 ? 5.598 -20.906 -20.516 1 92.88 124 SER B CA 1
ATOM 2972 C C . SER B 1 124 ? 5.559 -20.844 -18.984 1 92.88 124 SER B C 1
ATOM 2974 O O . SER B 1 124 ? 4.664 -21.422 -18.359 1 92.88 124 SER B O 1
ATOM 2976 N N . ILE B 1 125 ? 6.488 -20.125 -18.438 1 95.94 125 ILE B N 1
ATOM 2977 C CA . ILE B 1 125 ? 6.527 -19.969 -17 1 95.94 125 ILE B CA 1
ATOM 2978 C C . ILE B 1 125 ? 5.27 -19.219 -16.531 1 95.94 125 ILE B C 1
ATOM 2980 O O . ILE B 1 125 ? 4.637 -19.625 -15.547 1 95.94 125 ILE B O 1
ATOM 2984 N N . ASN B 1 126 ? 4.879 -18.234 -17.25 1 96.5 126 ASN B N 1
ATOM 2985 C CA . ASN B 1 126 ? 3.682 -17.469 -16.922 1 96.5 126 ASN B CA 1
ATOM 2986 C C . ASN B 1 126 ? 2.43 -18.328 -16.984 1 96.5 126 ASN B C 1
ATOM 2988 O O . ASN B 1 126 ? 1.614 -18.312 -16.062 1 96.5 126 ASN B O 1
ATOM 2992 N N . ALA B 1 127 ? 2.367 -19.078 -17.969 1 93.25 127 ALA B N 1
ATOM 2993 C CA . ALA B 1 127 ? 1.219 -19.969 -18.141 1 93.25 127 ALA B CA 1
ATOM 2994 C C . ALA B 1 127 ? 1.146 -20.984 -17.016 1 93.25 127 ALA B C 1
ATOM 2996 O O . ALA B 1 127 ? 0.062 -21.281 -16.5 1 93.25 127 ALA B O 1
ATOM 2997 N N . PHE B 1 128 ? 2.246 -21.5 -16.719 1 94.81 128 PHE B N 1
ATOM 2998 C CA . PHE B 1 128 ? 2.336 -22.484 -15.633 1 94.81 128 PHE B CA 1
ATOM 2999 C C . PHE B 1 128 ? 1.886 -21.859 -14.312 1 94.81 128 PHE B C 1
ATOM 3001 O O . PHE B 1 128 ? 1.119 -22.484 -13.57 1 94.81 128 PHE B O 1
ATOM 3008 N N . ALA B 1 129 ? 2.338 -20.625 -14.062 1 97.62 129 ALA B N 1
ATOM 3009 C CA . ALA B 1 129 ? 1.977 -19.922 -12.836 1 97.62 129 ALA B CA 1
ATOM 3010 C C . ALA B 1 129 ? 0.467 -19.719 -12.75 1 97.62 129 ALA B C 1
ATOM 3012 O O . ALA B 1 129 ? -0.144 -20 -11.711 1 97.62 129 ALA B O 1
ATOM 3013 N N . ILE B 1 130 ? -0.094 -19.297 -13.812 1 95.94 130 ILE B N 1
ATOM 3014 C CA . ILE B 1 130 ? -1.53 -19.047 -13.859 1 95.94 130 ILE B CA 1
ATOM 3015 C C . ILE B 1 130 ? -2.291 -20.344 -13.641 1 95.94 130 ILE B C 1
ATOM 3017 O O . ILE B 1 130 ? -3.256 -20.391 -12.875 1 95.94 130 ILE B O 1
ATOM 3021 N N . ALA B 1 131 ? -1.844 -21.359 -14.273 1 93.31 131 ALA B N 1
ATOM 3022 C CA . ALA B 1 131 ? -2.49 -22.656 -14.141 1 93.31 131 ALA B CA 1
ATOM 3023 C C . ALA B 1 131 ? -2.453 -23.141 -12.695 1 93.31 131 ALA B C 1
ATOM 3025 O O . ALA B 1 131 ? -3.447 -23.656 -12.18 1 93.31 131 ALA B O 1
ATOM 3026 N N . LEU B 1 132 ? -1.343 -23 -12.07 1 94.94 132 LEU B N 1
ATOM 3027 C CA . LEU B 1 132 ? -1.189 -23.406 -10.68 1 94.94 132 LEU B CA 1
ATOM 3028 C C . LEU B 1 132 ? -2.172 -22.656 -9.781 1 94.94 132 LEU B C 1
ATOM 3030 O O . LEU B 1 132 ? -2.842 -23.266 -8.945 1 94.94 132 LEU B O 1
ATOM 3034 N N . VAL B 1 133 ? -2.262 -21.359 -9.961 1 96.38 133 VAL B N 1
ATOM 3035 C CA . VAL B 1 133 ? -3.146 -20.547 -9.141 1 96.38 133 VAL B CA 1
ATOM 3036 C C . VAL B 1 133 ? -4.598 -20.953 -9.375 1 96.38 133 VAL B C 1
ATOM 3038 O O . VAL B 1 133 ? -5.363 -21.125 -8.422 1 96.38 133 VAL B O 1
ATOM 3041 N N . LYS B 1 134 ? -4.93 -21.156 -10.609 1 91.69 134 LYS B N 1
ATOM 3042 C CA . LYS B 1 134 ? -6.297 -21.547 -10.93 1 91.69 134 LYS B CA 1
ATOM 3043 C C . LYS B 1 134 ? -6.656 -22.875 -10.289 1 91.69 134 LYS B C 1
ATOM 3045 O O . LYS B 1 134 ? -7.762 -23.047 -9.773 1 91.69 134 LYS B O 1
ATOM 3050 N N . LEU B 1 135 ? -5.758 -23.781 -10.359 1 91.38 135 LEU B N 1
ATOM 3051 C CA . LEU B 1 135 ? -6.008 -25.078 -9.734 1 91.38 135 LEU B CA 1
ATOM 3052 C C . LEU B 1 135 ? -6.141 -24.938 -8.227 1 91.38 135 LEU B C 1
ATOM 3054 O O . LEU B 1 135 ? -7.031 -25.531 -7.617 1 91.38 135 LEU B O 1
ATOM 3058 N N . GLN B 1 136 ? -5.258 -24.203 -7.617 1 93.56 136 GLN B N 1
ATOM 3059 C CA . GLN B 1 136 ? -5.312 -23.969 -6.176 1 93.56 136 GLN B CA 1
ATOM 3060 C C . GLN B 1 136 ? -6.629 -23.312 -5.777 1 93.56 136 GLN B C 1
ATOM 3062 O O . GLN B 1 136 ? -7.238 -23.688 -4.773 1 93.56 136 GLN B O 1
ATOM 3067 N N . GLN B 1 137 ? -7.074 -22.359 -6.574 1 92.5 137 GLN B N 1
ATOM 3068 C CA . GLN B 1 137 ? -8.32 -21.656 -6.301 1 92.5 137 GLN B CA 1
ATOM 3069 C C . GLN B 1 137 ? -9.523 -22.594 -6.465 1 92.5 137 GLN B C 1
ATOM 3071 O O . GLN B 1 137 ? -10.477 -22.516 -5.691 1 92.5 137 GLN B O 1
ATOM 3076 N N . TRP B 1 138 ? -9.445 -23.391 -7.453 1 86.69 138 TRP B N 1
ATOM 3077 C CA . TRP B 1 138 ? -10.492 -24.391 -7.629 1 86.69 138 TRP B CA 1
ATOM 3078 C C . TRP B 1 138 ? -10.625 -25.266 -6.387 1 86.69 138 TRP B C 1
ATOM 3080 O O . TRP B 1 138 ? -11.734 -25.5 -5.895 1 86.69 138 TRP B O 1
ATOM 3090 N N . ARG B 1 139 ? -9.516 -25.641 -5.871 1 87.69 139 ARG B N 1
ATOM 3091 C CA . ARG B 1 139 ? -9.516 -26.469 -4.668 1 87.69 139 ARG B CA 1
ATOM 3092 C C . ARG B 1 139 ? -10.102 -25.703 -3.484 1 87.69 139 ARG B C 1
ATOM 3094 O O . ARG B 1 139 ? -10.922 -26.234 -2.738 1 87.69 139 ARG B O 1
ATOM 3101 N N . SER B 1 140 ? -9.656 -24.469 -3.328 1 85.38 140 SER B N 1
ATOM 3102 C CA . SER B 1 140 ? -10.133 -23.641 -2.23 1 85.38 140 SER B CA 1
ATOM 3103 C C . SER B 1 140 ? -11.641 -23.406 -2.326 1 85.38 140 SER B C 1
ATOM 3105 O O . SER B 1 140 ? -12.352 -23.516 -1.327 1 85.38 140 SER B O 1
ATOM 3107 N N . ASN B 1 141 ? -12.125 -23.188 -3.479 1 85.12 141 ASN B N 1
ATOM 3108 C CA . ASN B 1 141 ? -13.539 -22.891 -3.703 1 85.12 141 ASN B CA 1
ATOM 3109 C C . ASN B 1 141 ? -14.398 -24.141 -3.52 1 85.12 141 ASN B C 1
ATOM 3111 O O . ASN B 1 141 ? -15.602 -24.047 -3.297 1 85.12 141 ASN B O 1
ATOM 3115 N N . ASN B 1 142 ? -13.75 -25.297 -3.621 1 83.38 142 ASN B N 1
ATOM 3116 C CA . ASN B 1 142 ? -14.484 -26.547 -3.459 1 83.38 142 ASN B CA 1
ATOM 3117 C C . ASN B 1 142 ? -14.312 -27.125 -2.057 1 83.38 142 ASN B C 1
ATOM 3119 O O . ASN B 1 142 ? -14.547 -28.312 -1.833 1 83.38 142 ASN B O 1
ATOM 3123 N N . GLY B 1 143 ? -13.82 -26.281 -1.083 1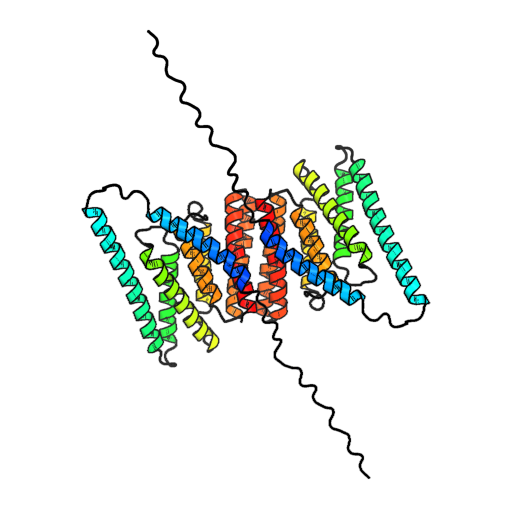 82.62 143 GLY B N 1
ATOM 3124 C CA . GLY B 1 143 ? -13.844 -26.625 0.33 1 82.62 143 GLY B CA 1
ATOM 3125 C C . GLY B 1 143 ? -12.555 -27.266 0.808 1 82.62 143 GLY B C 1
ATOM 3126 O O . GLY B 1 143 ? -12.461 -27.719 1.954 1 82.62 143 GLY B O 1
ATOM 3127 N N . TYR B 1 144 ? -11.539 -27.406 -0.078 1 82.5 144 TYR B N 1
ATOM 3128 C CA . TYR B 1 144 ? -10.25 -27.953 0.344 1 82.5 144 TYR B CA 1
ATOM 3129 C C . TYR B 1 144 ? -9.344 -26.859 0.871 1 82.5 144 TYR B C 1
ATOM 3131 O O . TYR B 1 144 ? -8.883 -26 0.107 1 82.5 144 TYR B O 1
ATOM 3139 N N . GLU B 1 145 ? -9.109 -26.828 2.084 1 78.12 145 GLU B N 1
ATOM 3140 C CA . GLU B 1 145 ? -8.367 -25.734 2.703 1 78.12 145 GLU B CA 1
ATOM 3141 C C . GLU B 1 145 ? -6.867 -25.984 2.67 1 78.12 145 GLU B C 1
ATOM 3143 O O . GLU B 1 145 ? -6.066 -25.062 2.812 1 78.12 145 GLU B O 1
ATOM 3148 N N . GLU B 1 146 ? -6.586 -27.281 2.467 1 78.44 146 GLU B N 1
ATOM 3149 C CA . GLU B 1 146 ? -5.164 -27.609 2.414 1 78.44 146 GLU B CA 1
ATOM 3150 C C . GLU B 1 146 ? -4.492 -26.969 1.205 1 78.44 146 GLU B C 1
ATOM 3152 O O . GLU B 1 146 ? -4.977 -27.094 0.079 1 78.44 146 GLU B O 1
ATOM 3157 N N . GLY B 1 147 ? -3.533 -26.047 1.396 1 81.81 147 GLY B N 1
ATOM 3158 C CA . GLY B 1 147 ? -2.803 -25.406 0.314 1 81.81 147 GLY B CA 1
ATOM 3159 C C . GLY B 1 147 ? -3.146 -23.938 0.145 1 81.81 147 GLY B C 1
ATOM 3160 O O . GLY B 1 147 ? -2.654 -23.281 -0.773 1 81.81 147 GLY B O 1
ATOM 3161 N N . ASP B 1 148 ? -3.943 -23.484 1.065 1 83.06 148 ASP B N 1
ATOM 3162 C CA . ASP B 1 148 ? -4.367 -22.094 0.979 1 83.06 148 ASP B CA 1
ATOM 3163 C C . ASP B 1 148 ? -3.184 -21.141 1.173 1 83.06 148 ASP B C 1
ATOM 3165 O O . ASP B 1 148 ? -3.232 -19.984 0.757 1 83.06 148 ASP B O 1
ATOM 3169 N N . GLU B 1 149 ? -2.131 -21.719 1.704 1 92.31 149 GLU B N 1
ATOM 3170 C CA . GLU B 1 149 ? -0.98 -20.891 2.027 1 92.31 149 GLU B CA 1
ATOM 3171 C C . GLU B 1 149 ? 0.035 -20.875 0.89 1 92.31 149 GLU B C 1
ATOM 3173 O O . GLU B 1 149 ? 0.971 -20.078 0.891 1 92.31 149 GLU B O 1
ATOM 3178 N N . LEU B 1 150 ? -0.181 -21.734 -0.102 1 95.88 150 LEU B N 1
ATOM 3179 C CA . LEU B 1 150 ? 0.835 -21.969 -1.122 1 95.88 150 LEU B CA 1
ATOM 3180 C C . LEU B 1 150 ? 1.144 -20.688 -1.887 1 95.88 150 LEU B C 1
ATOM 3182 O O . LEU B 1 150 ? 2.309 -20.375 -2.15 1 95.88 150 LEU B O 1
ATOM 3186 N N . ILE B 1 151 ? 0.091 -19.984 -2.221 1 97.44 151 ILE B N 1
ATOM 3187 C CA . ILE B 1 151 ? 0.293 -18.766 -2.982 1 97.44 151 ILE B CA 1
ATOM 3188 C C . ILE B 1 151 ? 1.043 -17.734 -2.129 1 97.44 151 ILE B C 1
ATOM 3190 O O . ILE B 1 151 ? 2.021 -17.141 -2.58 1 97.44 151 ILE B O 1
ATOM 3194 N N . ALA B 1 152 ? 0.618 -17.578 -0.894 1 96.75 152 ALA B N 1
ATOM 3195 C CA . ALA B 1 152 ? 1.28 -16.641 0.014 1 96.75 152 ALA B CA 1
ATOM 3196 C C . ALA B 1 152 ? 2.738 -17.031 0.238 1 96.75 152 ALA B C 1
ATOM 3198 O O . ALA B 1 152 ? 3.623 -16.172 0.258 1 96.75 152 ALA B O 1
ATOM 3199 N N . ASP B 1 153 ? 2.969 -18.312 0.351 1 96.94 153 ASP B N 1
ATOM 3200 C CA . ASP B 1 153 ? 4.324 -18.812 0.559 1 96.94 153 ASP B CA 1
ATOM 3201 C C . ASP B 1 153 ? 5.219 -18.484 -0.633 1 96.94 153 ASP B C 1
ATOM 3203 O O . ASP B 1 153 ? 6.367 -18.062 -0.458 1 96.94 153 ASP B O 1
ATOM 3207 N N . LEU B 1 154 ? 4.703 -18.734 -1.751 1 98.38 154 LEU B N 1
ATOM 3208 C CA . LEU B 1 154 ? 5.469 -18.438 -2.957 1 98.38 154 LEU B CA 1
ATOM 3209 C C . LEU B 1 154 ? 5.789 -16.953 -3.045 1 98.38 154 LEU B C 1
ATOM 3211 O O . LEU B 1 154 ? 6.926 -16.562 -3.34 1 98.38 154 LEU B O 1
ATOM 3215 N N . VAL B 1 155 ? 4.797 -16.125 -2.793 1 98.56 155 VAL B N 1
ATOM 3216 C CA . VAL B 1 155 ? 4.984 -14.688 -2.855 1 98.56 155 VAL B CA 1
ATOM 3217 C C . VAL B 1 155 ? 6.035 -14.258 -1.831 1 98.56 155 VAL B C 1
ATOM 3219 O O . VAL B 1 155 ? 6.934 -13.477 -2.146 1 98.56 155 VAL B O 1
ATOM 3222 N N . HIS B 1 156 ? 5.984 -14.766 -0.654 1 98.31 156 HIS B N 1
ATOM 3223 C CA . HIS B 1 156 ? 6.918 -14.422 0.413 1 98.31 156 HIS B CA 1
ATOM 3224 C C . HIS B 1 156 ? 8.352 -14.781 0.026 1 98.31 156 HIS B C 1
ATOM 3226 O O . HIS B 1 156 ? 9.258 -13.953 0.146 1 98.31 156 HIS B O 1
ATOM 3232 N N . LYS B 1 157 ? 8.5 -15.953 -0.439 1 97.44 157 LYS B N 1
ATOM 3233 C CA . LYS B 1 157 ? 9.828 -16.438 -0.809 1 97.44 157 LYS B CA 1
ATOM 3234 C C . LYS B 1 157 ? 10.398 -15.641 -1.975 1 97.44 157 LYS B C 1
ATOM 3236 O O . LYS B 1 157 ? 11.562 -15.234 -1.943 1 97.44 157 LYS B O 1
ATOM 3241 N N . THR B 1 158 ? 9.562 -15.469 -2.936 1 98.5 158 THR B N 1
ATOM 3242 C CA . THR B 1 158 ? 10 -14.766 -4.137 1 98.5 158 THR B CA 1
ATOM 3243 C C . THR B 1 158 ? 10.367 -13.32 -3.814 1 98.5 158 THR B C 1
ATOM 3245 O O . THR B 1 158 ? 11.469 -12.867 -4.145 1 98.5 158 THR B O 1
ATOM 3248 N N . LEU B 1 159 ? 9.484 -12.602 -3.141 1 98.44 159 LEU B N 1
ATOM 3249 C CA . LEU B 1 159 ? 9.758 -11.211 -2.807 1 98.44 159 LEU B CA 1
ATOM 3250 C C . LEU B 1 159 ? 10.906 -11.102 -1.812 1 98.44 159 LEU B C 1
ATOM 3252 O O . LEU B 1 159 ? 11.727 -10.18 -1.902 1 98.44 159 LEU B O 1
ATOM 3256 N N . GLY B 1 160 ? 10.969 -12.023 -0.902 1 97.38 160 GLY B N 1
ATOM 3257 C CA . GLY B 1 160 ? 12.086 -12.039 0.031 1 97.38 160 GLY B CA 1
ATOM 3258 C C . GLY B 1 160 ? 13.438 -12.117 -0.656 1 97.38 160 GLY B C 1
ATOM 3259 O O . GLY B 1 160 ? 14.367 -11.398 -0.289 1 97.38 160 GLY B O 1
ATOM 3260 N N . TYR B 1 161 ? 13.523 -12.945 -1.622 1 97.81 161 TYR B N 1
ATOM 3261 C CA . TYR B 1 161 ? 14.766 -13.078 -2.379 1 97.81 161 TYR B CA 1
ATOM 3262 C C . TYR B 1 161 ? 15.109 -11.766 -3.08 1 97.81 161 TYR B C 1
ATOM 3264 O O . TYR B 1 161 ? 16.234 -11.266 -2.953 1 97.81 161 TYR B O 1
ATOM 3272 N N . TRP B 1 162 ? 14.18 -11.203 -3.768 1 97.25 162 TRP B N 1
ATOM 3273 C CA . TRP B 1 162 ? 14.453 -10.062 -4.633 1 97.25 162 TRP B CA 1
ATOM 3274 C C . TRP B 1 162 ? 14.719 -8.805 -3.809 1 97.25 162 TRP B C 1
ATOM 3276 O O . TRP B 1 162 ? 15.555 -7.977 -4.18 1 97.25 162 TRP B O 1
ATOM 3286 N N . LEU B 1 163 ? 13.984 -8.633 -2.672 1 96.25 163 LEU B N 1
ATOM 3287 C CA . LEU B 1 163 ? 14.234 -7.492 -1.794 1 96.25 163 LEU B CA 1
ATOM 3288 C C . LEU B 1 163 ? 15.664 -7.504 -1.272 1 96.25 163 LEU B C 1
ATOM 3290 O O . LEU B 1 163 ? 16.234 -6.449 -1.001 1 96.25 163 LEU B O 1
ATOM 3294 N N . ASN B 1 164 ? 16.234 -8.711 -1.23 1 94.25 164 ASN B N 1
ATOM 3295 C CA . ASN B 1 164 ? 17.609 -8.852 -0.732 1 94.25 164 ASN B CA 1
ATOM 3296 C C . ASN B 1 164 ? 18.625 -8.812 -1.868 1 94.25 164 ASN B C 1
ATOM 3298 O O . ASN B 1 164 ? 19.812 -8.602 -1.633 1 94.25 164 ASN B O 1
ATOM 3302 N N . ALA B 1 165 ? 18.188 -9.055 -3.051 1 93.75 165 ALA B N 1
ATOM 3303 C CA . ALA B 1 165 ? 19.062 -9 -4.211 1 93.75 165 ALA B CA 1
ATOM 3304 C C . ALA B 1 165 ? 19.188 -7.574 -4.742 1 93.75 165 ALA B C 1
ATOM 3306 O O . ALA B 1 165 ? 18.828 -7.289 -5.883 1 93.75 165 ALA B O 1
ATOM 3307 N N . ARG B 1 166 ? 19.828 -6.676 -4.059 1 89.56 166 ARG B N 1
ATOM 3308 C CA . ARG B 1 166 ? 19.812 -5.227 -4.25 1 89.56 166 ARG B CA 1
ATOM 3309 C C . ARG B 1 166 ? 20.391 -4.852 -5.613 1 89.56 166 ARG B C 1
ATOM 3311 O O . ARG B 1 166 ? 19.922 -3.91 -6.25 1 89.56 166 ARG B O 1
ATOM 3318 N N . THR B 1 167 ? 21.266 -5.629 -6.129 1 92 167 THR B N 1
ATOM 3319 C CA . THR B 1 167 ? 21.922 -5.32 -7.398 1 92 167 THR B CA 1
ATOM 3320 C C . THR B 1 167 ? 20.984 -5.621 -8.57 1 92 167 THR B C 1
ATOM 3322 O O . THR B 1 167 ? 21.094 -5.004 -9.633 1 92 167 THR B O 1
ATOM 3325 N N . HIS B 1 168 ? 20.062 -6.492 -8.336 1 94.5 168 HIS B N 1
ATOM 3326 C CA . HIS B 1 168 ? 19.219 -6.953 -9.438 1 94.5 168 HIS B CA 1
ATOM 3327 C C . HIS B 1 168 ? 17.797 -6.445 -9.297 1 94.5 168 HIS B C 1
ATOM 3329 O O . HIS B 1 168 ? 17.016 -6.477 -10.258 1 94.5 168 HIS B O 1
ATOM 3335 N N . PHE B 1 169 ? 17.484 -5.934 -8.164 1 95.38 169 PHE B N 1
ATOM 3336 C CA . PHE B 1 169 ? 16.125 -5.488 -7.898 1 95.38 169 PHE B CA 1
ATOM 3337 C C . PHE B 1 169 ? 15.922 -4.051 -8.367 1 95.38 169 PHE B C 1
ATOM 3339 O O . PHE B 1 169 ? 15.836 -3.131 -7.555 1 95.38 169 PHE B O 1
ATOM 3346 N N . ASN B 1 170 ? 15.812 -3.951 -9.648 1 92.56 170 ASN B N 1
ATOM 3347 C CA . ASN B 1 170 ? 15.602 -2.658 -10.289 1 92.56 170 ASN B CA 1
ATOM 3348 C C . ASN B 1 170 ? 14.812 -2.795 -11.586 1 92.56 170 ASN B C 1
ATOM 3350 O O . ASN B 1 170 ? 14.57 -3.908 -12.055 1 92.56 170 ASN B O 1
ATOM 3354 N N . GLU B 1 171 ? 14.453 -1.689 -12.172 1 89.5 171 GLU B N 1
ATOM 3355 C CA . GLU B 1 171 ? 13.508 -1.666 -13.281 1 89.5 171 GLU B CA 1
ATOM 3356 C C . GLU B 1 171 ? 14.148 -2.195 -14.562 1 89.5 171 GLU B C 1
ATOM 3358 O O . GLU B 1 171 ? 13.445 -2.553 -15.508 1 89.5 171 GLU B O 1
ATOM 3363 N N . TRP B 1 172 ? 15.422 -2.314 -14.57 1 89.88 172 TRP B N 1
ATOM 3364 C CA . TRP B 1 172 ? 16.109 -2.68 -15.805 1 89.88 172 TRP B CA 1
ATOM 3365 C C . TRP B 1 172 ? 16.484 -4.16 -15.797 1 89.88 172 TRP B C 1
ATOM 3367 O O . TRP B 1 172 ? 16.922 -4.695 -16.812 1 89.88 172 TRP B O 1
ATOM 3377 N N . ASP B 1 173 ? 16.344 -4.754 -14.719 1 94.31 173 ASP B N 1
ATOM 3378 C CA . ASP B 1 173 ? 16.703 -6.164 -14.609 1 94.31 173 ASP B CA 1
ATOM 3379 C C . ASP B 1 173 ? 15.633 -7.051 -15.258 1 94.31 173 ASP B C 1
ATOM 3381 O O . ASP B 1 173 ? 14.477 -7.039 -14.844 1 94.31 173 ASP B O 1
ATOM 3385 N N . ARG B 1 174 ? 16.047 -7.785 -16.172 1 94.19 174 ARG B N 1
ATOM 3386 C CA . ARG B 1 174 ? 15.125 -8.602 -16.938 1 94.19 174 ARG B CA 1
ATOM 3387 C C . ARG B 1 174 ? 14.508 -9.695 -16.078 1 94.19 174 ARG B C 1
ATOM 3389 O O . ARG B 1 174 ? 13.328 -10.016 -16.234 1 94.19 174 ARG B O 1
ATOM 3396 N N . ALA B 1 175 ? 15.297 -10.289 -15.305 1 96.31 175 ALA B N 1
ATOM 3397 C CA . ALA B 1 175 ? 14.812 -11.383 -14.469 1 96.31 175 ALA B CA 1
ATOM 3398 C C . ALA B 1 175 ? 13.75 -10.891 -13.484 1 96.31 175 ALA B C 1
ATOM 3400 O O . ALA B 1 175 ? 12.695 -11.523 -13.336 1 96.31 175 ALA B O 1
ATOM 3401 N N . TRP B 1 176 ? 13.984 -9.75 -12.93 1 97.56 176 TRP B N 1
ATOM 3402 C CA . TRP B 1 176 ? 12.992 -9.172 -12.031 1 97.56 176 TRP B CA 1
ATOM 3403 C C . TRP B 1 176 ? 11.742 -8.75 -12.797 1 97.56 176 TRP B C 1
ATOM 3405 O O . TRP B 1 176 ? 10.617 -9.008 -12.359 1 97.56 176 TRP B O 1
ATOM 3415 N N . ALA B 1 177 ? 11.945 -8.164 -13.891 1 97.12 177 ALA B N 1
ATOM 3416 C CA . ALA B 1 177 ? 10.805 -7.738 -14.695 1 97.12 177 ALA B CA 1
ATOM 3417 C C . ALA B 1 177 ? 9.891 -8.914 -15.016 1 97.12 177 ALA B C 1
ATOM 3419 O O . ALA B 1 177 ? 8.664 -8.797 -14.938 1 97.12 177 ALA B O 1
ATOM 3420 N N . HIS B 1 178 ? 10.484 -9.945 -15.352 1 97.75 178 HIS B N 1
ATOM 3421 C CA . HIS B 1 178 ? 9.695 -11.133 -15.641 1 97.75 178 HIS B CA 1
ATOM 3422 C C . HIS B 1 178 ? 9.016 -11.672 -14.383 1 97.75 178 HIS B C 1
ATOM 3424 O O . HIS B 1 178 ? 7.836 -12.023 -14.406 1 97.75 178 HIS B O 1
ATOM 3430 N N . THR B 1 179 ? 9.75 -11.789 -13.289 1 98.38 179 THR B N 1
ATOM 3431 C CA . THR B 1 179 ? 9.188 -12.234 -12.016 1 98.38 179 THR B CA 1
ATOM 3432 C C . THR B 1 179 ? 7.992 -11.367 -11.633 1 98.38 179 THR B C 1
ATOM 3434 O O . THR B 1 179 ? 6.949 -11.891 -11.219 1 98.38 179 THR B O 1
ATOM 3437 N N . ARG B 1 180 ? 8.164 -10.078 -11.789 1 98.12 180 ARG B N 1
ATOM 3438 C CA . ARG B 1 180 ? 7.09 -9.141 -11.484 1 98.12 180 ARG B CA 1
ATOM 3439 C C . ARG B 1 180 ? 5.855 -9.43 -12.336 1 98.12 180 ARG B C 1
ATOM 3441 O O . ARG B 1 180 ? 4.734 -9.438 -11.828 1 98.12 180 ARG B O 1
ATOM 3448 N N . THR B 1 181 ? 6.043 -9.688 -13.531 1 97.88 181 THR B N 1
ATOM 3449 C CA . THR B 1 181 ? 4.945 -10 -14.445 1 97.88 181 THR B CA 1
ATOM 3450 C C . THR B 1 181 ? 4.23 -11.273 -14 1 97.88 181 THR B C 1
ATOM 3452 O O . THR B 1 181 ? 3 -11.32 -13.969 1 97.88 181 THR B O 1
ATOM 3455 N N . VAL B 1 182 ? 4.984 -12.242 -13.703 1 98.44 182 VAL B N 1
ATOM 3456 C CA . VAL B 1 182 ? 4.414 -13.516 -13.273 1 98.44 182 VAL B CA 1
ATOM 3457 C C . VAL B 1 182 ? 3.594 -13.312 -12 1 98.44 182 VAL B C 1
ATOM 3459 O O . VAL B 1 182 ? 2.463 -13.797 -11.898 1 98.44 182 VAL B O 1
ATOM 3462 N N . LEU B 1 183 ? 4.152 -12.586 -11.039 1 98.62 183 LEU B N 1
ATOM 3463 C CA . LEU B 1 183 ? 3.445 -12.312 -9.789 1 98.62 183 LEU B CA 1
ATOM 3464 C C . LEU B 1 183 ? 2.135 -11.578 -10.055 1 98.62 183 LEU B C 1
ATOM 3466 O O . LEU B 1 183 ? 1.095 -11.945 -9.5 1 98.62 183 LEU B O 1
ATOM 3470 N N . VAL B 1 184 ? 2.178 -10.602 -10.898 1 98.5 184 VAL B N 1
ATOM 3471 C CA . VAL B 1 184 ? 0.99 -9.82 -11.227 1 98.5 184 VAL B CA 1
ATOM 3472 C C . VAL B 1 184 ? -0.079 -10.727 -11.828 1 98.5 184 VAL B C 1
ATOM 3474 O O . VAL B 1 184 ? -1.241 -10.688 -11.414 1 98.5 184 VAL B O 1
ATOM 3477 N N . ASP B 1 185 ? 0.335 -11.531 -12.703 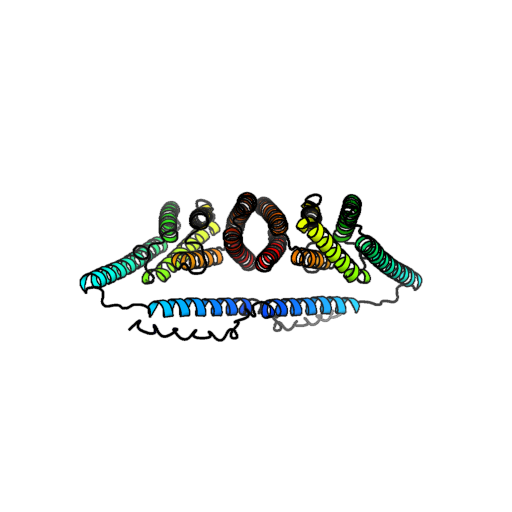1 97.75 185 ASP B N 1
ATOM 3478 C CA . ASP B 1 185 ? -0.609 -12.43 -13.359 1 97.75 185 ASP B CA 1
ATOM 3479 C C . ASP B 1 185 ? -1.191 -13.438 -12.375 1 97.75 185 ASP B C 1
ATOM 3481 O O . ASP B 1 185 ? -2.385 -13.742 -12.414 1 97.75 185 ASP B O 1
ATOM 3485 N N . MET B 1 186 ? -0.359 -13.922 -11.547 1 98.31 186 MET B N 1
ATOM 3486 C CA . MET B 1 186 ? -0.833 -14.836 -10.508 1 98.31 186 MET B CA 1
ATOM 3487 C C . MET B 1 186 ? -1.88 -14.164 -9.625 1 98.31 186 MET B C 1
ATOM 3489 O O . MET B 1 186 ? -2.965 -14.711 -9.414 1 98.31 186 MET B O 1
ATOM 3493 N N . LEU B 1 187 ? -1.582 -13 -9.172 1 98.38 187 LEU B N 1
ATOM 3494 C CA . LEU B 1 187 ? -2.439 -12.289 -8.227 1 98.38 187 LEU B CA 1
ATOM 3495 C C . LEU B 1 187 ? -3.775 -11.93 -8.867 1 98.38 187 LEU B C 1
ATOM 3497 O O . LEU B 1 187 ? -4.816 -11.969 -8.211 1 98.38 187 LEU B O 1
ATOM 3501 N N . ARG B 1 188 ? -3.812 -11.711 -10.078 1 97.56 188 ARG B N 1
ATOM 3502 C CA . ARG B 1 188 ? -5.02 -11.336 -10.805 1 97.56 188 ARG B CA 1
ATOM 3503 C C . ARG B 1 188 ? -5.938 -12.531 -11 1 97.56 188 ARG B C 1
ATOM 3505 O O . ARG B 1 188 ? -7.109 -12.375 -11.359 1 97.56 188 ARG B O 1
ATOM 3512 N N . ASN B 1 189 ? -5.406 -13.688 -10.773 1 95.81 189 ASN B N 1
ATOM 3513 C CA . ASN B 1 189 ? -6.199 -14.883 -11.031 1 95.81 189 ASN B CA 1
ATOM 3514 C C . ASN B 1 189 ? -6.684 -15.523 -9.734 1 95.81 189 ASN B C 1
ATOM 3516 O O . ASN B 1 189 ? -7.301 -16.594 -9.758 1 95.81 189 ASN B O 1
ATOM 3520 N N . ILE B 1 190 ? -6.344 -14.906 -8.625 1 96.88 190 ILE B N 1
ATOM 3521 C CA . ILE B 1 190 ? -6.895 -15.383 -7.359 1 96.88 190 ILE B CA 1
ATOM 3522 C C . ILE B 1 190 ? -8.367 -15.008 -7.266 1 96.88 190 ILE B C 1
ATOM 3524 O O . ILE B 1 190 ? -8.742 -13.859 -7.535 1 96.88 190 ILE B O 1
ATOM 3528 N N . THR B 1 191 ? -9.219 -15.914 -6.844 1 94.12 191 THR B N 1
ATOM 3529 C CA . THR B 1 191 ? -10.656 -15.664 -6.801 1 94.12 191 THR B CA 1
ATOM 3530 C C . THR B 1 191 ? -11.172 -15.719 -5.367 1 94.12 191 THR B C 1
ATOM 3532 O O . THR B 1 191 ? -12.258 -15.203 -5.07 1 94.12 191 THR B O 1
ATOM 3535 N N . SER B 1 192 ? -10.516 -16.359 -4.496 1 92.75 192 SER B N 1
ATOM 3536 C CA . SER B 1 192 ? -10.906 -16.438 -3.09 1 92.75 192 SER B CA 1
ATOM 3537 C C . SER B 1 192 ? -10.547 -15.156 -2.344 1 92.75 192 SER B C 1
ATOM 3539 O O . SER B 1 192 ? -9.375 -14.797 -2.254 1 92.75 192 SER B O 1
ATOM 3541 N N . VAL B 1 193 ? -11.555 -14.508 -1.766 1 91.44 193 VAL B N 1
ATOM 3542 C CA . VAL B 1 193 ? -11.352 -13.273 -1.02 1 91.44 193 VAL B CA 1
ATOM 3543 C C . VAL B 1 193 ? -10.391 -13.516 0.139 1 91.44 193 VAL B C 1
ATOM 3545 O O . VAL B 1 193 ? -9.492 -12.703 0.393 1 91.44 193 VAL B O 1
ATOM 3548 N N . LYS B 1 194 ? -10.531 -14.641 0.709 1 89.69 194 LYS B N 1
ATOM 3549 C CA . LYS B 1 194 ? -9.672 -14.992 1.836 1 89.69 194 LYS B CA 1
ATOM 3550 C C . LYS B 1 194 ? -8.211 -15.055 1.412 1 89.69 194 LYS B C 1
ATOM 3552 O O . LYS B 1 194 ? -7.332 -14.539 2.105 1 89.69 194 LYS B O 1
ATOM 3557 N N . THR B 1 195 ? -7.973 -15.672 0.301 1 94.25 195 THR B N 1
ATOM 3558 C CA . THR B 1 195 ? -6.609 -15.789 -0.205 1 94.25 195 THR B CA 1
ATOM 3559 C C . THR B 1 195 ? -6.043 -14.422 -0.559 1 94.25 195 THR B C 1
ATOM 3561 O O . THR B 1 195 ? -4.887 -14.117 -0.253 1 94.25 195 THR B O 1
ATOM 3564 N N . ILE B 1 196 ? -6.883 -13.586 -1.179 1 96.31 196 ILE B N 1
ATOM 3565 C CA . ILE B 1 196 ? -6.441 -12.25 -1.559 1 96.31 196 ILE B CA 1
ATOM 3566 C C . ILE B 1 196 ? -6.039 -11.469 -0.312 1 96.31 196 ILE B C 1
ATOM 3568 O O . ILE B 1 196 ? -4.969 -10.859 -0.275 1 96.31 196 ILE B O 1
ATOM 3572 N N . ILE B 1 197 ? -6.844 -11.523 0.716 1 94.69 197 ILE B N 1
ATOM 3573 C CA . ILE B 1 197 ? -6.602 -10.766 1.941 1 94.69 197 ILE B CA 1
ATOM 3574 C C . ILE B 1 197 ? -5.328 -11.281 2.615 1 94.69 197 ILE B C 1
ATOM 3576 O O . ILE B 1 197 ? -4.52 -10.492 3.107 1 94.69 197 ILE B O 1
ATOM 3580 N N . ASN B 1 198 ? -5.16 -12.547 2.576 1 94.06 198 ASN B N 1
ATOM 3581 C CA . ASN B 1 198 ? -3.971 -13.133 3.186 1 94.06 198 ASN B CA 1
ATOM 3582 C C . ASN B 1 198 ? -2.697 -12.688 2.471 1 94.06 198 ASN B C 1
ATOM 3584 O O . ASN B 1 198 ? -1.706 -12.344 3.115 1 94.06 198 ASN B O 1
ATOM 3588 N N . VAL B 1 199 ? -2.736 -12.781 1.22 1 97.75 199 VAL B N 1
ATOM 3589 C CA . VAL B 1 199 ? -1.569 -12.375 0.443 1 97.75 199 VAL B CA 1
ATOM 3590 C C . VAL B 1 199 ? -1.32 -10.883 0.626 1 97.75 199 VAL B C 1
ATOM 3592 O O . VAL B 1 199 ? -0.175 -10.445 0.776 1 97.75 199 VAL B O 1
ATOM 3595 N N . LYS B 1 200 ? -2.334 -10.117 0.585 1 97.5 200 LYS B N 1
ATOM 3596 C CA . LYS B 1 200 ? -2.221 -8.68 0.789 1 97.5 200 LYS B CA 1
ATOM 3597 C C . LYS B 1 200 ? -1.632 -8.359 2.16 1 97.5 200 LYS B C 1
ATOM 3599 O O . LYS B 1 200 ? -0.784 -7.477 2.289 1 97.5 200 LYS B O 1
ATOM 3604 N N . HIS B 1 201 ? -2.131 -9.047 3.174 1 96.75 201 HIS B N 1
ATOM 3605 C CA . HIS B 1 201 ? -1.589 -8.898 4.52 1 96.75 201 HIS B CA 1
ATOM 3606 C C . HIS B 1 201 ? -0.095 -9.203 4.551 1 96.75 201 HIS B C 1
ATOM 3608 O O . HIS B 1 201 ? 0.675 -8.484 5.195 1 96.75 201 HIS B O 1
ATOM 3614 N N . LEU B 1 202 ? 0.237 -10.203 3.889 1 97.19 202 LEU B N 1
ATOM 3615 C CA . LEU B 1 202 ? 1.642 -10.594 3.803 1 97.19 202 LEU B CA 1
ATOM 3616 C C . LEU B 1 202 ? 2.475 -9.477 3.18 1 97.19 202 LEU B C 1
ATOM 3618 O O . LEU B 1 202 ? 3.512 -9.094 3.725 1 97.19 202 LEU B O 1
ATOM 3622 N N . ILE B 1 203 ? 2.033 -8.977 2.088 1 98.19 203 ILE B N 1
ATOM 3623 C CA . ILE B 1 203 ? 2.77 -7.945 1.367 1 98.19 203 ILE B CA 1
ATOM 3624 C C . ILE B 1 203 ? 2.846 -6.68 2.217 1 98.19 203 ILE B C 1
ATOM 3626 O O . ILE B 1 203 ? 3.896 -6.039 2.295 1 98.19 203 ILE B O 1
ATOM 3630 N N . ALA B 1 204 ? 1.744 -6.336 2.852 1 96.94 204 ALA B N 1
ATOM 3631 C CA . ALA B 1 204 ? 1.723 -5.176 3.74 1 96.94 204 ALA B CA 1
ATOM 3632 C C . ALA B 1 204 ? 2.715 -5.344 4.887 1 96.94 204 ALA B C 1
ATOM 3634 O O . ALA B 1 204 ? 3.395 -4.391 5.273 1 96.94 204 ALA B O 1
ATOM 3635 N N . SER B 1 205 ? 2.773 -6.516 5.398 1 96.62 205 SER B N 1
ATOM 3636 C CA . SER B 1 205 ? 3.721 -6.809 6.465 1 96.62 205 SER B CA 1
ATOM 3637 C C . SER B 1 205 ? 5.16 -6.672 5.98 1 96.62 205 SER B C 1
ATOM 3639 O O . SER B 1 205 ? 6.004 -6.105 6.68 1 96.62 205 SER B O 1
ATOM 3641 N N . MET B 1 206 ? 5.418 -7.16 4.863 1 97.25 206 MET B N 1
ATOM 3642 C CA . MET B 1 206 ? 6.754 -7.039 4.285 1 97.25 206 MET B CA 1
ATOM 3643 C C . MET B 1 206 ? 7.113 -5.578 4.043 1 97.25 206 MET B C 1
ATOM 3645 O O . MET B 1 206 ? 8.258 -5.176 4.234 1 97.25 206 MET B O 1
ATOM 3649 N N . LEU B 1 207 ? 6.141 -4.809 3.574 1 97.56 207 LEU B N 1
ATOM 3650 C CA . LEU B 1 207 ? 6.348 -3.381 3.354 1 97.56 207 LEU B CA 1
ATOM 3651 C C . LEU B 1 207 ? 6.711 -2.678 4.656 1 97.56 207 LEU B C 1
ATOM 3653 O O . LEU B 1 207 ? 7.633 -1.861 4.691 1 97.56 207 LEU B O 1
ATOM 3657 N N . THR B 1 208 ? 5.988 -3.031 5.742 1 95.69 208 THR B N 1
ATOM 3658 C CA . THR B 1 208 ? 6.262 -2.451 7.051 1 95.69 208 THR B CA 1
ATOM 3659 C C . THR B 1 208 ? 7.695 -2.742 7.484 1 95.69 208 THR B C 1
ATOM 3661 O O . THR B 1 208 ? 8.398 -1.848 7.957 1 95.69 208 THR B O 1
ATOM 3664 N N . GLU B 1 209 ? 8.094 -3.926 7.27 1 95.12 209 GLU B N 1
ATOM 3665 C CA . GLU B 1 209 ? 9.453 -4.324 7.621 1 95.12 209 GLU B CA 1
ATOM 3666 C C . GLU B 1 209 ? 10.484 -3.6 6.754 1 95.12 209 GLU B C 1
ATOM 3668 O O . GLU B 1 209 ? 11.5 -3.117 7.258 1 95.12 209 GLU B O 1
ATOM 3673 N N . LEU B 1 210 ? 10.234 -3.549 5.535 1 95.94 210 LEU B N 1
ATOM 3674 C CA . LEU B 1 210 ? 11.125 -2.871 4.602 1 95.94 210 LEU B CA 1
ATOM 3675 C C . LEU B 1 210 ? 11.312 -1.409 4.992 1 95.94 210 LEU B C 1
ATOM 3677 O O . LEU B 1 210 ? 12.438 -0.906 5.008 1 95.94 210 LEU B O 1
ATOM 3681 N N . LEU B 1 211 ? 10.242 -0.754 5.281 1 95.19 211 LEU B N 1
ATOM 3682 C CA . LEU B 1 211 ? 10.289 0.665 5.621 1 95.19 211 LEU B CA 1
ATOM 3683 C C . LEU B 1 211 ? 11.039 0.89 6.926 1 95.19 211 LEU B C 1
ATOM 3685 O O . LEU B 1 211 ? 11.789 1.858 7.055 1 95.19 211 LEU B O 1
ATOM 3689 N N . SER B 1 212 ? 10.789 -0.037 7.922 1 93.06 212 SER B N 1
ATOM 3690 C CA . SER B 1 212 ? 11.555 0.024 9.164 1 93.06 212 SER B CA 1
ATOM 3691 C C . SER B 1 212 ? 13.055 -0.093 8.891 1 93.06 212 SER B C 1
ATOM 3693 O O . SER B 1 212 ? 13.852 0.667 9.445 1 93.06 212 SER B O 1
ATOM 3695 N N . TYR B 1 213 ? 13.383 -1.007 8.055 1 91.75 213 TYR B N 1
ATOM 3696 C CA . TYR B 1 213 ? 14.773 -1.212 7.676 1 91.75 213 TYR B CA 1
ATOM 3697 C C . TYR B 1 213 ? 15.328 0.011 6.957 1 91.75 213 TYR B C 1
ATOM 3699 O O . TYR B 1 213 ? 16.453 0.453 7.242 1 91.75 213 TYR B O 1
ATOM 3707 N N . THR B 1 214 ? 14.609 0.533 6.012 1 90.44 214 THR B N 1
ATOM 3708 C CA . THR B 1 214 ? 15.016 1.7 5.238 1 90.44 214 THR B CA 1
ATOM 3709 C C . THR B 1 214 ? 15.266 2.898 6.152 1 90.44 214 THR B C 1
ATOM 3711 O O . THR B 1 214 ? 16.234 3.641 5.965 1 90.44 214 THR B O 1
ATOM 3714 N N . ALA B 1 215 ? 14.375 3.092 7.121 1 88.25 215 ALA B N 1
ATOM 3715 C CA . ALA B 1 215 ? 14.508 4.191 8.07 1 88.25 215 ALA B CA 1
ATOM 3716 C C . ALA B 1 215 ? 15.789 4.047 8.898 1 88.25 215 ALA B C 1
ATOM 3718 O O . ALA B 1 215 ? 16.469 5.035 9.172 1 88.25 215 ALA B O 1
ATOM 3719 N N . LYS B 1 216 ? 16.156 2.873 9.234 1 88.88 216 LYS B N 1
ATOM 3720 C CA . LYS B 1 216 ? 17.297 2.592 10.086 1 88.88 216 LYS B CA 1
ATOM 3721 C C . LYS B 1 216 ? 18.609 2.684 9.305 1 88.88 216 LYS B C 1
ATOM 3723 O O . LYS B 1 216 ? 19.578 3.268 9.781 1 88.88 216 LYS B O 1
ATOM 3728 N N . GLU B 1 217 ? 18.719 2.111 8.078 1 85.88 217 GLU B N 1
ATOM 3729 C CA . GLU B 1 217 ? 19.938 1.991 7.297 1 85.88 217 GLU B CA 1
ATOM 3730 C C . GLU B 1 217 ? 20.203 3.258 6.488 1 85.88 217 GLU B C 1
ATOM 3732 O O . GLU B 1 217 ? 21.344 3.518 6.09 1 85.88 217 GLU B O 1
ATOM 3737 N N . GLY B 1 218 ? 19.188 4 6.184 1 83.12 218 GLY B N 1
ATOM 3738 C CA . GLY B 1 218 ? 19.359 5.207 5.387 1 83.12 218 GLY B CA 1
ATOM 3739 C C . GLY B 1 218 ? 19.516 4.926 3.906 1 83.12 218 GLY B C 1
ATOM 3740 O O . GLY B 1 218 ? 19.906 5.805 3.141 1 83.12 218 GLY B O 1
ATOM 3741 N N . SER B 1 219 ? 19.344 3.676 3.418 1 81.12 219 SER B N 1
ATOM 3742 C CA . SER B 1 219 ? 19.375 3.322 2.002 1 81.12 219 SER B CA 1
ATOM 3743 C C . SER B 1 219 ? 18.062 3.658 1.314 1 81.12 219 SER B C 1
ATOM 3745 O O . SER B 1 219 ? 17.297 2.762 0.962 1 81.12 219 SER B O 1
ATOM 3747 N N . TYR B 1 220 ? 17.891 4.836 0.953 1 83.38 220 TYR B N 1
ATOM 3748 C CA . TYR B 1 220 ? 16.578 5.328 0.554 1 83.38 220 TYR B CA 1
ATOM 3749 C C . TYR B 1 220 ? 16.266 4.945 -0.888 1 83.38 220 TYR B C 1
ATOM 3751 O O . TYR B 1 220 ? 15.148 4.551 -1.202 1 83.38 220 TYR B O 1
ATOM 3759 N N . ALA B 1 221 ? 17.281 4.93 -1.718 1 85.69 221 ALA B N 1
ATOM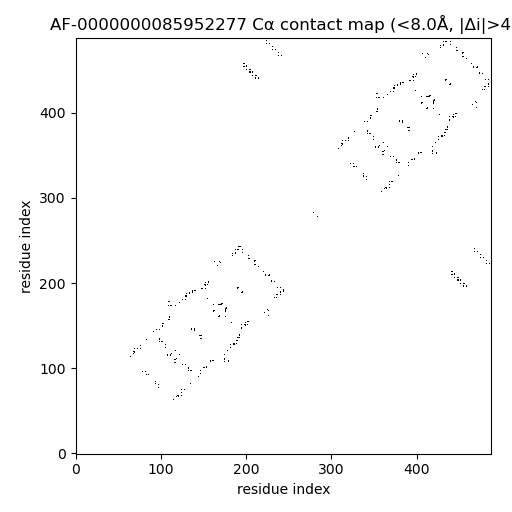 3760 C CA . ALA B 1 221 ? 17 4.645 -3.121 1 85.69 221 ALA B CA 1
ATOM 3761 C C . ALA B 1 221 ? 16.438 3.236 -3.291 1 85.69 221 ALA B C 1
ATOM 3763 O O . ALA B 1 221 ? 15.391 3.051 -3.92 1 85.69 221 ALA B O 1
ATOM 3764 N N . HIS B 1 222 ? 17.062 2.311 -2.688 1 89.5 222 HIS B N 1
ATOM 3765 C CA . HIS B 1 222 ? 16.609 0.929 -2.742 1 89.5 222 HIS B CA 1
ATOM 3766 C C . HIS B 1 222 ? 15.266 0.77 -2.035 1 89.5 222 HIS B C 1
ATOM 3768 O O . HIS B 1 222 ? 14.359 0.104 -2.549 1 89.5 222 HIS B O 1
ATOM 3774 N N . GLY B 1 223 ? 15.148 1.423 -0.944 1 91.81 223 GLY B N 1
ATOM 3775 C CA . GLY B 1 223 ? 13.922 1.341 -0.177 1 91.81 223 GLY B CA 1
ATOM 3776 C C . GLY B 1 223 ? 12.719 1.915 -0.91 1 91.81 223 GLY B C 1
ATOM 3777 O O . GLY B 1 223 ? 11.633 1.346 -0.867 1 91.81 223 GLY B O 1
ATOM 3778 N N . VAL B 1 224 ? 12.961 2.98 -1.585 1 92.12 224 VAL B N 1
ATOM 3779 C CA . VAL B 1 224 ? 11.875 3.656 -2.299 1 92.12 224 VAL B CA 1
ATOM 3780 C C . VAL B 1 224 ? 11.398 2.787 -3.459 1 92.12 224 VAL B C 1
ATOM 3782 O O . VAL B 1 224 ? 10.203 2.551 -3.613 1 92.12 224 VAL B O 1
ATOM 3785 N N . TYR B 1 225 ? 12.336 2.275 -4.215 1 94.19 225 TYR B N 1
ATOM 3786 C CA . TYR B 1 225 ? 11.961 1.405 -5.324 1 94.19 225 TYR B CA 1
ATOM 3787 C C . TYR B 1 225 ? 11.25 0.154 -4.82 1 94.19 225 TYR B C 1
ATOM 3789 O O . TYR B 1 225 ? 10.211 -0.238 -5.355 1 94.19 225 TYR B O 1
ATOM 3797 N N . ALA B 1 226 ? 11.828 -0.442 -3.824 1 95.81 226 ALA B N 1
ATOM 3798 C CA . ALA B 1 226 ? 11.258 -1.659 -3.258 1 95.81 226 ALA B CA 1
ATOM 3799 C C . ALA B 1 226 ? 9.836 -1.412 -2.75 1 95.81 226 ALA B C 1
ATOM 3801 O O . ALA B 1 226 ? 8.938 -2.223 -2.984 1 95.81 226 ALA B O 1
ATOM 3802 N N . SER B 1 227 ? 9.672 -0.31 -2.064 1 95.25 227 SER B N 1
ATOM 3803 C CA . SER B 1 227 ? 8.352 0.022 -1.544 1 95.25 227 SER B CA 1
ATOM 3804 C C . SER B 1 227 ? 7.344 0.216 -2.674 1 95.25 227 SER B C 1
ATOM 3806 O O . SER B 1 227 ? 6.195 -0.217 -2.57 1 95.25 227 SER B O 1
ATOM 3808 N N . GLU B 1 228 ? 7.738 0.809 -3.699 1 95.94 228 GLU B N 1
ATOM 3809 C CA . GLU B 1 228 ? 6.875 1.015 -4.859 1 95.94 228 GLU B CA 1
ATOM 3810 C C . GLU B 1 228 ? 6.43 -0.316 -5.461 1 95.94 228 GLU B C 1
ATOM 3812 O O . GLU B 1 228 ? 5.266 -0.473 -5.84 1 95.94 228 GLU B O 1
ATOM 3817 N N . GLN B 1 229 ? 7.352 -1.195 -5.555 1 97.19 229 GLN B N 1
ATOM 3818 C CA . GLN B 1 229 ? 7.031 -2.502 -6.121 1 97.19 229 GLN B CA 1
ATOM 3819 C C . GLN B 1 229 ? 6.02 -3.244 -5.254 1 97.19 229 GLN B C 1
ATOM 3821 O O . GLN B 1 229 ? 5.066 -3.832 -5.77 1 97.19 229 GLN B O 1
ATOM 3826 N N . LEU B 1 230 ? 6.191 -3.223 -3.986 1 97.88 230 LEU B N 1
ATOM 3827 C CA . LEU B 1 230 ? 5.27 -3.893 -3.074 1 97.88 230 LEU B CA 1
ATOM 3828 C C . LEU B 1 230 ? 3.893 -3.238 -3.115 1 97.88 230 LEU B C 1
ATOM 3830 O O . LEU B 1 230 ? 2.871 -3.93 -3.129 1 97.88 230 LEU B O 1
ATOM 3834 N N . GLU B 1 231 ? 3.869 -1.928 -3.164 1 96.88 231 GLU B N 1
ATOM 3835 C CA . GLU B 1 231 ? 2.613 -1.188 -3.246 1 96.88 231 GLU B CA 1
ATOM 3836 C C . GLU B 1 231 ? 1.86 -1.521 -4.531 1 96.88 231 GLU B C 1
ATOM 3838 O O . GLU B 1 231 ? 0.63 -1.594 -4.535 1 96.88 231 GLU B O 1
ATOM 3843 N N . HIS B 1 232 ? 2.625 -1.644 -5.516 1 96.31 232 HIS B N 1
ATOM 3844 C CA . HIS B 1 232 ? 2.008 -2.014 -6.785 1 96.31 232 HIS B CA 1
ATOM 3845 C C . HIS B 1 232 ? 1.296 -3.357 -6.68 1 96.31 232 HIS B C 1
ATOM 3847 O O . HIS B 1 232 ? 0.157 -3.498 -7.133 1 96.31 232 HIS B O 1
ATOM 3853 N N . LEU B 1 233 ? 1.936 -4.27 -6.133 1 98.06 233 LEU B N 1
ATOM 3854 C CA . LEU B 1 233 ? 1.325 -5.586 -5.965 1 98.06 233 LEU B CA 1
ATOM 3855 C C . LEU B 1 233 ? 0.098 -5.5 -5.062 1 98.06 233 LEU B C 1
ATOM 3857 O O . LEU B 1 233 ? -0.909 -6.168 -5.316 1 98.06 233 LEU B O 1
ATOM 3861 N N . GLU B 1 234 ? 0.158 -4.695 -4 1 97.12 234 GLU B N 1
ATOM 3862 C CA . GLU B 1 234 ? -1.001 -4.473 -3.143 1 97.12 234 GLU B CA 1
ATOM 3863 C C . GLU B 1 234 ? -2.178 -3.914 -3.938 1 97.12 234 GLU B C 1
ATOM 3865 O O . GLU B 1 234 ? -3.32 -4.328 -3.74 1 97.12 234 GLU B O 1
ATOM 3870 N N . SER B 1 235 ? -1.838 -2.975 -4.766 1 95.12 235 SER B N 1
ATOM 3871 C CA . SER B 1 235 ? -2.887 -2.346 -5.562 1 95.12 235 SER B CA 1
ATOM 3872 C C . SER B 1 235 ? -3.549 -3.354 -6.5 1 95.12 235 SER B C 1
ATOM 3874 O O . SER B 1 235 ? -4.758 -3.293 -6.73 1 95.12 235 SER B O 1
ATOM 3876 N N . ILE B 1 236 ? -2.779 -4.234 -7.023 1 97.12 236 ILE B N 1
ATOM 3877 C CA . ILE B 1 236 ? -3.318 -5.285 -7.879 1 97.12 236 ILE B CA 1
ATOM 3878 C C . ILE B 1 236 ? -4.305 -6.141 -7.086 1 97.12 236 ILE B C 1
ATOM 3880 O O . ILE B 1 236 ? -5.375 -6.488 -7.59 1 97.12 236 ILE B O 1
ATOM 3884 N N . LEU B 1 237 ? -3.943 -6.445 -5.922 1 97.75 237 LEU B N 1
ATOM 3885 C CA . LEU B 1 237 ? -4.797 -7.266 -5.07 1 97.75 237 LEU B CA 1
ATOM 3886 C C . LEU B 1 237 ? -6.074 -6.52 -4.699 1 97.75 237 LEU B C 1
ATOM 3888 O O . LEU B 1 237 ? -7.148 -7.121 -4.621 1 97.75 237 LEU B O 1
ATOM 3892 N N . THR B 1 238 ? -5.957 -5.219 -4.465 1 94.19 238 THR B N 1
ATOM 3893 C CA . THR B 1 238 ? -7.145 -4.418 -4.199 1 94.19 238 THR B CA 1
ATOM 3894 C C . THR B 1 238 ? -8.078 -4.418 -5.406 1 94.19 238 THR B C 1
ATOM 3896 O O . THR B 1 238 ? -9.297 -4.574 -5.262 1 94.19 238 THR B O 1
ATOM 3899 N N . GLN B 1 239 ? -7.512 -4.273 -6.531 1 94 239 GLN B N 1
ATOM 3900 C CA . GLN B 1 239 ? -8.305 -4.348 -7.75 1 94 239 GLN B CA 1
ATOM 3901 C C . GLN B 1 239 ? -8.984 -5.707 -7.879 1 94 239 GLN B C 1
ATOM 3903 O O . GLN B 1 239 ? -10.156 -5.789 -8.273 1 94 239 GLN B O 1
ATOM 3908 N N . GLN B 1 240 ? -8.242 -6.691 -7.531 1 95.62 240 GLN B N 1
ATOM 3909 C CA . GLN B 1 240 ? -8.781 -8.047 -7.613 1 95.62 240 GLN B CA 1
ATOM 3910 C C . GLN B 1 240 ? -9.93 -8.242 -6.633 1 95.62 240 GLN B C 1
ATOM 3912 O O . GLN B 1 240 ? -10.891 -8.953 -6.926 1 95.62 240 GLN B O 1
ATOM 3917 N N . LEU B 1 241 ? -9.875 -7.668 -5.492 1 93.88 241 LEU B N 1
ATOM 3918 C CA . LEU B 1 241 ? -10.945 -7.73 -4.508 1 93.88 241 LEU B CA 1
ATOM 3919 C C . LEU B 1 241 ? -12.234 -7.125 -5.059 1 93.88 241 LEU B C 1
ATOM 3921 O O . LEU B 1 241 ? -13.32 -7.641 -4.812 1 93.88 241 LEU B O 1
ATOM 3925 N N . TYR B 1 242 ? -12.109 -6.039 -5.797 1 91.12 242 TYR B N 1
ATOM 3926 C CA . TYR B 1 242 ? -13.281 -5.406 -6.379 1 91.12 242 TYR B CA 1
ATOM 3927 C C . TYR B 1 242 ? -13.883 -6.273 -7.48 1 91.12 242 TYR B C 1
ATOM 3929 O O . TYR B 1 242 ? -15.086 -6.211 -7.742 1 91.12 242 TYR B O 1
ATOM 3937 N N . ARG B 1 243 ? -13.039 -7.086 -8.039 1 90.69 243 ARG B N 1
ATOM 3938 C CA . ARG B 1 243 ? -13.477 -7.91 -9.156 1 90.69 243 ARG B CA 1
ATOM 3939 C C . ARG B 1 243 ? -14.211 -9.156 -8.672 1 90.69 243 ARG B C 1
ATOM 3941 O O . ARG B 1 243 ? -15.172 -9.602 -9.305 1 90.69 243 ARG B O 1
ATOM 3948 N N . VAL B 1 244 ? -13.805 -9.703 -7.641 1 89.44 244 VAL B N 1
ATOM 3949 C CA . VAL B 1 244 ? -14.375 -10.969 -7.191 1 89.44 244 VAL B CA 1
ATOM 3950 C C . VAL B 1 244 ? -15.508 -10.703 -6.203 1 89.44 244 VAL B C 1
ATOM 3952 O O . VAL B 1 244 ? -16.516 -11.406 -6.207 1 89.44 244 VAL B O 1
#

Organism: Parascaris univalens (NCBI:txid6257)

Secondary structure (DSSP, 8-state):
--------------TT-----THHHHHHHHHHHHHHHHHHHHHHHHTS------HHHHHHHHHHHHHHHHHHHHHHHHHHHHHHT--TT-HHHHHHHHHHHHHHHHHHHT---TTTS-GGGHHHHHHHHHHHHHHHHHHHHTT--TTTTHHHHHHHHHHHHHHH-TTT-STT-HHHHHHHHHHHHHHHT---HHHHHHHHHHHHHHHHHHHHHHHHH--HHHHHHHHHHHHHHHHHHHHHHHH-/--------------TT-----TTHHHHHHHHHHHHHHHHHHHHHHHTS------HHHHHHHHHHHHHHHHHHHHHHHHHHHHHHT--TT-HHHHHHHHHHHHHHHHHHHT---TTTS-GGGHHHHHHHHHHHHHHHHHHHHTT--TTTTHHHHHHHHHHHHHHH-TTT-STT-HHHHHHHHHHHHHHHT---HHHHHHHHHHHHHHHHHHHHHHHHH--HHHHHHHHHHHHHHHHHHHHHHHH-

pLDDT: mean 75.83, std 27.15, range [21.12, 98.69]

Sequence (488 aa):
MVGEVKEKTKVEMDPETSVSFDLSLAASHEFHRRRKRILENMSNFSLLTTKSFGGNTTLKRIRSLTAKSVEWEERLKRFADVVSNFDKNCPERMKEVLNEGFKDLSAVLIQISTSKRPLCVFQSINAFAIALVKLQQWRSNNGYEEGDELIADLVHKTLGYWLNARTHFNEWDRAWAHTRTVLVDMLRNITSVKTIINVKHLIASMLTELLSYTAKEGSYAHGVYASEQLEHLESILTQQLYRVMVGEVKEKTKVEMDPETSVSFDLSLAASHEFHRRRKRILENMSNFSLLTTKSFGGNTTLKRIRSLTAKSVEWEERLKRFADVVSNFDKNCPERMKEVLNEGFKDLSAVLIQISTSKRPLCVFQSINAFAIALVKLQQWRSNNGYEEGDELIADLVHKTLGYWLNARTHFNEWDRAWAHTRTVLVDMLRNITSVKTIINVKHLIASMLTELLSYTAKEGSYAHGVYASEQLEHLESILTQQLYRV

Solvent-accessible surface area (backbone atoms only — not comparable to full-atom values): 27497 Å² total; per-residue (Å²): 139,82,78,78,78,74,76,77,75,77,76,71,72,76,78,71,80,61,80,69,78,66,70,66,55,59,65,46,46,57,50,46,50,52,46,45,49,49,48,47,49,53,48,52,60,63,64,49,85,79,63,86,64,70,73,67,62,57,50,56,49,50,52,51,50,52,48,49,36,49,52,46,52,49,52,46,49,52,52,48,50,54,62,70,65,52,52,95,81,42,64,65,59,54,48,52,51,48,54,52,49,49,52,54,49,41,58,55,55,67,44,70,49,57,88,82,54,42,78,84,36,50,64,51,52,41,50,46,47,41,50,52,41,45,53,52,42,50,37,47,76,70,72,39,65,83,64,66,54,52,64,44,50,38,49,49,54,43,50,54,50,42,73,66,35,65,90,49,58,48,93,80,28,64,46,44,49,49,37,52,49,39,51,51,53,34,52,65,53,57,66,49,66,68,52,47,47,51,38,42,30,50,49,32,47,51,46,28,51,46,39,53,48,24,69,74,72,64,49,50,72,63,38,51,55,52,46,50,55,51,49,50,55,42,50,48,41,53,53,33,60,74,69,96,136,82,80,79,78,75,77,77,76,76,76,74,70,76,77,70,82,61,78,70,78,72,68,65,57,61,66,46,47,59,50,48,50,51,45,46,50,48,50,45,50,52,50,51,58,62,65,50,86,80,64,88,64,71,74,67,63,56,51,53,49,49,52,51,50,52,50,49,36,50,52,45,52,49,52,48,50,54,50,49,50,52,62,70,62,55,50,94,84,43,65,65,59,53,49,52,51,47,54,51,49,49,51,53,49,41,58,55,57,67,44,71,49,55,87,81,54,42,77,83,36,50,65,53,51,39,51,46,47,39,50,51,40,44,53,52,40,52,38,46,76,69,71,40,65,82,65,66,54,51,64,44,50,38,51,49,53,42,51,52,51,43,73,65,36,66,92,47,58,49,93,80,27,63,47,45,51,49,37,51,50,39,52,52,50,33,51,63,53,57,66,49,66,68,53,48,46,50,37,43,31,49,49,31,46,50,46,28,50,46,39,54,48,25,68,72,73,64,50,51,71,63,38,50,54,53,47,50,53,50,48,49,53,43,51,49,42,52,54,34,61,74,69,95